Protein 3BHG (pdb70)

Structure (mmCIF, N/CA/C/O backbone):
data_3BHG
#
_entry.id   3BHG
#
_cell.length_a   109.216
_cell.length_b   109.216
_cell.length_c   157.099
_cell.angle_alpha   90.00
_cell.angle_beta   90.00
_cell.angle_gamma   90.00
#
_symmetry.space_group_name_H-M   'I 41 2 2'
#
loop_
_entity.id
_entity.type
_entity.pdbx_description
1 polymer 'Adenylosuccinate lyase'
2 non-polymer 'SULFATE ION'
3 non-polymer GLYCEROL
4 water water
#
loop_
_atom_site.group_PDB
_atom_site.id
_atom_site.type_symbol
_atom_site.label_atom_id
_atom_site.label_alt_id
_atom_site.label_comp_id
_atom_site.label_asym_id
_atom_site.label_entity_id
_atom_site.label_seq_id
_atom_site.pdbx_PDB_ins_code
_atom_site.Cartn_x
_atom_site.Cartn_y
_atom_site.Cartn_z
_atom_site.occupancy
_atom_site.B_iso_or_equiv
_atom_site.auth_seq_id
_atom_site.auth_comp_id
_atom_site.auth_asym_id
_atom_site.auth_atom_id
_atom_site.pdbx_PDB_model_num
ATOM 1 N N . LEU A 1 6 ? -26.163 20.949 -2.055 1.00 43.12 3 LEU A N 1
ATOM 2 C CA . LEU A 1 6 ? -25.149 20.406 -1.091 1.00 42.91 3 LEU A CA 1
ATOM 3 C C . LEU A 1 6 ? -25.090 21.228 0.198 1.00 42.49 3 LEU A C 1
ATOM 4 O O . LEU A 1 6 ? -24.918 22.451 0.165 1.00 42.76 3 LEU A O 1
ATOM 6 N N . THR A 1 7 ? -25.258 20.540 1.325 1.00 41.52 4 THR A N 1
ATOM 7 C CA . THR A 1 7 ? -24.983 21.097 2.637 1.00 40.08 4 THR A CA 1
ATOM 8 C C . THR A 1 7 ? -23.945 20.188 3.273 1.00 38.62 4 THR A C 1
ATOM 9 O O . THR A 1 7 ? -23.677 19.083 2.780 1.00 37.83 4 THR A O 1
ATOM 13 N N . ALA A 1 8 ? -23.350 20.650 4.364 1.00 37.11 5 ALA A N 1
ATOM 14 C CA . ALA A 1 8 ? -22.354 19.850 5.048 1.00 36.06 5 ALA A CA 1
ATOM 15 C C . ALA A 1 8 ? -23.019 18.576 5.595 1.00 34.99 5 ALA A C 1
ATOM 16 O O . ALA A 1 8 ? -22.383 17.530 5.651 1.00 34.22 5 ALA A O 1
ATOM 18 N N . LEU A 1 9 ? -24.305 18.655 5.942 1.00 33.31 6 LEU A N 1
ATOM 19 C CA . LEU A 1 9 ? -25.054 17.476 6.425 1.00 33.02 6 LEU A CA 1
ATOM 20 C C . LEU A 1 9 ? -25.143 16.318 5.419 1.00 32.36 6 LEU A C 1
ATOM 21 O O . LEU A 1 9 ? -25.095 15.149 5.813 1.00 32.37 6 LEU A O 1
ATOM 26 N N . ASN A 1 10 ? -25.317 16.670 4.141 1.00 31.58 7 ASN A N 1
ATOM 27 C CA . ASN A 1 10 ? -25.488 15.720 3.042 1.00 31.21 7 ASN A CA 1
ATOM 28 C C . ASN A 1 10 ? -24.213 15.389 2.262 1.00 30.73 7 ASN A C 1
ATOM 29 O O . ASN A 1 10 ? -24.249 14.559 1.343 1.00 30.55 7 ASN A O 1
ATOM 34 N N . ALA A 1 11 ? -23.092 16.023 2.619 1.00 29.85 8 ALA A N 1
ATOM 35 C CA . ALA A 1 11 ? -21.813 15.709 1.968 1.00 29.62 8 ALA A CA 1
ATOM 36 C C . ALA A 1 11 ? -21.407 14.269 2.247 1.00 29.58 8 ALA A C 1
ATOM 37 O O . ALA A 1 11 ? -21.556 13.760 3.370 1.00 29.07 8 ALA A O 1
ATOM 39 N N . ILE A 1 12 ? -20.863 13.621 1.226 1.00 29.64 9 ILE A N 1
ATOM 40 C CA . ILE A 1 12 ? -20.340 12.257 1.419 1.00 29.58 9 ILE A CA 1
ATOM 41 C C . ILE A 1 12 ? -18.979 12.241 2.132 1.00 30.16 9 ILE A C 1
ATOM 42 O O . ILE A 1 12 ? -18.753 11.408 3.004 1.00 30.99 9 ILE A O 1
ATOM 47 N N . SER A 1 13 ? -18.080 13.142 1.742 1.00 30.47 10 SER A N 1
ATOM 48 C CA . SER A 1 13 ? -16.750 13.213 2.344 1.00 30.47 10 SER A CA 1
ATOM 49 C C . SER A 1 13 ? -16.815 14.032 3.627 1.00 31.25 10 SER A C 1
ATOM 50 O O . SER A 1 13 ? -17.397 15.129 3.625 1.00 31.48 10 SER A O 1
ATOM 53 N N . PRO A 1 14 ? -16.221 13.511 4.723 1.00 31.34 11 PRO A N 1
ATOM 54 C CA . PRO A 1 14 ? -16.167 14.291 5.960 1.00 31.12 11 PRO A CA 1
ATOM 55 C C . PRO A 1 14 ? -15.300 15.560 5.850 1.00 30.96 11 PRO A C 1
ATOM 56 O O . PRO A 1 14 ? -15.408 16.440 6.701 1.00 31.06 11 PRO A O 1
ATOM 60 N N . ILE A 1 15 ? -14.463 15.654 4.813 1.00 31.10 12 ILE A N 1
ATOM 61 C CA A ILE A 1 15 ? -13.654 16.853 4.552 0.50 31.16 12 ILE A CA 1
ATOM 62 C CA B ILE A 1 15 ? -13.656 16.859 4.608 0.50 31.12 12 ILE A CA 1
ATOM 63 C C . ILE A 1 15 ? -14.566 18.068 4.340 1.00 31.40 12 ILE A C 1
ATOM 64 O O . ILE A 1 15 ? -14.333 19.148 4.861 1.00 31.22 12 ILE A O 1
ATOM 73 N N . ASP A 1 16 ? -15.611 17.868 3.548 1.00 31.60 13 ASP A N 1
ATOM 74 C CA . ASP A 1 16 ? -16.583 18.935 3.284 1.00 32.08 13 ASP A CA 1
ATOM 75 C C . ASP A 1 16 ? -17.871 18.777 4.103 1.00 32.37 13 ASP A C 1
ATOM 76 O O . ASP A 1 16 ? -18.840 19.496 3.887 1.00 32.45 13 ASP A O 1
ATOM 81 N N . GLY A 1 17 ? -17.861 17.843 5.052 1.00 32.59 14 GLY A N 1
ATOM 82 C CA . GLY A 1 17 ? -19.022 17.546 5.863 1.00 31.64 14 GLY A CA 1
ATOM 83 C C . GLY A 1 17 ? -18.769 17.780 7.333 1.00 32.05 14 GLY A C 1
ATOM 84 O O . GLY A 1 17 ? -18.709 18.922 7.794 1.00 31.66 14 GLY A O 1
ATOM 85 N N . ARG A 1 18 ? -18.574 16.686 8.064 1.00 31.61 15 ARG A N 1
ATOM 86 C CA . ARG A 1 18 ? -18.353 16.762 9.515 1.00 30.82 15 ARG A CA 1
ATOM 87 C C . ARG A 1 18 ? -17.230 17.747 9.853 1.00 30.28 15 ARG A C 1
ATOM 88 O O . ARG A 1 18 ? -17.316 18.503 10.832 1.00 29.29 15 ARG A O 1
ATOM 96 N N . TYR A 1 19 ? -16.181 17.761 9.025 1.00 29.87 16 TYR A N 1
ATOM 97 C CA . TYR A 1 19 ? -14.981 18.524 9.351 1.00 30.19 16 TYR A CA 1
ATOM 98 C C . TYR A 1 19 ? -14.843 19.757 8.488 1.00 31.30 16 TYR A C 1
ATOM 99 O O . TYR A 1 19 ? -13.731 20.277 8.325 1.00 31.10 16 TYR A O 1
ATOM 108 N N . VAL A 1 20 ? -15.966 20.210 7.922 1.00 32.45 17 VAL A N 1
ATOM 109 C CA . VAL A 1 20 ? -15.967 21.337 6.990 1.00 34.22 17 VAL A CA 1
ATOM 110 C C . VAL A 1 20 ? -15.256 22.580 7.560 1.00 34.92 17 VAL A C 1
ATOM 111 O O . VAL A 1 20 ? -14.458 23.211 6.864 1.00 35.33 17 VAL A O 1
ATOM 115 N N . ASN A 1 21 ? -15.495 22.881 8.833 1.00 35.97 18 ASN A N 1
ATOM 116 C CA . ASN A 1 21 ? -14.859 24.034 9.490 1.00 37.08 18 ASN A CA 1
ATOM 117 C C . ASN A 1 21 ? -13.349 23.856 9.732 1.00 37.13 18 ASN A C 1
ATOM 118 O O . ASN A 1 21 ? -12.600 24.830 9.847 1.00 37.46 18 ASN A O 1
ATOM 123 N N . LYS A 1 22 ? -12.897 22.611 9.781 1.00 36.59 19 LYS A N 1
ATOM 124 C CA . LYS A 1 22 ? -11.500 22.324 10.043 1.00 36.20 19 LYS A CA 1
ATOM 125 C C . LYS A 1 22 ? -10.637 22.415 8.768 1.00 35.57 19 LYS A C 1
ATOM 126 O O . LYS A 1 22 ? -9.397 22.455 8.853 1.00 36.33 19 LYS A O 1
ATOM 132 N N . THR A 1 23 ? -11.280 22.452 7.602 1.00 33.65 20 THR A N 1
ATOM 133 C CA . THR A 1 23 ? -10.580 22.250 6.344 1.00 33.08 20 THR A CA 1
ATOM 134 C C . THR A 1 23 ? -10.711 23.433 5.385 1.00 32.57 20 THR A C 1
ATOM 135 O O . THR A 1 23 ? -10.085 23.430 4.305 1.00 32.06 20 THR A O 1
ATOM 139 N N . ARG A 1 24 ? -11.496 24.435 5.781 1.00 32.13 21 ARG A N 1
ATOM 140 C CA . ARG A 1 24 ? -11.770 25.595 4.929 1.00 32.12 21 ARG A CA 1
ATOM 141 C C . ARG A 1 24 ? -10.517 26.322 4.463 1.00 31.23 21 ARG A C 1
ATOM 142 O O . ARG A 1 24 ? -10.509 26.870 3.359 1.00 31.32 21 ARG A O 1
ATOM 150 N N . ALA A 1 25 ? -9.477 26.352 5.297 1.00 29.78 22 ALA A N 1
ATOM 151 C CA . ALA A 1 25 ? -8.225 27.021 4.930 1.00 29.16 22 ALA A CA 1
ATOM 152 C C . ALA A 1 25 ? -7.657 26.491 3.597 1.00 28.59 22 ALA A C 1
ATOM 153 O O . ALA A 1 25 ? -6.935 27.192 2.892 1.00 27.73 22 ALA A O 1
ATOM 155 N N . LEU A 1 26 ? -7.993 25.253 3.255 1.00 28.48 23 LEU A N 1
ATOM 156 C CA . LEU A 1 26 ? -7.477 24.648 2.029 1.00 28.60 23 LEU A CA 1
ATOM 157 C C . LEU A 1 26 ? -8.320 24.923 0.783 1.00 29.30 23 LEU A C 1
ATOM 158 O O . LEU A 1 26 ? -7.838 24.807 -0.342 1.00 30.45 23 LEU A O 1
ATOM 163 N N . SER A 1 27 ? -9.577 25.305 0.982 1.00 30.47 24 SER A N 1
ATOM 164 C CA . SER A 1 27 ? -10.481 25.599 -0.134 1.00 31.45 24 SER A CA 1
ATOM 165 C C . SER A 1 27 ? -9.951 26.603 -1.189 1.00 31.90 24 SER A C 1
ATOM 166 O O . SER A 1 27 ? -10.180 26.410 -2.387 1.00 31.40 24 SER A O 1
ATOM 169 N N . PRO A 1 28 ? -9.287 27.699 -0.761 1.00 31.79 25 PRO A N 1
ATOM 170 C CA . PRO A 1 28 ? -8.691 28.644 -1.744 1.00 31.99 25 PRO A CA 1
ATOM 171 C C . PRO A 1 28 ? -7.545 28.060 -2.589 1.00 31.73 25 PRO A C 1
ATOM 172 O O . PRO A 1 28 ? -7.127 28.676 -3.593 1.00 32.18 25 PRO A O 1
ATOM 176 N N . TYR A 1 29 ? -7.054 26.882 -2.203 1.00 31.27 26 TYR A N 1
ATOM 177 C CA . TYR A 1 29 ? -5.949 26.231 -2.930 1.00 31.73 26 TYR A CA 1
ATOM 178 C C . TYR A 1 29 ? -6.363 24.981 -3.718 1.00 32.31 26 TYR A C 1
ATOM 179 O O . TYR A 1 29 ? -5.800 24.684 -4.783 1.00 32.34 26 TYR A O 1
ATOM 188 N N . PHE A 1 30 ? -7.337 24.258 -3.183 1.00 32.36 27 PHE A N 1
ATOM 189 C CA . PHE A 1 30 ? -7.772 22.994 -3.770 1.00 33.35 27 PHE A CA 1
ATOM 190 C C . PHE A 1 30 ? -9.294 22.983 -3.768 1.00 35.22 27 PHE A C 1
ATOM 191 O O . PHE A 1 30 ? -9.917 22.832 -2.704 1.00 37.49 27 PHE A O 1
ATOM 199 N N . SER A 1 31 ? -9.892 23.192 -4.929 1.00 35.07 28 SER A N 1
ATOM 200 C CA . SER A 1 31 ? -11.356 23.254 -5.081 1.00 34.16 28 SER A CA 1
ATOM 201 C C . SER A 1 31 ? -11.517 23.585 -6.542 1.00 33.88 28 SER A C 1
ATOM 202 O O . SER A 1 31 ? -10.558 24.022 -7.182 1.00 34.20 28 SER A O 1
ATOM 205 N N . GLU A 1 32 ? -12.688 23.347 -7.107 1.00 33.56 29 GLU A N 1
ATOM 206 C CA . GLU A 1 32 ? -12.888 23.708 -8.506 1.00 34.45 29 GLU A CA 1
ATOM 207 C C . GLU A 1 32 ? -12.714 25.241 -8.705 1.00 33.76 29 GLU A C 1
ATOM 208 O O . GLU A 1 32 ? -12.187 25.708 -9.741 1.00 33.58 29 GLU A O 1
ATOM 214 N N . PHE A 1 33 ? -13.158 26.009 -7.706 1.00 33.46 30 PHE A N 1
ATOM 215 C CA . PHE A 1 33 ? -12.960 27.463 -7.703 1.00 34.29 30 PHE A CA 1
ATOM 216 C C . PHE A 1 33 ? -11.461 27.834 -7.726 1.00 34.29 30 PHE A C 1
ATOM 217 O O . PHE A 1 33 ? -11.036 28.650 -8.542 1.00 34.19 30 PHE A O 1
ATOM 225 N N . ALA A 1 34 ? -10.665 27.227 -6.841 1.00 33.79 31 ALA A N 1
ATOM 226 C CA . ALA A 1 34 ? -9.224 27.486 -6.833 1.00 34.19 31 ALA A CA 1
ATOM 227 C C . ALA A 1 34 ? -8.549 27.154 -8.168 1.00 34.08 31 ALA A C 1
ATOM 228 O O . ALA A 1 34 ? -7.719 27.921 -8.668 1.00 34.47 31 ALA A O 1
ATOM 230 N N . LEU A 1 35 ? -8.872 25.985 -8.720 1.00 34.02 32 LEU A N 1
ATOM 231 C CA . LEU A 1 35 ? -8.313 25.554 -9.982 1.00 33.92 32 LEU A CA 1
ATOM 232 C C . LEU A 1 35 ? -8.634 26.574 -11.095 1.00 34.44 32 LEU A C 1
ATOM 233 O O . LEU A 1 35 ? -7.765 26.903 -11.917 1.00 35.08 32 LEU A O 1
ATOM 238 N N . THR A 1 36 ? -9.876 27.056 -11.127 1.00 33.97 33 THR A N 1
ATOM 239 C CA . THR A 1 36 ? -10.264 28.101 -12.071 1.00 34.37 33 THR A CA 1
ATOM 240 C C . THR A 1 36 ? -9.459 29.385 -11.832 1.00 34.63 33 THR A C 1
ATOM 241 O O . THR A 1 36 ? -8.982 30.004 -12.781 1.00 35.50 33 THR A O 1
ATOM 245 N N . TYR A 1 37 ? -9.326 29.793 -10.574 1.00 34.77 34 TYR A N 1
ATOM 246 C CA . TYR A 1 37 ? -8.576 31.007 -10.236 1.00 35.28 34 TYR A CA 1
ATOM 247 C C . TYR A 1 37 ? -7.132 30.912 -10.717 1.00 35.37 34 TYR A C 1
ATOM 248 O O . TYR A 1 37 ? -6.612 31.862 -11.319 1.00 36.07 34 TYR A O 1
ATOM 257 N N . TYR A 1 38 ? -6.494 29.762 -10.464 1.00 34.69 35 TYR A N 1
ATOM 258 C CA . TYR A 1 38 ? -5.088 29.591 -10.831 1.00 34.59 35 TYR A CA 1
ATOM 259 C C . TYR A 1 38 ? -4.879 29.460 -12.337 1.00 34.83 35 TYR A C 1
ATOM 260 O O . TYR A 1 38 ? -3.893 30.001 -12.852 1.00 35.51 35 TYR A O 1
ATOM 269 N N . ARG A 1 39 ? -5.800 28.790 -13.041 1.00 34.68 36 ARG A N 1
ATOM 270 C CA . ARG A 1 39 ? -5.739 28.741 -14.511 1.00 35.10 36 ARG A CA 1
ATOM 271 C C . ARG A 1 39 ? -5.839 30.146 -15.113 1.00 35.66 36 ARG A C 1
ATOM 272 O O . ARG A 1 39 ? -5.112 30.490 -16.053 1.00 35.99 36 ARG A O 1
ATOM 280 N N . LEU A 1 40 ? -6.774 30.942 -14.592 1.00 35.92 37 LEU A N 1
ATOM 281 C CA . LEU A 1 40 ? -6.945 32.323 -15.018 1.00 35.80 37 LEU A CA 1
ATOM 282 C C . LEU A 1 40 ? -5.667 33.114 -14.768 1.00 36.91 37 LEU A C 1
ATOM 283 O O . LEU A 1 40 ? -5.193 33.822 -15.655 1.00 36.65 37 LEU A O 1
ATOM 296 N N . VAL A 1 42 ? -2.639 32.023 -14.508 1.00 36.72 39 VAL A N 1
ATOM 297 C CA . VAL A 1 42 ? -1.573 31.508 -15.351 1.00 36.09 39 VAL A CA 1
ATOM 298 C C . VAL A 1 42 ? -1.723 32.050 -16.773 1.00 36.40 39 VAL A C 1
ATOM 299 O O . VAL A 1 42 ? -0.747 32.524 -17.371 1.00 36.59 39 VAL A O 1
ATOM 303 N N . GLU A 1 43 ? -2.943 32.013 -17.299 1.00 36.74 40 GLU A N 1
ATOM 304 C CA . GLU A 1 43 ? -3.200 32.510 -18.658 1.00 37.12 40 GLU A CA 1
ATOM 305 C C . GLU A 1 43 ? -2.841 33.997 -18.783 1.00 37.12 40 GLU A C 1
ATOM 306 O O . GLU A 1 43 ? -2.275 34.437 -19.790 1.00 37.89 40 GLU A O 1
ATOM 312 N N . ILE A 1 44 ? -3.179 34.776 -17.764 1.00 36.57 41 ILE A N 1
ATOM 313 C CA . ILE A 1 44 ? -2.924 36.210 -17.800 1.00 36.65 41 ILE A CA 1
ATOM 314 C C . ILE A 1 44 ? -1.421 36.488 -17.705 1.00 36.97 41 ILE A C 1
ATOM 315 O O . ILE A 1 44 ? -0.882 37.303 -18.463 1.00 36.41 41 ILE A O 1
ATOM 320 N N . LYS A 1 45 ? -0.748 35.783 -16.797 1.00 36.86 42 LYS A N 1
ATOM 321 C CA . LYS A 1 45 ? 0.687 35.956 -16.604 1.00 37.03 42 LYS A CA 1
ATOM 322 C C . LYS A 1 45 ? 1.482 35.511 -17.827 1.00 36.82 42 LYS A C 1
ATOM 323 O O . LYS A 1 45 ? 2.533 36.084 -18.113 1.00 36.54 42 LYS A O 1
ATOM 329 N N . TRP A 1 46 ? 0.976 34.507 -18.555 1.00 36.10 43 TRP A N 1
ATOM 330 C CA . TRP A 1 46 ? 1.593 34.085 -19.828 1.00 36.12 43 TRP A CA 1
ATOM 331 C C . TRP A 1 46 ? 1.497 35.196 -20.872 1.00 36.20 43 TRP A C 1
ATOM 332 O O . TRP A 1 46 ? 2.492 35.577 -21.489 1.00 35.85 43 TRP A O 1
ATOM 343 N N . PHE A 1 47 ? 0.283 35.693 -21.064 1.00 36.44 44 PHE A N 1
ATOM 344 C CA . PHE A 1 47 ? 0.042 36.789 -21.964 1.00 37.02 44 PHE A CA 1
ATOM 345 C C . PHE A 1 47 ? 0.940 37.982 -21.643 1.00 37.29 44 PHE A C 1
ATOM 346 O O . PHE A 1 47 ? 1.502 38.601 -22.555 1.00 37.31 44 PHE A O 1
ATOM 354 N N . GLU A 1 48 ? 1.080 38.294 -20.356 1.00 37.56 45 GLU A N 1
ATOM 355 C CA . GLU A 1 48 ? 1.945 39.390 -19.915 1.00 37.85 45 GLU A CA 1
ATOM 356 C C . GLU A 1 48 ? 3.413 39.134 -20.268 1.00 37.57 45 GLU A C 1
ATOM 357 O O . GLU A 1 48 ? 4.125 40.063 -20.642 1.00 37.17 45 GLU A O 1
ATOM 363 N N . SER A 1 49 ? 3.854 37.872 -20.161 1.00 36.97 46 SER A N 1
ATOM 364 C CA . SER A 1 49 ? 5.238 37.505 -20.494 1.00 36.14 46 SER A CA 1
ATOM 365 C C . SER A 1 49 ? 5.554 37.753 -21.964 1.00 36.06 46 SER A C 1
ATOM 366 O O . SER A 1 49 ? 6.692 38.104 -22.289 1.00 35.05 46 SER A O 1
ATOM 369 N N . LEU A 1 50 ? 4.559 37.554 -22.836 1.00 36.10 47 LEU A N 1
ATOM 370 C CA . LEU A 1 50 ? 4.700 37.817 -24.281 1.00 36.67 47 LEU A CA 1
ATOM 371 C C . LEU A 1 50 ? 4.772 39.319 -24.572 1.00 36.49 47 LEU A C 1
ATOM 372 O O . LEU A 1 50 ? 5.584 39.770 -25.391 1.00 36.09 47 LEU A O 1
ATOM 377 N N . ALA A 1 51 ? 3.934 40.093 -23.881 1.00 36.18 48 ALA A N 1
ATOM 378 C CA . ALA A 1 51 ? 3.983 41.548 -23.991 1.00 35.96 48 ALA A CA 1
ATOM 379 C C . ALA A 1 51 ? 5.350 42.073 -23.537 1.00 35.95 48 ALA A C 1
ATOM 380 O O . ALA A 1 51 ? 5.907 42.979 -24.156 1.00 36.31 48 ALA A O 1
ATOM 382 N N . ALA A 1 52 ? 5.894 41.479 -22.483 1.00 35.85 49 ALA A N 1
ATOM 383 C CA . ALA A 1 52 ? 7.192 41.867 -21.927 1.00 36.22 49 ALA A CA 1
ATOM 384 C C . ALA A 1 52 ? 8.418 41.472 -22.762 1.00 36.38 49 ALA A C 1
ATOM 385 O O . ALA A 1 52 ? 9.526 41.919 -22.469 1.00 35.85 49 ALA A O 1
ATOM 387 N N . ASN A 1 53 ? 8.225 40.626 -23.773 1.00 36.99 50 ASN A N 1
ATOM 388 C CA . ASN A 1 53 ? 9.323 40.139 -24.618 1.00 37.34 50 ASN A CA 1
ATOM 389 C C . ASN A 1 53 ? 9.514 40.990 -25.886 1.00 38.10 50 ASN A C 1
ATOM 390 O O . ASN A 1 53 ? 8.603 41.094 -26.712 1.00 38.21 50 ASN A O 1
ATOM 395 N N . ASP A 1 54 ? 10.708 41.581 -26.020 1.00 38.47 51 ASP A N 1
ATOM 396 C CA . ASP A 1 54 ? 11.109 42.429 -27.157 1.00 39.53 51 ASP A CA 1
ATOM 397 C C . ASP A 1 54 ? 11.082 41.757 -28.521 1.00 39.50 51 ASP A C 1
ATOM 398 O O . ASP A 1 54 ? 10.884 42.425 -29.539 1.00 39.28 51 ASP A O 1
ATOM 403 N N . THR A 1 55 ? 11.330 40.449 -28.544 1.00 39.56 52 THR A N 1
ATOM 404 C CA . THR A 1 55 ? 11.415 39.707 -29.802 1.00 40.11 52 THR A CA 1
ATOM 405 C C . THR A 1 55 ? 10.035 39.270 -30.274 1.00 40.25 52 THR A C 1
ATOM 406 O O . THR A 1 55 ? 9.908 38.579 -31.291 1.00 40.73 52 THR A O 1
ATOM 410 N N . ILE A 1 56 ? 9.010 39.667 -29.520 1.00 40.12 53 ILE A N 1
ATOM 411 C CA . ILE A 1 56 ? 7.621 39.389 -29.873 1.00 39.94 53 ILE A CA 1
ATOM 412 C C . ILE A 1 56 ? 6.909 40.737 -29.983 1.00 40.32 53 ILE A C 1
ATOM 413 O O . ILE A 1 56 ? 6.065 41.072 -29.141 1.00 39.80 53 ILE A O 1
ATOM 418 N N . PRO A 1 57 ? 7.252 41.519 -31.031 1.00 40.58 54 PRO A N 1
ATOM 419 C CA . PRO A 1 57 ? 6.725 42.888 -31.145 1.00 40.96 54 PRO A CA 1
ATOM 420 C C . PRO A 1 57 ? 5.229 42.930 -31.492 1.00 41.16 54 PRO A C 1
ATOM 421 O O . PRO A 1 57 ? 4.591 43.965 -31.304 1.00 41.57 54 PRO A O 1
ATOM 425 N N . GLU A 1 58 ? 4.686 41.802 -31.962 1.00 41.28 55 GLU A N 1
ATOM 426 C CA . GLU A 1 58 ? 3.265 41.669 -32.319 1.00 41.37 55 GLU A CA 1
ATOM 427 C C . GLU A 1 58 ? 2.310 41.774 -31.115 1.00 41.57 55 GLU A C 1
ATOM 428 O O . GLU A 1 58 ? 1.099 41.981 -31.286 1.00 41.50 55 GLU A O 1
ATOM 434 N N . VAL A 1 59 ? 2.860 41.610 -29.912 1.00 41.37 56 VAL A N 1
ATOM 435 C CA . VAL A 1 59 ? 2.164 41.965 -28.679 1.00 41.90 56 VAL A CA 1
ATOM 436 C C . VAL A 1 59 ? 2.853 43.203 -28.079 1.00 42.37 56 VAL A C 1
ATOM 437 O O . VAL A 1 59 ? 3.954 43.097 -27.541 1.00 43.06 56 VAL A O 1
ATOM 441 N N . PRO A 1 60 ? 2.215 44.384 -28.169 1.00 42.86 57 PRO A N 1
ATOM 442 C CA . PRO A 1 60 ? 2.897 45.584 -27.668 1.00 42.81 57 PRO A CA 1
ATOM 443 C C . PRO A 1 60 ? 3.027 45.597 -26.147 1.00 42.51 57 PRO A C 1
ATOM 444 O O . PRO A 1 60 ? 2.219 44.976 -25.456 1.00 42.66 57 PRO A O 1
ATOM 448 N N . ALA A 1 61 ? 4.043 46.298 -25.643 1.00 42.35 58 ALA A N 1
ATOM 449 C CA . ALA A 1 61 ? 4.224 46.495 -24.206 1.00 42.14 58 ALA A CA 1
ATOM 450 C C . ALA A 1 61 ? 2.944 47.059 -23.592 1.00 41.98 58 ALA A C 1
ATOM 451 O O . ALA A 1 61 ? 2.311 47.943 -24.162 1.00 41.44 58 ALA A O 1
ATOM 453 N N . LEU A 1 62 ? 2.560 46.531 -22.435 1.00 41.89 59 LEU A N 1
ATOM 454 C CA . LEU A 1 62 ? 1.306 46.908 -21.798 1.00 41.89 59 LEU A CA 1
ATOM 455 C C . LEU A 1 62 ? 1.417 48.234 -21.062 1.00 42.20 59 LEU A C 1
ATOM 456 O O . LEU A 1 62 ? 2.383 48.473 -20.326 1.00 42.29 59 LEU A O 1
ATOM 461 N N . ASP A 1 63 ? 0.433 49.104 -21.273 1.00 42.31 60 ASP A N 1
ATOM 462 C CA . ASP A 1 63 ? 0.430 50.390 -20.590 1.00 42.42 60 ASP A CA 1
ATOM 463 C C . ASP A 1 63 ? -0.272 50.312 -19.237 1.00 42.18 60 ASP A C 1
ATOM 464 O O . ASP A 1 63 ? -1.014 49.360 -18.961 1.00 42.41 60 ASP A O 1
ATOM 469 N N . ASN A 1 64 ? 0.014 51.291 -18.388 1.00 41.60 61 ASN A N 1
ATOM 470 C CA . ASN A 1 64 ? -0.566 51.410 -17.053 1.00 41.24 61 ASN A CA 1
ATOM 471 C C . ASN A 1 64 ? -1.968 50.805 -16.946 1.00 40.72 61 ASN A C 1
ATOM 472 O O . ASN A 1 64 ? -2.201 49.884 -16.151 1.00 40.29 61 ASN A O 1
ATOM 477 N N . LYS A 1 65 ? -2.878 51.316 -17.777 1.00 40.19 62 LYS A N 1
ATOM 478 C CA . LYS A 1 65 ? -4.296 50.944 -17.756 1.00 40.14 62 LYS A CA 1
ATOM 479 C C . LYS A 1 65 ? -4.532 49.459 -18.067 1.00 39.62 62 LYS A C 1
ATOM 480 O O . LYS A 1 65 ? -5.398 48.828 -17.463 1.00 39.22 62 LYS A O 1
ATOM 486 N N . ALA A 1 66 ? -3.779 48.923 -19.023 1.00 39.32 63 ALA A N 1
ATOM 487 C CA . ALA A 1 66 ? -3.871 47.506 -19.384 1.00 39.39 63 ALA A CA 1
ATOM 488 C C . ALA A 1 66 ? -3.356 46.595 -18.264 1.00 39.37 63 ALA A C 1
ATOM 489 O O . ALA A 1 66 ? -4.016 45.609 -17.922 1.00 39.33 63 ALA A O 1
ATOM 491 N N . ARG A 1 67 ? -2.199 46.928 -17.687 1.00 39.35 64 ARG A N 1
ATOM 492 C CA . ARG A 1 67 ? -1.668 46.172 -16.550 1.00 39.82 64 ARG A CA 1
ATOM 493 C C . ARG A 1 67 ? -2.704 46.096 -15.424 1.00 39.59 64 ARG A C 1
ATOM 494 O O . ARG A 1 67 ? -3.004 45.005 -14.937 1.00 39.60 64 ARG A O 1
ATOM 502 N N . LYS A 1 68 ? -3.263 47.249 -15.041 1.00 39.28 65 LYS A N 1
ATOM 503 C CA . LYS A 1 68 ? -4.286 47.323 -13.985 1.00 39.01 65 LYS A CA 1
ATOM 504 C C . LYS A 1 68 ? -5.551 46.510 -14.301 1.00 38.97 65 LYS A C 1
ATOM 505 O O . LYS A 1 68 ? -6.079 45.834 -13.421 1.00 38.53 65 LYS A O 1
ATOM 507 N N . PHE A 1 69 ? -6.019 46.566 -15.551 1.00 38.59 66 PHE A N 1
ATOM 508 C CA . PHE A 1 69 ? -7.168 45.769 -15.988 1.00 38.66 66 PHE A CA 1
ATOM 509 C C . PHE A 1 69 ? -6.939 44.264 -15.749 1.00 38.86 66 PHE A C 1
ATOM 510 O O . PHE A 1 69 ? -7.788 43.591 -15.155 1.00 38.92 66 PHE A O 1
ATOM 518 N N . LEU A 1 70 ? -5.787 43.760 -16.206 1.00 38.62 67 LEU A N 1
ATOM 519 C CA . LEU A 1 70 ? -5.394 42.363 -16.015 1.00 39.04 67 LEU A CA 1
ATOM 520 C C . LEU A 1 70 ? -5.236 42.057 -14.529 1.00 39.41 67 LEU A C 1
ATOM 521 O O . LEU A 1 70 ? -5.736 41.043 -14.036 1.00 39.68 67 LEU A O 1
ATOM 526 N N . SER A 1 71 ? -4.567 42.961 -13.815 1.00 39.90 68 SER A N 1
ATOM 527 C CA . SER A 1 71 ? -4.349 42.822 -12.386 1.00 40.30 68 SER A CA 1
ATOM 528 C C . SER A 1 71 ? -5.701 42.665 -11.689 1.00 40.16 68 SER A C 1
ATOM 529 O O . SER A 1 71 ? -5.895 41.734 -10.895 1.00 39.67 68 SER A O 1
ATOM 532 N N . ASP A 1 72 ? -6.635 43.562 -12.020 1.00 39.43 69 ASP A N 1
ATOM 533 C CA . ASP A 1 72 ? -7.989 43.530 -11.469 1.00 39.26 69 ASP A CA 1
ATOM 534 C C . ASP A 1 72 ? -8.782 42.247 -11.766 1.00 38.61 69 ASP A C 1
ATOM 535 O O . ASP A 1 72 ? -9.581 41.822 -10.935 1.00 38.67 69 ASP A O 1
ATOM 540 N N . LEU A 1 73 ? -8.585 41.638 -12.932 1.00 37.98 70 LEU A N 1
ATOM 541 C CA . LEU A 1 73 ? -9.236 40.345 -13.212 1.00 37.99 70 LEU A CA 1
ATOM 542 C C . LEU A 1 73 ? -8.915 39.284 -12.152 1.00 37.98 70 LEU A C 1
ATOM 543 O O . LEU A 1 73 ? -9.752 38.447 -11.825 1.00 38.40 70 LEU A O 1
ATOM 548 N N . ILE A 1 74 ? -7.698 39.332 -11.621 1.00 38.11 71 ILE A N 1
ATOM 549 C CA . ILE A 1 74 ? -7.233 38.351 -10.651 1.00 38.01 71 ILE A CA 1
ATOM 550 C C . ILE A 1 74 ? -7.732 38.702 -9.245 1.00 38.23 71 ILE A C 1
ATOM 551 O O . ILE A 1 74 ? -8.292 37.852 -8.529 1.00 38.27 71 ILE A O 1
ATOM 556 N N . SER A 1 75 ? -7.535 39.953 -8.837 1.00 38.37 72 SER A N 1
ATOM 557 C CA . SER A 1 75 ? -7.943 40.354 -7.496 1.00 37.93 72 SER A CA 1
ATOM 558 C C . SER A 1 75 ? -9.468 40.436 -7.331 1.00 38.02 72 SER A C 1
ATOM 559 O O . SER A 1 75 ? -9.983 40.256 -6.220 1.00 38.33 72 SER A O 1
ATOM 562 N N . ASN A 1 76 ? -10.189 40.693 -8.423 1.00 37.57 73 ASN A N 1
ATOM 563 C CA . ASN A 1 76 ? -11.654 40.755 -8.359 1.00 37.67 73 ASN A CA 1
ATOM 564 C C . ASN A 1 76 ? -12.355 39.426 -8.669 1.00 37.77 73 ASN A C 1
ATOM 565 O O . ASN A 1 76 ? -13.586 39.351 -8.613 1.00 37.48 73 ASN A O 1
ATOM 570 N N . PHE A 1 77 ? -11.581 38.375 -8.979 1.00 38.13 74 PHE A N 1
ATOM 571 C CA . PHE A 1 77 ? -12.161 37.051 -9.259 1.00 38.18 74 PHE A CA 1
ATOM 572 C C . PHE A 1 77 ? -13.030 36.533 -8.112 1.00 38.40 74 PHE A C 1
ATOM 573 O O . PHE A 1 77 ? -12.627 36.575 -6.946 1.00 38.81 74 PHE A O 1
ATOM 581 N N . ASN A 1 78 ? -14.221 36.055 -8.453 1.00 38.29 75 ASN A N 1
ATOM 582 C CA . ASN A 1 78 ? -15.197 35.601 -7.458 1.00 38.60 75 ASN A CA 1
ATOM 583 C C . ASN A 1 78 ? -16.106 34.486 -8.010 1.00 38.65 75 ASN A C 1
ATOM 584 O O . ASN A 1 78 ? -15.919 34.051 -9.143 1.00 38.34 75 ASN A O 1
ATOM 589 N N . GLU A 1 79 ? -17.082 34.040 -7.213 1.00 39.00 76 GLU A N 1
ATOM 590 C CA . GLU A 1 79 ? -18.020 32.979 -7.605 1.00 39.25 76 GLU A CA 1
ATOM 591 C C . GLU A 1 79 ? -18.743 33.314 -8.904 1.00 39.72 76 GLU A C 1
ATOM 592 O O . GLU A 1 79 ? -18.786 32.491 -9.825 1.00 39.96 76 GLU A O 1
ATOM 594 N N . SER A 1 80 ? -19.302 34.520 -8.963 1.00 39.64 77 SER A N 1
ATOM 595 C CA . SER A 1 80 ? -19.895 35.081 -10.172 1.00 39.94 77 SER A CA 1
ATOM 596 C C . SER A 1 80 ? -19.014 34.872 -11.425 1.00 39.55 77 SER A C 1
ATOM 597 O O . SER A 1 80 ? -19.490 34.344 -12.447 1.00 39.36 77 SER A O 1
ATOM 600 N N . GLU A 1 81 ? -17.744 35.277 -11.349 1.00 38.88 78 GLU A N 1
ATOM 601 C CA . GLU A 1 81 ? -16.832 35.131 -12.488 1.00 38.80 78 GLU A CA 1
ATOM 602 C C . GLU A 1 81 ? -16.509 33.662 -12.793 1.00 39.33 78 GLU A C 1
ATOM 603 O O . GLU A 1 81 ? -16.451 33.273 -13.961 1.00 38.73 78 GLU A O 1
ATOM 609 N N . ALA A 1 82 ? -16.315 32.854 -11.742 1.00 39.54 79 ALA A N 1
ATOM 610 C CA . ALA A 1 82 ? -16.080 31.416 -11.890 1.00 39.83 79 ALA A CA 1
ATOM 611 C C . ALA A 1 82 ? -17.239 30.753 -12.630 1.00 40.63 79 ALA A C 1
ATOM 612 O O . ALA A 1 82 ? -17.014 29.888 -13.490 1.00 40.16 79 ALA A O 1
ATOM 614 N N . GLU A 1 83 ? -18.467 31.165 -12.286 1.00 40.95 80 GLU A N 1
ATOM 615 C CA . GLU A 1 83 ? -19.687 30.675 -12.929 1.00 42.63 80 GLU A CA 1
ATOM 616 C C . GLU A 1 83 ? -19.705 31.048 -14.411 1.00 41.84 80 GLU A C 1
ATOM 617 O O . GLU A 1 83 ? -20.090 30.241 -15.248 1.00 42.25 80 GLU A O 1
ATOM 623 N N . LYS A 1 84 ? -19.292 32.276 -14.722 1.00 41.80 81 LYS A N 1
ATOM 624 C CA . LYS A 1 84 ? -19.143 32.724 -16.111 1.00 41.59 81 LYS A CA 1
ATOM 625 C C . LYS A 1 84 ? -18.186 31.840 -16.927 1.00 41.71 81 LYS A C 1
ATOM 626 O O . LYS A 1 84 ? -18.447 31.557 -18.102 1.00 40.71 81 LYS A O 1
ATOM 632 N N . ILE A 1 85 ? -17.067 31.436 -16.320 1.00 41.65 82 ILE A N 1
ATOM 633 C CA . ILE A 1 85 ? -16.117 30.532 -17.004 1.00 41.82 82 ILE A CA 1
ATOM 634 C C . ILE A 1 85 ? -16.764 29.154 -17.193 1.00 42.50 82 ILE A C 1
ATOM 635 O O . ILE A 1 85 ? -16.705 28.574 -18.281 1.00 42.38 82 ILE A O 1
ATOM 640 N N . LYS A 1 86 ? -17.415 28.660 -16.140 1.00 43.15 83 LYS A N 1
ATOM 641 C CA . LYS A 1 86 ? -18.244 27.461 -16.226 1.00 44.27 83 LYS A CA 1
ATOM 642 C C . LYS A 1 86 ? -19.251 27.527 -17.381 1.00 45.06 83 LYS A C 1
ATOM 643 O O . LYS A 1 86 ? -19.483 26.524 -18.045 1.00 45.01 83 LYS A O 1
ATOM 649 N N . GLU A 1 87 ? -19.834 28.705 -17.617 1.00 46.07 84 GLU A N 1
ATOM 650 C CA . GLU A 1 87 ? -20.744 28.910 -18.756 1.00 47.60 84 GLU A CA 1
ATOM 651 C C . GLU A 1 87 ? -20.070 28.504 -20.069 1.00 47.54 84 GLU A C 1
ATOM 652 O O . GLU A 1 87 ? -20.663 27.783 -20.863 1.00 47.83 84 GLU A O 1
ATOM 658 N N . PHE A 1 88 ? -18.830 28.948 -20.280 1.00 47.79 85 PHE A N 1
ATOM 659 C CA . PHE A 1 88 ? -18.082 28.638 -21.510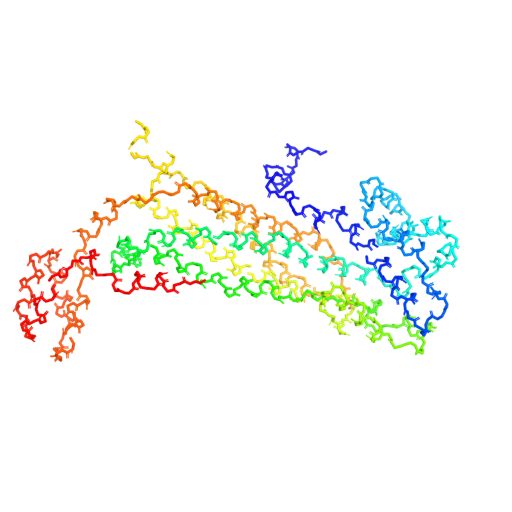 1.00 48.13 85 PHE A CA 1
ATOM 660 C C . PHE A 1 88 ? -17.694 27.167 -21.654 1.00 48.68 85 PHE A C 1
ATOM 661 O O . PHE A 1 88 ? -17.445 26.704 -22.761 1.00 48.76 85 PHE A O 1
ATOM 669 N N . GLU A 1 89 ? -17.658 26.423 -20.553 1.00 49.61 86 GLU A N 1
ATOM 670 C CA . GLU A 1 89 ? -17.340 24.996 -20.639 1.00 50.39 86 GLU A CA 1
ATOM 671 C C . GLU A 1 89 ? -18.373 24.233 -21.470 1.00 51.43 86 GLU A C 1
ATOM 672 O O . GLU A 1 89 ? -18.097 23.131 -21.953 1.00 51.54 86 GLU A O 1
ATOM 678 N N . LYS A 1 90 ? -19.556 24.832 -21.631 1.00 52.47 87 LYS A N 1
ATOM 679 C CA . LYS A 1 90 ? -20.621 24.292 -22.483 1.00 53.49 87 LYS A CA 1
ATOM 680 C C . LYS A 1 90 ? -20.169 24.066 -23.930 1.00 53.85 87 LYS A C 1
ATOM 681 O O . LYS A 1 90 ? -20.691 23.181 -24.613 1.00 54.19 87 LYS A O 1
ATOM 687 N N . GLN A 1 91 ? -19.211 24.872 -24.390 1.00 54.13 88 GLN A N 1
ATOM 688 C CA . GLN A 1 91 ? -18.801 24.898 -25.798 1.00 54.57 88 GLN A CA 1
ATOM 689 C C . GLN A 1 91 ? -17.573 24.026 -26.116 1.00 54.09 88 GLN A C 1
ATOM 690 O O . GLN A 1 91 ? -17.353 23.644 -27.274 1.00 54.32 88 GLN A O 1
ATOM 696 N N . THR A 1 92 ? -16.801 23.688 -25.088 1.00 53.61 89 THR A N 1
ATOM 697 C CA . THR A 1 92 ? -15.421 23.228 -25.271 1.00 53.24 89 THR A CA 1
ATOM 698 C C . THR A 1 92 ? -15.174 21.762 -24.936 1.00 52.87 89 THR A C 1
ATOM 699 O O . THR A 1 92 ? -15.834 21.200 -24.063 1.00 52.71 89 THR A O 1
ATOM 703 N N . ASN A 1 93 ? -14.193 21.163 -25.616 1.00 52.44 90 ASN A N 1
ATOM 704 C CA . ASN A 1 93 ? -13.617 19.882 -25.178 1.00 51.82 90 ASN A CA 1
ATOM 705 C C . ASN A 1 93 ? -12.778 20.065 -23.889 1.00 50.98 90 ASN A C 1
ATOM 706 O O . ASN A 1 93 ? -12.863 19.257 -22.965 1.00 51.00 90 ASN A O 1
ATOM 708 N N . HIS A 1 94 ? -12.006 21.149 -23.827 1.00 49.64 91 HIS A N 1
ATOM 709 C CA . HIS A 1 94 ? -11.088 21.402 -22.728 1.00 48.41 91 HIS A CA 1
ATOM 710 C C . HIS A 1 94 ? -11.598 22.493 -21.790 1.00 47.42 91 HIS A C 1
ATOM 711 O O . HIS A 1 94 ? -11.962 23.582 -22.249 1.00 47.39 91 HIS A O 1
ATOM 718 N N . ASP A 1 95 ? -11.617 22.202 -20.484 1.00 45.65 92 ASP A N 1
ATOM 719 C CA . ASP A 1 95 ? -11.970 23.179 -19.458 1.00 45.15 92 ASP A CA 1
ATOM 720 C C . ASP A 1 95 ? -11.120 24.429 -19.552 1.00 44.27 92 ASP A C 1
ATOM 721 O O . ASP A 1 95 ? -11.620 25.535 -19.363 1.00 43.98 92 ASP A O 1
ATOM 726 N N . VAL A 1 96 ? -9.826 24.248 -19.806 1.00 43.46 93 VAL A N 1
ATOM 727 C CA . VAL A 1 96 ? -8.894 25.378 -19.907 1.00 43.00 93 VAL A CA 1
ATOM 728 C C . VAL A 1 96 ? -9.296 26.342 -21.025 1.00 42.37 93 VAL A C 1
ATOM 729 O O . VAL A 1 96 ? -9.106 27.556 -20.912 1.00 42.31 93 VAL A O 1
ATOM 733 N N . LYS A 1 97 ? -9.844 25.795 -22.105 1.00 41.32 94 LYS A N 1
ATOM 734 C CA . LYS A 1 97 ? -10.336 26.600 -23.227 1.00 40.81 94 LYS A CA 1
ATOM 735 C C . LYS A 1 97 ? -11.417 27.600 -22.782 1.00 39.77 94 LYS A C 1
ATOM 736 O O . LYS A 1 97 ? -11.490 28.704 -23.303 1.00 39.40 94 LYS A O 1
ATOM 742 N N . ALA A 1 98 ? -12.236 27.205 -21.811 1.00 39.09 95 ALA A N 1
ATOM 743 C CA . ALA A 1 98 ? -13.283 28.078 -21.278 1.00 38.83 95 ALA A CA 1
ATOM 744 C C . ALA A 1 98 ? -12.685 29.344 -20.668 1.00 38.81 95 ALA A C 1
ATOM 745 O O . ALA A 1 98 ? -13.281 30.416 -20.772 1.00 38.50 95 ALA A O 1
ATOM 747 N N . VAL A 1 99 ? -11.498 29.225 -20.066 1.00 38.14 96 VAL A N 1
ATOM 748 C CA . VAL A 1 99 ? -10.762 30.381 -19.536 1.00 38.41 96 VAL A CA 1
ATOM 749 C C . VAL A 1 99 ? -10.293 31.315 -20.665 1.00 38.99 96 VAL A C 1
ATOM 750 O O . VAL A 1 99 ? -10.417 32.550 -20.559 1.00 39.08 96 VAL A O 1
ATOM 754 N N . GLU A 1 100 ? -9.772 30.744 -21.751 1.00 38.83 97 GLU A N 1
ATOM 755 C CA . GLU A 1 100 ? -9.413 31.556 -22.908 1.00 38.98 97 GLU A CA 1
ATOM 756 C C . GLU A 1 100 ? -10.627 32.353 -23.423 1.00 39.16 97 GLU A C 1
ATOM 757 O O . GLU A 1 100 ? -10.531 33.574 -23.634 1.00 39.11 97 GLU A O 1
ATOM 763 N N . TYR A 1 101 ? -11.769 31.676 -23.589 1.00 38.88 98 TYR A N 1
ATOM 764 C CA . TYR A 1 101 ? -13.027 32.339 -24.001 1.00 39.03 98 TYR A CA 1
ATOM 765 C C . TYR A 1 101 ? -13.464 33.485 -23.094 1.00 38.33 98 TYR A C 1
ATOM 766 O O . TYR A 1 101 ? -13.911 34.540 -23.564 1.00 37.70 98 TYR A O 1
ATOM 775 N N . TYR A 1 102 ? -13.359 33.259 -21.791 1.00 36.96 99 TYR A N 1
ATOM 776 C CA . TYR A 1 102 ? -13.646 34.282 -20.799 1.00 37.37 99 TYR A CA 1
ATOM 777 C C . TYR A 1 102 ? -12.756 35.503 -21.028 1.00 37.58 99 TYR A C 1
ATOM 778 O O . TYR A 1 102 ? -13.243 36.640 -21.071 1.00 37.91 99 TYR A O 1
ATOM 787 N N . LEU A 1 103 ? -11.455 35.257 -21.202 1.00 37.91 100 LEU A N 1
ATOM 788 C CA . LEU A 1 103 ? -10.460 36.313 -21.414 1.00 38.36 100 LEU A CA 1
ATOM 789 C C . LEU A 1 103 ? -10.649 37.071 -22.720 1.00 38.92 100 LEU A C 1
ATOM 790 O O . LEU A 1 103 ? -10.503 38.303 -22.754 1.00 38.24 100 LEU A O 1
ATOM 795 N N . GLN A 1 104 ? -10.965 36.339 -23.788 1.00 39.41 101 GLN A N 1
ATOM 796 C CA . GLN A 1 104 ? -11.336 36.957 -25.058 1.00 40.02 101 GLN A CA 1
ATOM 797 C C . GLN A 1 104 ? -12.436 37.989 -24.842 1.00 41.04 101 GLN A C 1
ATOM 798 O O . GLN A 1 104 ? -12.398 39.088 -25.410 1.00 40.80 101 GLN A O 1
ATOM 804 N N . ASP A 1 105 ? -13.415 37.605 -24.022 1.00 41.79 102 ASP A N 1
ATOM 805 C CA . ASP A 1 105 ? -14.566 38.427 -23.663 1.00 42.75 102 ASP A CA 1
ATOM 806 C C . ASP A 1 105 ? -14.146 39.690 -22.907 1.00 42.66 102 ASP A C 1
ATOM 807 O O . ASP A 1 105 ? -14.589 40.797 -23.220 1.00 43.00 102 ASP A O 1
ATOM 812 N N . LYS A 1 106 ? -13.294 39.506 -21.906 1.00 42.77 103 LYS A N 1
ATOM 813 C CA . LYS A 1 106 ? -12.810 40.590 -21.062 1.00 42.81 103 LYS A CA 1
ATOM 814 C C . LYS A 1 106 ? -11.918 41.572 -21.826 1.00 42.94 103 LYS A C 1
ATOM 815 O O . LYS A 1 106 ? -11.972 42.779 -21.589 1.00 42.96 103 LYS A O 1
ATOM 821 N N . PHE A 1 107 ? -11.116 41.050 -22.752 1.00 43.07 104 PHE A N 1
ATOM 822 C CA . PHE A 1 107 ? -10.175 41.874 -23.509 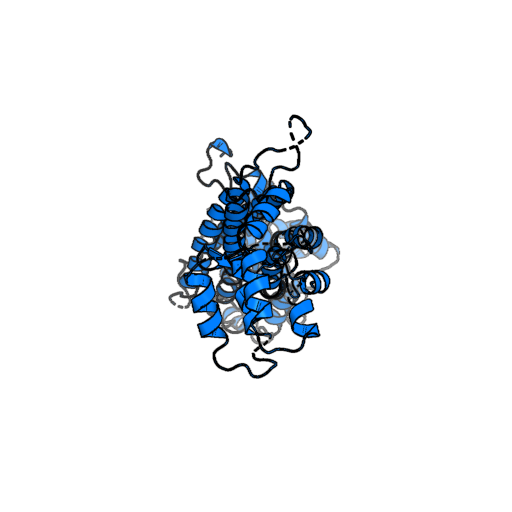1.00 43.31 104 PHE A CA 1
ATOM 823 C C . PHE A 1 107 ? -10.893 42.946 -24.339 1.00 43.20 104 PHE A C 1
ATOM 824 O O . PHE A 1 107 ? -10.321 43.996 -24.626 1.00 43.12 104 PHE A O 1
ATOM 832 N N . GLN A 1 108 ? -12.152 42.682 -24.689 1.00 43.35 105 GLN A N 1
ATOM 833 C CA . GLN A 1 108 ? -13.010 43.658 -25.393 1.00 43.64 105 GLN A CA 1
ATOM 834 C C . GLN A 1 108 ? -13.214 44.946 -24.610 1.00 43.86 105 GLN A C 1
ATOM 835 O O . GLN A 1 108 ? -13.474 45.995 -25.202 1.00 43.72 105 GLN A O 1
ATOM 841 N N . GLU A 1 109 ? -13.108 44.865 -23.285 1.00 44.13 106 GLU A N 1
ATOM 842 C CA . GLU A 1 109 ? -13.366 46.012 -22.409 1.00 44.70 106 GLU A CA 1
ATOM 843 C C . GLU A 1 109 ? -12.185 46.979 -22.279 1.00 43.95 106 GLU A C 1
ATOM 844 O O . GLU A 1 109 ? -12.293 47.991 -21.579 1.00 43.90 106 GLU A O 1
ATOM 850 N N . ASN A 1 110 ? -11.069 46.657 -22.933 1.00 43.34 107 ASN A N 1
ATOM 851 C CA . ASN A 1 110 ? -9.860 47.486 -22.926 1.00 43.19 107 ASN A CA 1
ATOM 852 C C . ASN A 1 110 ? -9.366 47.761 -24.355 1.00 43.10 107 ASN A C 1
ATOM 853 O O . ASN A 1 110 ? -9.073 46.827 -25.098 1.00 42.67 107 ASN A O 1
ATOM 858 N N . GLU A 1 111 ? -9.275 49.043 -24.723 1.00 43.63 108 GLU A N 1
ATOM 859 C CA . GLU A 1 111 ? -8.873 49.478 -26.081 1.00 43.91 108 GLU A CA 1
ATOM 860 C C . GLU A 1 111 ? -7.643 48.733 -26.630 1.00 44.26 108 GLU A C 1
ATOM 861 O O . GLU A 1 111 ? -7.654 48.242 -27.769 1.00 45.07 108 GLU A O 1
ATOM 863 N N . GLN A 1 112 ? -6.606 48.625 -25.796 1.00 44.05 109 GLN A N 1
ATOM 864 C CA . GLN A 1 112 ? -5.344 47.975 -26.153 1.00 43.59 109 GLN A CA 1
ATOM 865 C C . GLN A 1 112 ? -5.474 46.447 -26.198 1.00 43.14 109 GLN A C 1
ATOM 866 O O . GLN A 1 112 ? -5.019 45.806 -27.152 1.00 42.81 109 GLN A O 1
ATOM 872 N N . LEU A 1 113 ? -6.096 45.872 -25.172 1.00 42.32 110 LEU A N 1
ATOM 873 C CA . LEU A 1 113 ? -6.287 44.421 -25.103 1.00 42.08 110 LEU A CA 1
ATOM 874 C C . LEU A 1 113 ? -7.258 43.897 -26.164 1.00 42.12 110 LEU A C 1
ATOM 875 O O . LEU A 1 113 ? -7.051 42.808 -26.683 1.00 42.02 110 LEU A O 1
ATOM 880 N N . LYS A 1 114 ? -8.288 44.680 -26.501 1.00 42.24 111 LYS A N 1
ATOM 881 C CA . LYS A 1 114 ? -9.245 44.320 -27.564 1.00 42.41 111 LYS A CA 1
ATOM 882 C C . LYS A 1 114 ? -8.540 43.731 -28.781 1.00 42.52 111 LYS A C 1
ATOM 883 O O . LYS A 1 114 ? -9.047 42.803 -29.419 1.00 42.28 111 LYS A O 1
ATOM 885 N N . SER A 1 115 ? -7.349 44.260 -29.056 1.00 42.65 112 SER A N 1
ATOM 886 C CA . SER A 1 115 ? -6.610 43.984 -30.278 1.00 43.25 112 SER A CA 1
ATOM 887 C C . SER A 1 115 ? -5.752 42.730 -30.222 1.00 43.28 112 SER A C 1
ATOM 888 O O . SER A 1 115 ? -5.310 42.236 -31.256 1.00 43.25 112 SER A O 1
ATOM 891 N N . CYS A 1 116 ? -5.525 42.219 -29.013 1.00 42.96 113 CYS A N 1
ATOM 892 C CA . CYS A 1 116 ? -4.506 41.210 -28.769 1.00 43.01 113 CYS A CA 1
ATOM 893 C C . CYS A 1 116 ? -5.061 39.823 -28.449 1.00 42.56 113 CYS A C 1
ATOM 894 O O . CYS A 1 116 ? -4.316 38.946 -27.990 1.00 42.02 113 CYS A O 1
ATOM 897 N N . VAL A 1 117 ? -6.356 39.630 -28.696 1.00 41.84 114 VAL A N 1
ATOM 898 C CA . VAL A 1 117 ? -7.043 38.391 -28.323 1.00 41.56 114 VAL A CA 1
ATOM 899 C C . VAL A 1 117 ? -6.413 37.109 -28.901 1.00 40.87 114 VAL A C 1
ATOM 900 O O . VAL A 1 117 ? -6.419 36.081 -28.227 1.00 40.65 114 VAL A O 1
ATOM 904 N N . ALA A 1 118 ? -5.865 37.185 -30.123 1.00 40.03 115 ALA A N 1
ATOM 905 C CA . ALA A 1 118 ? -5.205 36.038 -30.775 1.00 39.25 115 ALA A CA 1
ATOM 906 C C . ALA A 1 118 ? -3.980 35.539 -30.014 1.00 38.65 115 ALA A C 1
ATOM 907 O O . ALA A 1 118 ? -3.517 34.415 -30.248 1.00 39.33 115 ALA A O 1
ATOM 909 N N . PHE A 1 119 ? -3.453 36.366 -29.116 1.00 37.77 116 PHE A N 1
ATOM 910 C CA . PHE A 1 119 ? -2.297 35.975 -28.325 1.00 37.50 116 PHE A CA 1
ATOM 911 C C . PHE A 1 119 ? -2.616 35.370 -26.943 1.00 37.31 116 PHE A C 1
ATOM 912 O O . PHE A 1 119 ? -1.706 34.914 -26.256 1.00 36.92 116 PHE A O 1
ATOM 920 N N . ILE A 1 120 ? -3.892 35.343 -26.554 1.00 37.05 117 ILE A N 1
ATOM 921 C CA . ILE A 1 120 ? -4.301 34.602 -25.346 1.00 36.78 117 ILE A CA 1
ATOM 922 C C . ILE A 1 120 ? -4.080 33.106 -25.607 1.00 37.22 117 ILE A C 1
ATOM 923 O O . ILE A 1 120 ? -4.528 32.598 -26.644 1.00 37.87 117 ILE A O 1
ATOM 928 N N . HIS A 1 121 ? -3.376 32.422 -24.699 1.00 36.66 118 HIS A N 1
ATOM 929 C CA . HIS A 1 121 ? -3.105 30.968 -24.797 1.00 36.71 118 HIS A CA 1
ATOM 930 C C . HIS A 1 121 ? -2.205 30.685 -26.014 1.00 36.75 118 HIS A C 1
ATOM 931 O O . HIS A 1 121 ? -2.227 29.579 -26.575 1.00 36.87 118 HIS A O 1
ATOM 938 N N . PHE A 1 122 ? -1.397 31.678 -26.409 1.00 36.26 119 PHE A N 1
ATOM 939 C CA . PHE A 1 122 ? -0.541 31.540 -27.598 1.00 35.81 119 PHE A CA 1
ATOM 940 C C . PHE A 1 122 ? 0.446 30.380 -27.498 1.00 35.86 119 PHE A C 1
ATOM 941 O O . PHE A 1 122 ? 1.269 30.345 -26.576 1.00 35.82 119 PHE A O 1
ATOM 949 N N . ALA A 1 123 ? 0.363 29.462 -28.471 1.00 35.09 120 ALA A N 1
ATOM 950 C CA . ALA A 1 123 ? 1.202 28.246 -28.576 1.00 35.35 120 ALA A CA 1
ATOM 951 C C . ALA A 1 123 ? 1.096 27.273 -27.386 1.00 35.21 120 ALA A C 1
ATOM 952 O O . ALA A 1 123 ? 1.827 26.301 -27.324 1.00 35.70 120 ALA A O 1
ATOM 954 N N . CYS A 1 124 ? 0.160 27.512 -26.475 1.00 35.66 121 CYS A N 1
ATOM 955 C CA . CYS A 1 124 ? 0.024 26.670 -25.282 1.00 35.71 121 CYS A CA 1
ATOM 956 C C . CYS A 1 124 ? -0.782 25.441 -25.576 1.00 35.04 121 CYS A C 1
ATOM 957 O O . CYS A 1 124 ? -1.612 25.434 -26.501 1.00 35.63 121 CYS A O 1
ATOM 960 N N . THR A 1 125 ? -0.518 24.406 -24.785 1.00 32.27 122 THR A N 1
ATOM 961 C CA . THR A 1 125 ? -1.399 23.272 -24.666 1.00 30.14 122 THR A CA 1
ATOM 962 C C . THR A 1 125 ? -2.112 23.386 -23.308 1.00 29.28 122 THR A C 1
ATOM 963 O O . THR A 1 125 ? -1.647 24.087 -22.401 1.00 28.34 122 THR A O 1
ATOM 967 N N . SER A 1 126 ? -3.249 22.714 -23.175 1.00 28.14 123 SER A N 1
ATOM 968 C CA . SER A 1 126 ? -4.011 22.751 -21.925 1.00 27.77 123 SER A CA 1
ATOM 969 C C . SER A 1 126 ? -3.149 22.400 -20.723 1.00 27.54 123 SER A C 1
ATOM 970 O O . SER A 1 126 ? -3.250 23.045 -19.671 1.00 26.79 123 SER A O 1
ATOM 973 N N . GLU A 1 127 ? -2.304 21.379 -20.884 1.00 26.10 124 GLU A N 1
ATOM 974 C CA . GLU A 1 127 ? -1.477 20.903 -19.791 1.00 25.83 124 GLU A CA 1
ATOM 975 C C . GLU A 1 127 ? -0.384 21.904 -19.356 1.00 24.84 124 GLU A C 1
ATOM 976 O O . GLU A 1 127 ? 0.020 21.883 -18.202 1.00 25.33 124 GLU A O 1
ATOM 982 N N . ASP A 1 128 ? 0.040 22.803 -20.250 1.00 24.46 125 ASP A N 1
ATOM 983 C CA . ASP A 1 128 ? 0.937 23.912 -19.906 1.00 23.99 125 ASP A CA 1
ATOM 984 C C . ASP A 1 128 ? 0.278 24.738 -18.797 1.00 24.53 125 ASP A C 1
ATOM 985 O O . ASP A 1 128 ? 0.905 25.044 -17.778 1.00 24.84 125 ASP A O 1
ATOM 990 N N . ILE A 1 129 ? -1.002 25.049 -18.984 1.00 23.92 126 ILE A N 1
ATOM 991 C CA . ILE A 1 129 ? -1.753 25.831 -18.025 1.00 24.09 126 ILE A CA 1
ATOM 992 C C . ILE A 1 129 ? -2.051 25.026 -16.757 1.00 24.10 126 ILE A C 1
ATOM 993 O O . ILE A 1 129 ? -1.853 25.527 -15.627 1.00 24.21 126 ILE A O 1
ATOM 998 N N . ASN A 1 130 ? -2.540 23.800 -16.930 1.00 23.98 127 ASN A N 1
ATOM 999 C CA . ASN A 1 130 ? -2.921 22.965 -15.769 1.00 24.94 127 ASN A CA 1
ATOM 1000 C C . ASN A 1 130 ? -1.755 22.664 -14.838 1.00 24.76 127 ASN A C 1
ATOM 1001 O O . ASN A 1 130 ? -1.896 22.768 -13.603 1.00 24.98 127 ASN A O 1
ATOM 1006 N N . ASN A 1 131 ? -0.605 22.290 -15.406 1.00 23.92 128 ASN A N 1
ATOM 1007 C CA . ASN A 1 131 ? 0.508 21.882 -14.527 1.00 24.35 128 ASN A CA 1
ATOM 1008 C C . ASN A 1 131 ? 1.026 23.058 -13.688 1.00 24.28 128 ASN A C 1
ATOM 1009 O O . ASN A 1 131 ? 1.328 22.896 -12.500 1.00 24.52 128 ASN A O 1
ATOM 1014 N N . LEU A 1 132 ? 1.070 24.244 -14.298 1.00 24.49 129 LEU A N 1
ATOM 1015 C CA . LEU A 1 132 ? 1.439 25.471 -13.597 1.00 24.50 129 LEU A CA 1
ATOM 1016 C C . LEU A 1 132 ? 0.432 25.814 -12.523 1.00 24.43 129 LEU A C 1
ATOM 1017 O O . LEU A 1 132 ? 0.824 26.153 -11.399 1.00 24.63 129 LEU A O 1
ATOM 1022 N N . ALA A 1 133 ? -0.856 25.713 -12.859 1.00 24.12 130 ALA A N 1
ATOM 1023 C CA . ALA A 1 133 ? -1.935 25.972 -11.898 1.00 24.21 130 ALA A CA 1
ATOM 1024 C C . ALA A 1 133 ? -1.802 25.056 -10.694 1.00 24.32 130 ALA A C 1
ATOM 1025 O O . ALA A 1 133 ? -1.811 25.522 -9.556 1.00 25.04 130 ALA A O 1
ATOM 1027 N N . TYR A 1 134 ? -1.642 23.760 -10.931 1.00 24.13 131 TYR A N 1
ATOM 1028 C CA . TYR A 1 134 ? -1.449 22.822 -9.830 1.00 24.69 131 TYR A CA 1
ATOM 1029 C C . TYR A 1 134 ? -0.155 23.051 -9.074 1.00 25.22 131 TYR A C 1
ATOM 1030 O O . TYR A 1 134 ? -0.151 22.933 -7.852 1.00 25.03 131 TYR A O 1
ATOM 1039 N N . ALA A 1 135 ? 0.942 23.354 -9.788 1.00 25.52 132 ALA A N 1
ATOM 1040 C CA . ALA A 1 135 ? 2.203 23.680 -9.119 1.00 25.87 132 ALA A CA 1
ATOM 1041 C C . ALA A 1 135 ? 2.024 24.846 -8.129 1.00 26.30 132 ALA A C 1
ATOM 1042 O O . ALA A 1 135 ? 2.456 24.761 -6.978 1.00 25.77 132 ALA A O 1
ATOM 1044 N N . LEU A 1 136 ? 1.388 25.933 -8.579 1.00 26.19 133 LEU A N 1
ATOM 1045 C CA . LEU A 1 136 ? 1.083 27.062 -7.699 1.00 26.43 133 LEU A CA 1
ATOM 1046 C C . LEU A 1 136 ? 0.151 26.724 -6.532 1.00 26.87 133 LEU A C 1
ATOM 1047 O O . LEU A 1 136 ? 0.389 27.170 -5.414 1.00 26.59 133 LEU A O 1
ATOM 1060 N N . ILE A 1 138 ? -0.161 23.780 -5.045 1.00 26.88 135 ILE A N 1
ATOM 1061 C CA . ILE A 1 138 ? 0.661 23.016 -4.104 1.00 26.39 135 ILE A CA 1
ATOM 1062 C C . ILE A 1 138 ? 1.616 23.942 -3.343 1.00 25.85 135 ILE A C 1
ATOM 1063 O O . ILE A 1 138 ? 1.662 23.919 -2.112 1.00 25.44 135 ILE A O 1
ATOM 1068 N N . LYS A 1 139 ? 2.376 24.733 -4.091 1.00 25.40 136 LYS A N 1
ATOM 1069 C CA . LYS A 1 139 ? 3.348 25.671 -3.521 1.00 25.39 136 LYS A CA 1
ATOM 1070 C C . LYS A 1 139 ? 2.714 26.535 -2.436 1.00 25.01 136 LYS A C 1
ATOM 1071 O O . LYS A 1 139 ? 3.265 26.664 -1.329 1.00 25.31 136 LYS A O 1
ATOM 1077 N N . GLN A 1 140 ? 1.563 27.115 -2.753 1.00 25.16 137 GLN A N 1
ATOM 1078 C CA . GLN A 1 140 ? 0.930 28.063 -1.841 1.00 26.29 137 GLN A CA 1
ATOM 1079 C C . GLN A 1 140 ? 0.207 27.406 -0.691 1.00 26.22 137 GLN A C 1
ATOM 1080 O O . GLN A 1 140 ? 0.217 27.940 0.423 1.00 25.01 137 GLN A O 1
ATOM 1086 N N . ALA A 1 141 ? -0.408 26.246 -0.936 1.00 26.19 138 ALA A N 1
ATOM 1087 C CA . ALA A 1 141 ? -1.055 25.522 0.167 1.00 26.10 138 ALA A CA 1
ATOM 1088 C C . ALA A 1 141 ? 0.009 25.146 1.211 1.00 25.68 138 ALA A C 1
ATOM 1089 O O . ALA A 1 141 ? -0.208 25.285 2.417 1.00 26.32 138 ALA A O 1
ATOM 1091 N N . ILE A 1 142 ? 1.164 24.699 0.745 1.00 25.38 139 ILE A N 1
ATOM 1092 C CA . ILE A 1 142 ? 2.255 24.352 1.649 1.00 24.86 139 ILE A CA 1
ATOM 1093 C C . ILE A 1 142 ? 2.808 25.590 2.373 1.00 25.29 139 ILE A C 1
ATOM 1094 O O . ILE A 1 142 ? 2.941 25.569 3.605 1.00 24.18 139 ILE A O 1
ATOM 1099 N N . ALA A 1 143 ? 3.115 26.647 1.618 1.00 25.13 140 ALA A N 1
ATOM 1100 C CA . ALA A 1 143 ? 3.677 27.891 2.188 1.00 25.53 140 ALA A CA 1
ATOM 1101 C C . ALA A 1 143 ? 2.718 28.585 3.145 1.00 25.68 140 ALA A C 1
ATOM 1102 O O . ALA A 1 143 ? 3.139 29.020 4.197 1.00 25.26 140 ALA A O 1
ATOM 1104 N N . GLN A 1 144 ? 1.425 28.644 2.821 1.00 25.99 141 GLN A N 1
ATOM 1105 C CA . GLN A 1 144 ? 0.483 29.413 3.664 1.00 26.81 141 GLN A CA 1
ATOM 1106 C C . GLN A 1 144 ? -0.224 28.607 4.758 1.00 26.36 141 GLN A C 1
ATOM 1107 O O . GLN A 1 144 ? -0.592 29.179 5.779 1.00 25.54 141 GLN A O 1
ATOM 1113 N N . VAL A 1 145 ? -0.470 27.313 4.522 1.00 25.88 142 VAL A N 1
ATOM 1114 C CA . VAL A 1 145 ? -1.295 26.501 5.436 1.00 26.12 142 VAL A CA 1
ATOM 1115 C C . VAL A 1 145 ? -0.505 25.333 6.059 1.00 25.94 142 VAL A C 1
ATOM 1116 O O . VAL A 1 145 ? -0.427 25.208 7.302 1.00 25.58 142 VAL A O 1
ATOM 1120 N N . ILE A 1 146 ? 0.065 24.466 5.215 1.00 25.37 143 ILE A N 1
ATOM 1121 C CA . ILE A 1 146 ? 0.587 23.171 5.712 1.00 25.09 143 ILE A CA 1
ATOM 1122 C C . ILE A 1 146 ? 1.875 23.339 6.523 1.00 24.81 143 ILE A C 1
ATOM 1123 O O . ILE A 1 146 ? 1.942 22.939 7.682 1.00 23.66 143 ILE A O 1
ATOM 1128 N N . GLN A 1 147 ? 2.880 23.959 5.924 1.00 24.56 144 GLN A N 1
ATOM 1129 C CA . GLN A 1 147 ? 4.139 24.158 6.639 1.00 25.43 144 GLN A CA 1
ATOM 1130 C C . GLN A 1 147 ? 3.953 24.969 7.956 1.00 24.86 144 GLN A C 1
ATOM 1131 O O . GLN A 1 147 ? 4.505 24.580 9.003 1.00 24.51 144 GLN A O 1
ATOM 1137 N N . PRO A 1 148 ? 3.210 26.101 7.919 1.00 25.10 145 PRO A N 1
ATOM 1138 C CA . PRO A 1 148 ? 2.950 26.767 9.212 1.00 25.15 145 PRO A CA 1
ATOM 1139 C C . PRO A 1 148 ? 2.202 25.951 10.245 1.00 25.62 145 PRO A C 1
ATOM 1140 O O . PRO A 1 148 ? 2.490 26.104 11.441 1.00 25.47 145 PRO A O 1
ATOM 1144 N N . THR A 1 149 ? 1.262 25.090 9.828 1.00 24.41 146 THR A N 1
ATOM 1145 C CA . THR A 1 149 ? 0.539 24.259 10.816 1.00 24.42 146 THR A CA 1
ATOM 1146 C C . THR A 1 149 ? 1.455 23.211 11.482 1.00 24.22 146 THR A C 1
ATOM 1147 O O . THR A 1 149 ? 1.412 23.015 12.715 1.00 24.48 146 THR A O 1
ATOM 1151 N N . ILE A 1 150 ? 2.274 22.553 10.673 1.00 23.56 147 ILE A N 1
ATOM 1152 C CA . ILE A 1 150 ? 3.279 21.625 11.165 1.00 23.85 147 ILE A CA 1
ATOM 1153 C C . ILE A 1 150 ? 4.241 22.359 12.107 1.00 24.26 147 ILE A C 1
ATOM 1154 O O . ILE A 1 150 ? 4.617 21.820 13.150 1.00 24.39 147 ILE A O 1
ATOM 1159 N N . ALA A 1 151 ? 4.628 23.587 11.743 1.00 24.09 148 ALA A N 1
ATOM 1160 C CA . ALA A 1 151 ? 5.475 24.403 12.636 1.00 24.23 148 ALA A CA 1
ATOM 1161 C C . ALA A 1 151 ? 4.804 24.597 14.000 1.00 23.92 148 ALA A C 1
ATOM 1162 O O . ALA A 1 151 ? 5.457 24.521 15.039 1.00 24.52 148 ALA A O 1
ATOM 1164 N N . GLU A 1 152 ? 3.496 24.832 13.995 1.00 24.09 149 GLU A N 1
ATOM 1165 C CA . GLU A 1 152 ? 2.733 24.998 15.225 1.00 25.17 149 GLU A CA 1
ATOM 1166 C C . GLU A 1 152 ? 2.704 23.729 16.080 1.00 24.92 149 GLU A C 1
ATOM 1167 O O . GLU A 1 152 ? 2.823 23.804 17.289 1.00 24.38 149 GLU A O 1
ATOM 1173 N N . ILE A 1 153 ? 2.527 22.578 15.440 1.00 24.87 150 ILE A N 1
ATOM 1174 C CA . ILE A 1 153 ? 2.506 21.288 16.149 1.00 25.82 150 ILE A CA 1
ATOM 1175 C C . ILE A 1 153 ? 3.860 21.034 16.797 1.00 25.94 150 ILE A C 1
ATOM 1176 O O . ILE A 1 153 ? 3.936 20.624 17.957 1.00 26.05 150 ILE A O 1
ATOM 1189 N N . GLY A 1 155 ? 6.076 23.331 17.724 1.00 25.28 152 GLY A N 1
ATOM 1190 C CA . GLY A 1 155 ? 6.146 24.238 18.875 1.00 24.52 152 GLY A CA 1
ATOM 1191 C C . GLY A 1 155 ? 5.373 23.746 20.101 1.00 23.90 152 GLY A C 1
ATOM 1192 O O . GLY A 1 155 ? 5.856 23.848 21.220 1.00 23.67 152 GLY A O 1
ATOM 1193 N N . SER A 1 156 ? 4.175 23.220 19.868 1.00 24.01 153 SER A N 1
ATOM 1194 C CA . SER A 1 156 ? 3.305 22.650 20.902 1.00 24.57 153 SER A CA 1
ATOM 1195 C C . SER A 1 156 ? 3.985 21.495 21.639 1.00 24.46 153 SER A C 1
ATOM 1196 O O . SER A 1 156 ? 4.048 21.484 22.875 1.00 23.86 153 SER A O 1
ATOM 1199 N N . ILE A 1 157 ? 4.535 20.554 20.885 1.00 23.72 154 ILE A N 1
ATOM 1200 C CA . ILE A 1 157 ? 5.232 19.412 21.501 1.00 24.38 154 ILE A CA 1
ATOM 1201 C C . ILE A 1 157 ? 6.499 19.913 22.189 1.00 24.07 154 ILE A C 1
ATOM 1202 O O . ILE A 1 157 ? 6.814 19.474 23.312 1.00 24.15 154 ILE A O 1
ATOM 1207 N N . THR A 1 158 ? 7.214 20.840 21.532 1.00 23.55 155 THR A N 1
ATOM 1208 C CA . THR A 1 158 ? 8.436 21.430 22.171 1.00 24.60 155 THR A CA 1
ATOM 1209 C C . THR A 1 158 ? 8.128 22.070 23.532 1.00 24.30 155 THR A C 1
ATOM 1210 O O . THR A 1 158 ? 8.858 21.860 24.524 1.00 23.12 155 THR A O 1
ATOM 1214 N N . LEU A 1 159 ? 7.034 22.830 23.590 1.00 24.25 156 LEU A N 1
ATOM 1215 C CA . LEU A 1 159 ? 6.649 23.495 24.853 1.00 25.04 156 LEU A CA 1
ATOM 1216 C C . LEU A 1 159 ? 6.392 22.477 25.959 1.00 23.98 156 LEU A C 1
ATOM 1217 O O . LEU A 1 159 ? 6.892 22.634 27.070 1.00 23.28 156 LEU A O 1
ATOM 1222 N N . LEU A 1 160 ? 5.652 21.426 25.625 1.00 23.54 157 LEU A N 1
ATOM 1223 C CA . LEU A 1 160 ? 5.435 20.307 26.554 1.00 24.41 157 LEU A CA 1
ATOM 1224 C C . LEU A 1 160 ? 6.750 19.661 26.977 1.00 24.36 157 LEU A C 1
ATOM 1225 O O . LEU A 1 160 ? 6.962 19.429 28.167 1.00 24.58 157 LEU A O 1
ATOM 1230 N N . GLY A 1 161 ? 7.636 19.400 26.009 1.00 24.10 158 GLY A N 1
ATOM 1231 C CA . GLY A 1 161 ? 8.972 18.887 26.321 1.00 23.95 158 GLY A CA 1
ATOM 1232 C C . GLY A 1 161 ? 9.768 19.765 27.279 1.00 24.02 158 GLY A C 1
ATOM 1233 O O . GLY A 1 161 ? 10.332 19.277 28.270 1.00 23.92 158 GLY A O 1
ATOM 1234 N N . LYS A 1 162 ? 9.801 21.069 27.008 1.00 23.02 159 LYS A N 1
ATOM 1235 C CA . LYS A 1 162 ? 10.510 22.004 27.877 1.00 24.26 159 LYS A CA 1
ATOM 1236 C C . LYS A 1 162 ? 9.912 22.019 29.283 1.00 24.40 159 LYS A C 1
ATOM 1237 O O . LYS A 1 162 ? 10.649 22.013 30.280 1.00 24.30 159 LYS A O 1
ATOM 1243 N N . GLN A 1 163 ? 8.585 22.000 29.367 1.00 24.71 160 GLN A N 1
ATOM 1244 C CA . GLN A 1 163 ? 7.939 22.101 30.666 1.00 26.40 160 GLN A CA 1
ATOM 1245 C C . GLN A 1 163 ? 8.241 20.887 31.556 1.00 25.84 160 GLN A C 1
ATOM 1246 O O . GLN A 1 163 ? 8.412 21.030 32.775 1.00 25.62 160 GLN A O 1
ATOM 1252 N N . HIS A 1 164 ? 8.338 19.711 30.936 1.00 25.19 161 HIS A N 1
ATOM 1253 C CA . HIS A 1 164 ? 8.548 18.474 31.666 1.00 25.22 161 HIS A CA 1
ATOM 1254 C C . HIS A 1 164 ? 9.975 17.939 31.524 1.00 25.14 161 HIS A C 1
ATOM 1255 O O . HIS A 1 164 ? 10.209 16.749 31.685 1.00 24.40 161 HIS A O 1
ATOM 1262 N N . ALA A 1 165 ? 10.925 18.848 31.259 1.00 25.13 162 ALA A N 1
ATOM 1263 C CA . ALA A 1 165 ? 12.338 18.517 31.028 1.00 25.16 162 ALA A CA 1
ATOM 1264 C C . ALA A 1 165 ? 12.970 17.680 32.141 1.00 25.58 162 ALA A C 1
ATOM 1265 O O . ALA A 1 165 ? 13.794 16.798 31.882 1.00 24.77 162 ALA A O 1
ATOM 1267 N N . ASP A 1 166 ? 12.583 17.973 33.376 1.00 25.60 163 ASP A N 1
ATOM 1268 C CA . ASP A 1 166 ? 13.207 17.366 34.546 1.00 26.69 163 ASP A CA 1
ATOM 1269 C C . ASP A 1 166 ? 12.323 16.331 35.264 1.00 25.94 163 ASP A C 1
ATOM 1270 O O . ASP A 1 166 ? 12.667 15.882 36.374 1.00 24.99 163 ASP A O 1
ATOM 1275 N N . VAL A 1 167 ? 11.194 15.971 34.641 1.00 24.87 164 VAL A N 1
ATOM 1276 C CA . VAL A 1 167 ? 10.238 15.044 35.257 1.00 24.53 164 VAL A CA 1
ATOM 1277 C C . VAL A 1 167 ? 10.673 13.610 34.984 1.00 24.00 164 VAL A C 1
ATOM 1278 O O . VAL A 1 167 ? 10.418 13.069 33.902 1.00 24.46 164 VAL A O 1
ATOM 1282 N N . ALA A 1 168 ? 11.311 12.989 35.973 1.00 23.99 165 ALA A N 1
ATOM 1283 C CA . ALA A 1 168 ? 11.804 11.608 35.829 1.00 24.04 165 ALA A CA 1
ATOM 1284 C C . ALA A 1 168 ? 10.702 10.620 35.463 1.00 24.00 165 ALA A C 1
ATOM 1285 O O . ALA A 1 168 ? 9.568 10.740 35.902 1.00 22.34 165 ALA A O 1
ATOM 1295 N N . LEU A 1 170 ? 10.031 6.277 34.274 1.00 23.60 167 LEU A N 1
ATOM 1296 C CA . LEU A 1 170 ? 10.452 4.918 33.936 1.00 23.61 167 LEU A CA 1
ATOM 1297 C C . LEU A 1 170 ? 10.322 4.710 32.410 1.00 23.72 167 LEU A C 1
ATOM 1298 O O . LEU A 1 170 ? 9.264 5.000 31.832 1.00 23.67 167 LEU A O 1
ATOM 1303 N N . SER A 1 171 ? 11.384 4.232 31.755 1.00 23.37 168 SER A N 1
ATOM 1304 C CA . SER A 1 171 ? 11.270 3.834 30.358 1.00 23.61 168 SER A CA 1
ATOM 1305 C C . SER A 1 171 ? 10.584 2.485 30.243 1.00 23.42 168 SER A C 1
ATOM 1306 O O . SER A 1 171 ? 10.556 1.707 31.194 1.00 23.58 168 SER A O 1
ATOM 1309 N N . ARG A 1 172 ? 10.047 2.212 29.063 1.00 22.81 169 ARG A N 1
ATOM 1310 C CA . ARG A 1 172 ? 9.559 0.889 28.741 1.00 23.50 169 ARG A CA 1
ATOM 1311 C C . ARG A 1 172 ? 10.115 0.476 27.399 1.00 23.08 169 ARG A C 1
ATOM 1312 O O . ARG A 1 172 ? 9.877 1.141 26.383 1.00 22.67 169 ARG A O 1
ATOM 1320 N N . THR A 1 173 ? 10.885 -0.605 27.416 1.00 22.44 170 THR A N 1
ATOM 1321 C CA . THR A 1 173 ? 11.398 -1.220 26.192 1.00 23.15 170 THR A CA 1
ATOM 1322 C C . THR A 1 173 ? 10.748 -2.597 26.174 1.00 23.43 170 THR A C 1
ATOM 1323 O O . THR A 1 173 ? 10.648 -3.257 27.221 1.00 22.69 170 THR A O 1
ATOM 1327 N N . HIS A 1 174 ? 10.282 -3.001 24.992 1.00 23.46 171 HIS A N 1
ATOM 1328 C CA . HIS A 1 174 ? 9.402 -4.167 24.845 1.00 23.34 171 HIS A CA 1
ATOM 1329 C C . HIS A 1 174 ? 8.319 -4.181 25.931 1.00 22.96 171 HIS A C 1
ATOM 1330 O O . HIS A 1 174 ? 7.956 -5.235 26.445 1.00 23.27 171 HIS A O 1
ATOM 1337 N N . GLY A 1 175 ? 7.825 -2.984 26.276 1.00 22.13 172 GLY A N 1
ATOM 1338 C CA . GLY A 1 175 ? 6.681 -2.827 27.174 1.00 22.23 172 GLY A CA 1
ATOM 1339 C C . GLY A 1 175 ? 7.045 -2.894 28.628 1.00 22.09 172 GLY A C 1
ATOM 1340 O O . GLY A 1 175 ? 6.179 -2.752 29.490 1.00 21.35 172 GLY A O 1
ATOM 1341 N N . GLN A 1 176 ? 8.332 -3.087 28.908 1.00 22.26 173 GLN A N 1
ATOM 1342 C CA . GLN A 1 176 ? 8.747 -3.480 30.264 1.00 22.17 173 GLN A CA 1
ATOM 1343 C C . GLN A 1 176 ? 9.747 -2.506 30.877 1.00 22.75 173 GLN A C 1
ATOM 1344 O O . GLN A 1 176 ? 10.517 -1.859 30.139 1.00 22.40 173 GLN A O 1
ATOM 1350 N N . PRO A 1 177 ? 9.734 -2.378 32.231 1.00 23.31 174 PRO A N 1
ATOM 1351 C CA . PRO A 1 177 ? 10.569 -1.401 32.925 1.00 23.24 174 PRO A CA 1
ATOM 1352 C C . PRO A 1 177 ? 12.001 -1.367 32.388 1.00 22.83 174 PRO A C 1
ATOM 1353 O O . PRO A 1 177 ? 12.634 -2.406 32.220 1.00 23.02 174 PRO A O 1
ATOM 1357 N N . ALA A 1 178 ? 12.485 -0.162 32.118 1.00 23.55 175 ALA A N 1
ATOM 1358 C CA . ALA A 1 178 ? 13.828 0.050 31.584 1.00 23.64 175 ALA A CA 1
ATOM 1359 C C . ALA A 1 178 ? 14.437 1.329 32.183 1.00 23.42 175 ALA A C 1
ATOM 1360 O O . ALA A 1 178 ? 13.751 2.127 32.843 1.00 23.03 175 ALA A O 1
ATOM 1362 N N . THR A 1 179 ? 15.740 1.478 31.959 1.00 23.33 176 THR A N 1
ATOM 1363 C CA . THR A 1 179 ? 16.522 2.655 32.313 1.00 23.58 176 THR A CA 1
ATOM 1364 C C . THR A 1 179 ? 15.717 3.938 32.174 1.00 24.09 176 THR A C 1
ATOM 1365 O O . THR A 1 179 ? 15.160 4.206 31.120 1.00 24.10 176 THR A O 1
ATOM 1369 N N . PRO A 1 180 ? 15.676 4.745 33.236 1.00 24.01 177 PRO A N 1
ATOM 1370 C CA . PRO A 1 180 ? 14.854 5.964 33.201 1.00 23.52 177 PRO A CA 1
ATOM 1371 C C . PRO A 1 180 ? 15.266 7.067 32.234 1.00 22.63 177 PRO A C 1
ATOM 1372 O O . PRO A 1 180 ? 16.419 7.144 31.778 1.00 22.28 177 PRO A O 1
ATOM 1376 N N . THR A 1 181 ? 14.301 7.938 31.986 1.00 22.28 178 THR A N 1
ATOM 1377 C CA . THR A 1 181 ? 14.427 9.061 31.082 1.00 22.18 178 THR A CA 1
ATOM 1378 C C . THR A 1 181 ? 13.674 10.210 31.760 1.00 22.91 178 THR A C 1
ATOM 1379 O O . THR A 1 181 ? 13.452 10.167 32.981 1.00 22.35 178 THR A O 1
ATOM 1383 N N . THR A 1 182 ? 13.312 11.256 31.017 1.00 22.38 179 THR A N 1
ATOM 1384 C CA . THR A 1 182 ? 12.348 12.232 31.560 1.00 22.69 179 THR A CA 1
ATOM 1385 C C . THR A 1 182 ? 11.199 12.357 30.573 1.00 22.97 179 THR A C 1
ATOM 1386 O O . THR A 1 182 ? 11.393 12.134 29.381 1.00 23.39 179 THR A O 1
ATOM 1398 N N . GLY A 1 184 ? 9.931 15.035 29.389 1.00 22.85 181 GLY A N 1
ATOM 1399 C CA . GLY A 1 184 ? 10.258 16.072 28.396 1.00 22.56 181 GLY A CA 1
ATOM 1400 C C . GLY A 1 184 ? 11.210 15.578 27.325 1.00 21.92 181 GLY A C 1
ATOM 1401 O O . GLY A 1 184 ? 11.090 15.954 26.151 1.00 23.03 181 GLY A O 1
ATOM 1402 N N . LYS A 1 185 ? 12.151 14.724 27.710 1.00 20.96 182 LYS A N 1
ATOM 1403 C CA . LYS A 1 185 ? 13.081 14.125 26.750 1.00 21.69 182 LYS A CA 1
ATOM 1404 C C . LYS A 1 185 ? 12.333 13.264 25.743 1.00 21.98 182 LYS A C 1
ATOM 1405 O O . LYS A 1 185 ? 12.578 13.349 24.536 1.00 22.42 182 LYS A O 1
ATOM 1411 N N . GLU A 1 186 ? 11.386 12.467 26.228 1.00 22.41 183 GLU A N 1
ATOM 1412 C CA . GLU A 1 186 ? 10.615 11.600 25.340 1.00 22.32 183 GLU A CA 1
ATOM 1413 C C . GLU A 1 186 ? 9.799 12.396 24.327 1.00 22.79 183 GLU A C 1
ATOM 1414 O O . GLU A 1 186 ? 9.649 11.976 23.174 1.00 22.41 183 GLU A O 1
ATOM 1420 N N . LEU A 1 187 ? 9.317 13.559 24.751 1.00 22.94 184 LEU A N 1
ATOM 1421 C CA . LEU A 1 187 ? 8.532 14.465 23.886 1.00 23.86 184 LEU A CA 1
ATOM 1422 C C . LEU A 1 187 ? 9.430 15.172 22.870 1.00 24.49 184 LEU A C 1
ATOM 1423 O O . LEU A 1 187 ? 9.146 15.178 21.671 1.00 24.57 184 LEU A O 1
ATOM 1428 N N . VAL A 1 188 ? 10.549 15.703 23.348 1.00 24.28 185 VAL A N 1
ATOM 1429 C CA . VAL A 1 188 ? 11.517 16.335 22.457 1.00 25.31 185 VAL A CA 1
ATOM 1430 C C . VAL A 1 188 ? 12.029 15.409 21.344 1.00 24.84 185 VAL A C 1
ATOM 1431 O O . VAL A 1 188 ? 12.224 15.863 20.194 1.00 24.89 185 VAL A O 1
ATOM 1435 N N . ASN A 1 189 ? 12.183 14.108 21.646 1.00 24.58 186 ASN A N 1
ATOM 1436 C CA . ASN A 1 189 ? 12.573 13.144 20.607 1.00 24.07 186 ASN A CA 1
ATOM 1437 C C . ASN A 1 189 ? 11.710 13.256 19.349 1.00 24.04 186 ASN A C 1
ATOM 1438 O O . ASN A 1 189 ? 12.234 13.149 18.233 1.00 24.41 186 ASN A O 1
ATOM 1443 N N . PHE A 1 190 ? 10.389 13.429 19.498 1.00 23.42 187 PHE A N 1
ATOM 1444 C CA . PHE A 1 190 ? 9.511 13.558 18.315 1.00 23.92 187 PHE A CA 1
ATOM 1445 C C . PHE A 1 190 ? 9.775 14.837 17.499 1.00 24.38 187 PHE A C 1
ATOM 1446 O O . PHE A 1 190 ? 9.783 14.797 16.270 1.00 24.57 187 PHE A O 1
ATOM 1454 N N . VAL A 1 191 ? 10.011 15.952 18.189 1.00 24.54 188 VAL A N 1
ATOM 1455 C CA . VAL A 1 191 ? 10.290 17.218 17.511 1.00 24.82 188 VAL A CA 1
ATOM 1456 C C . VAL A 1 191 ? 11.616 17.093 16.756 1.00 25.03 188 VAL A C 1
ATOM 1457 O O . VAL A 1 191 ? 11.727 17.548 15.610 1.00 24.22 188 VAL A O 1
ATOM 1461 N N . ALA A 1 192 ? 12.606 16.449 17.380 1.00 24.88 189 ALA A N 1
ATOM 1462 C CA . ALA A 1 192 ? 13.887 16.220 16.697 1.00 24.34 189 ALA A CA 1
ATOM 1463 C C . ALA A 1 192 ? 13.701 15.481 15.364 1.00 24.19 189 ALA A C 1
ATOM 1464 O O . ALA A 1 192 ? 14.364 15.796 14.336 1.00 24.29 189 ALA A O 1
ATOM 1466 N N . ARG A 1 193 ? 12.801 14.496 15.350 1.00 24.35 190 ARG A N 1
ATOM 1467 C CA . ARG A 1 193 ? 12.504 13.749 14.114 1.00 23.86 190 ARG A CA 1
ATOM 1468 C C . ARG A 1 193 ? 11.809 14.620 13.068 1.00 24.34 190 ARG A C 1
ATOM 1469 O O . ARG A 1 193 ? 12.004 14.449 11.853 1.00 24.11 190 ARG A O 1
ATOM 1477 N N . LEU A 1 194 ? 10.951 15.516 13.533 1.00 24.39 191 LEU A N 1
ATOM 1478 C CA . LEU A 1 194 ? 10.191 16.378 12.620 1.00 24.67 191 LEU A CA 1
ATOM 1479 C C . LEU A 1 194 ? 11.056 17.431 11.927 1.00 24.36 191 LEU A C 1
ATOM 1480 O O . LEU A 1 194 ? 10.693 17.879 10.850 1.00 23.93 191 LEU A O 1
ATOM 1485 N N . LYS A 1 195 ? 12.167 17.842 12.551 1.00 24.21 192 LYS A N 1
ATOM 1486 C CA . LYS A 1 195 ? 12.961 18.952 11.985 1.00 25.11 192 LYS A CA 1
ATOM 1487 C C . LYS A 1 195 ? 13.363 18.792 10.510 1.00 25.17 192 LYS A C 1
ATOM 1488 O O . LYS A 1 195 ? 13.156 19.713 9.695 1.00 24.66 192 LYS A O 1
ATOM 1494 N N . ARG A 1 196 ? 13.976 17.646 10.187 1.00 25.15 193 ARG A N 1
ATOM 1495 C CA . ARG A 1 196 ? 14.491 17.401 8.835 1.00 24.99 193 ARG A CA 1
ATOM 1496 C C . ARG A 1 196 ? 13.384 17.416 7.742 1.00 24.64 193 ARG A C 1
ATOM 1497 O O . ARG A 1 196 ? 13.509 18.173 6.763 1.00 24.35 193 ARG A O 1
ATOM 1505 N N . PRO A 1 197 ? 12.331 16.574 7.870 1.00 24.82 194 PRO A N 1
ATOM 1506 C CA . PRO A 1 197 ? 11.305 16.636 6.806 1.00 24.69 194 PRO A CA 1
ATOM 1507 C C . PRO A 1 197 ? 10.512 17.958 6.735 1.00 24.57 194 PRO A C 1
ATOM 1508 O O . PRO A 1 197 ? 10.098 18.376 5.641 1.00 23.69 194 PRO A O 1
ATOM 1512 N N . GLN A 1 198 ? 10.319 18.615 7.878 1.00 24.39 195 GLN A N 1
ATOM 1513 C CA . GLN A 1 198 ? 9.738 19.960 7.893 1.00 25.01 195 GLN A CA 1
ATOM 1514 C C . GLN A 1 198 ? 10.589 20.960 7.092 1.00 25.25 195 GLN A C 1
ATOM 1515 O O . GLN A 1 198 ? 10.068 21.751 6.316 1.00 25.11 195 GLN A O 1
ATOM 1521 N N . GLN A 1 199 ? 11.902 20.944 7.288 1.00 25.91 196 GLN A N 1
ATOM 1522 C CA . GLN A 1 199 ? 12.771 21.810 6.486 1.00 26.67 196 GLN A CA 1
ATOM 1523 C C . GLN A 1 199 ? 12.724 21.415 4.998 1.00 26.22 196 GLN A C 1
ATOM 1524 O O . GLN A 1 199 ? 12.655 22.283 4.101 1.00 24.52 196 GLN A O 1
ATOM 1530 N N . GLN A 1 200 ? 12.753 20.109 4.729 1.00 24.73 197 GLN A N 1
ATOM 1531 C CA . GLN A 1 200 ? 12.606 19.629 3.360 1.00 25.59 197 GLN A CA 1
ATOM 1532 C C . GLN A 1 200 ? 11.289 20.085 2.684 1.00 25.40 197 GLN A C 1
ATOM 1533 O O . GLN A 1 200 ? 11.293 20.466 1.500 1.00 24.71 197 GLN A O 1
ATOM 1539 N N . LEU A 1 201 ? 10.185 20.045 3.438 1.00 25.12 198 LEU A N 1
ATOM 1540 C CA . LEU A 1 201 ? 8.871 20.512 2.962 1.00 25.77 198 LEU A CA 1
ATOM 1541 C C . LEU A 1 201 ? 8.894 22.002 2.559 1.00 26.70 198 LEU A C 1
ATOM 1542 O O . LEU A 1 201 ? 8.398 22.377 1.475 1.00 26.13 198 LEU A O 1
ATOM 1547 N N . ALA A 1 202 ? 9.488 22.831 3.419 1.00 27.47 199 ALA A N 1
ATOM 1548 C CA . ALA A 1 202 ? 9.652 24.265 3.132 1.00 28.38 199 ALA A CA 1
ATOM 1549 C C . ALA A 1 202 ? 10.505 24.515 1.879 1.00 29.09 199 ALA A C 1
ATOM 1550 O O . ALA A 1 202 ? 10.181 25.380 1.057 1.00 28.75 199 ALA A O 1
ATOM 1552 N N . GLU A 1 203 ? 11.580 23.750 1.733 1.00 29.00 200 GLU A N 1
ATOM 1553 C CA . GLU A 1 203 ? 12.565 23.982 0.669 1.00 30.25 200 GLU A CA 1
ATOM 1554 C C . GLU A 1 203 ? 12.248 23.453 -0.709 1.00 30.01 200 GLU A C 1
ATOM 1555 O O . GLU A 1 203 ? 12.840 23.943 -1.675 1.00 29.61 200 GLU A O 1
ATOM 1561 N N . VAL A 1 204 ? 11.347 22.474 -0.833 1.00 29.39 201 VAL A N 1
ATOM 1562 C CA . VAL A 1 204 ? 11.051 21.913 -2.163 1.00 30.41 201 VAL A CA 1
ATOM 1563 C C . VAL A 1 204 ? 10.464 22.977 -3.071 1.00 29.89 201 VAL A C 1
ATOM 1564 O O . VAL A 1 204 ? 9.421 23.562 -2.763 1.00 30.04 201 VAL A O 1
ATOM 1568 N N . LEU A 1 205 ? 11.129 23.213 -4.193 1.00 29.05 202 LEU A N 1
ATOM 1569 C CA . LEU A 1 205 ? 10.579 24.070 -5.242 1.00 28.79 202 LEU A CA 1
ATOM 1570 C C . LEU A 1 205 ? 9.705 23.201 -6.113 1.00 28.00 202 LEU A C 1
ATOM 1571 O O . LEU A 1 205 ? 10.153 22.171 -6.607 1.00 28.75 202 LEU A O 1
ATOM 1576 N N . ILE A 1 206 ? 8.446 23.584 -6.275 1.00 27.26 203 ILE A N 1
ATOM 1577 C CA . ILE A 1 206 ? 7.486 22.699 -6.944 1.00 26.26 203 ILE A CA 1
ATOM 1578 C C . ILE A 1 206 ? 7.768 22.738 -8.450 1.00 25.86 203 ILE A C 1
ATOM 1579 O O . ILE A 1 206 ? 7.791 23.821 -9.035 1.00 26.43 203 ILE A O 1
ATOM 1584 N N . PRO A 1 207 ? 8.029 21.568 -9.059 1.00 25.36 204 PRO A N 1
ATOM 1585 C CA . PRO A 1 207 ? 8.314 21.490 -10.503 1.00 25.26 204 PRO A CA 1
ATOM 1586 C C . PRO A 1 207 ? 7.157 21.942 -11.390 1.00 25.50 204 PRO A C 1
ATOM 1587 O O . PRO A 1 207 ? 5.991 21.682 -11.060 1.00 24.89 204 PRO A O 1
ATOM 1591 N N . ALA A 1 208 ? 7.479 22.630 -12.492 1.00 24.43 205 ALA A N 1
ATOM 1592 C CA . ALA A 1 208 ? 6.469 23.014 -13.462 1.00 24.90 205 ALA A CA 1
ATOM 1593 C C . ALA A 1 208 ? 7.109 23.148 -14.856 1.00 24.84 205 ALA A C 1
ATOM 1594 O O . ALA A 1 208 ? 8.293 23.453 -14.960 1.00 25.40 205 ALA A O 1
ATOM 1596 N N . LYS A 1 209 ? 6.341 22.913 -15.913 1.00 24.42 206 LYS A N 1
ATOM 1597 C CA . LYS A 1 209 ? 6.862 22.997 -17.264 1.00 24.51 206 LYS A CA 1
ATOM 1598 C C . LYS A 1 209 ? 6.010 23.899 -18.137 1.00 24.83 206 LYS A C 1
ATOM 1599 O O . LYS A 1 209 ? 4.866 24.188 -17.825 1.00 25.41 206 LYS A O 1
ATOM 1605 N N . PHE A 1 210 ? 6.553 24.342 -19.258 1.00 24.98 207 PHE A N 1
ATOM 1606 C CA . PHE A 1 210 ? 5.765 25.214 -20.116 1.00 25.99 207 PHE A CA 1
ATOM 1607 C C . PHE A 1 210 ? 6.404 25.166 -21.499 1.00 26.82 207 PHE A C 1
ATOM 1608 O O . PHE A 1 210 ? 7.407 25.846 -21.766 1.00 27.25 207 PHE A O 1
ATOM 1616 N N . ASN A 1 211 ? 5.873 24.283 -22.352 1.00 26.65 208 ASN A N 1
ATOM 1617 C CA . ASN A 1 211 ? 6.600 23.908 -23.567 1.00 26.45 208 ASN A CA 1
ATOM 1618 C C . ASN A 1 211 ? 5.764 23.327 -24.687 1.00 26.67 208 ASN A C 1
ATOM 1619 O O . ASN A 1 211 ? 6.304 22.718 -25.610 1.00 26.68 208 ASN A O 1
ATOM 1624 N N . GLY A 1 212 ? 4.449 23.513 -24.626 1.00 26.78 209 GLY A N 1
ATOM 1625 C CA . GLY A 1 212 ? 3.581 23.053 -25.716 1.00 25.83 209 GLY A CA 1
ATOM 1626 C C . GLY A 1 212 ? 3.147 21.603 -25.604 1.00 26.25 209 GLY A C 1
ATOM 1627 O O . GLY A 1 212 ? 3.379 20.942 -24.568 1.00 26.38 209 GLY A O 1
ATOM 1628 N N . ALA A 1 213 ? 2.535 21.121 -26.685 1.00 26.15 210 ALA A N 1
ATOM 1629 C CA . ALA A 1 213 ? 1.786 19.852 -26.729 1.00 26.16 210 ALA A CA 1
ATOM 1630 C C . ALA A 1 213 ? 2.498 18.611 -26.220 1.00 25.31 210 ALA A C 1
ATOM 1631 O O . ALA A 1 213 ? 1.870 17.782 -25.585 1.00 24.85 210 ALA A O 1
ATOM 1633 N N . VAL A 1 214 ? 3.791 18.466 -26.548 1.00 25.33 211 VAL A N 1
ATOM 1634 C CA . VAL A 1 214 ? 4.536 17.242 -26.225 1.00 24.89 211 VAL A CA 1
ATOM 1635 C C . VAL A 1 214 ? 5.938 17.521 -25.637 1.00 25.52 211 VAL A C 1
ATOM 1636 O O . VAL A 1 214 ? 6.739 16.589 -25.485 1.00 24.52 211 VAL A O 1
ATOM 1640 N N . GLY A 1 215 ? 6.204 18.786 -25.284 1.00 24.93 212 GLY A N 1
ATOM 1641 C CA . GLY A 1 215 ? 7.415 19.162 -24.552 1.00 24.94 212 GLY A CA 1
ATOM 1642 C C . GLY A 1 215 ? 8.520 19.808 -25.381 1.00 25.03 212 GLY A C 1
ATOM 1643 O O . GLY A 1 215 ? 9.582 20.156 -24.834 1.00 25.58 212 GLY A O 1
ATOM 1644 N N . ASN A 1 216 ? 8.283 19.961 -26.691 1.00 24.53 213 ASN A N 1
ATOM 1645 C CA . ASN A 1 216 ? 9.316 20.406 -27.644 1.00 24.19 213 ASN A CA 1
ATOM 1646 C C . ASN A 1 216 ? 9.165 21.796 -28.274 1.00 24.08 213 ASN A C 1
ATOM 1647 O O . ASN A 1 216 ? 9.853 22.110 -29.264 1.00 24.64 213 ASN A O 1
ATOM 1652 N N . TYR A 1 217 ? 8.256 22.614 -27.740 1.00 23.83 214 TYR A N 1
ATOM 1653 C CA . TYR A 1 217 ? 7.999 23.970 -28.269 1.00 23.80 214 TYR A CA 1
ATOM 1654 C C . TYR A 1 217 ? 7.669 24.006 -29.768 1.00 24.16 214 TYR A C 1
ATOM 1655 O O . TYR A 1 217 ? 7.968 24.975 -30.438 1.00 24.47 214 TYR A O 1
ATOM 1664 N N . ASN A 1 218 ? 7.042 22.963 -30.283 1.00 24.41 215 ASN A N 1
ATOM 1665 C CA . ASN A 1 218 ? 6.853 22.831 -31.721 1.00 24.51 215 ASN A CA 1
ATOM 1666 C C . ASN A 1 218 ? 6.090 24.000 -32.344 1.00 25.24 215 ASN A C 1
ATOM 1667 O O . ASN A 1 218 ? 6.504 24.537 -33.388 1.00 25.80 215 ASN A O 1
ATOM 1672 N N . ALA A 1 219 ? 4.942 24.334 -31.749 1.00 25.66 216 ALA A N 1
ATOM 1673 C CA . ALA A 1 219 ? 4.053 25.385 -32.256 1.00 25.69 216 ALA A CA 1
ATOM 1674 C C . ALA A 1 219 ? 4.703 26.756 -32.080 1.00 26.14 216 ALA A C 1
ATOM 1675 O O . ALA A 1 219 ? 4.605 27.602 -32.970 1.00 25.38 216 ALA A O 1
ATOM 1677 N N . HIS A 1 220 ? 5.383 26.957 -30.941 1.00 25.86 217 HIS A N 1
ATOM 1678 C CA . HIS A 1 220 ? 6.169 28.177 -30.689 1.00 26.50 217 HIS A CA 1
ATOM 1679 C C . HIS A 1 220 ? 7.172 28.442 -31.815 1.00 26.96 217 HIS A C 1
ATOM 1680 O O . HIS A 1 220 ? 7.235 29.557 -32.376 1.00 26.76 217 HIS A O 1
ATOM 1687 N N . VAL A 1 221 ? 7.961 27.412 -32.121 1.00 27.46 218 VAL A N 1
ATOM 1688 C CA . VAL A 1 221 ? 8.997 27.474 -33.159 1.00 28.01 218 VAL A CA 1
ATOM 1689 C C . VAL A 1 221 ? 8.406 27.617 -34.561 1.00 28.34 218 VAL A C 1
ATOM 1690 O O . VAL A 1 221 ? 9.021 28.265 -35.414 1.00 28.49 218 VAL A O 1
ATOM 1694 N N . ALA A 1 222 ? 7.229 27.031 -34.803 1.00 28.30 219 ALA A N 1
ATOM 1695 C CA . ALA A 1 222 ? 6.569 27.177 -36.110 1.00 28.54 219 ALA A CA 1
ATOM 1696 C C . ALA A 1 222 ? 6.262 28.647 -36.390 1.00 28.95 219 ALA A C 1
ATOM 1697 O O . ALA A 1 222 ? 6.538 29.130 -37.480 1.00 29.23 219 ALA A O 1
ATOM 1699 N N . ALA A 1 223 ? 5.735 29.358 -35.387 1.00 29.44 220 ALA A N 1
ATOM 1700 C CA . ALA A 1 223 ? 5.352 30.767 -35.553 1.00 29.19 220 ALA A CA 1
ATOM 1701 C C . ALA A 1 223 ? 6.497 31.758 -35.340 1.00 29.05 220 ALA A C 1
ATOM 1702 O O . ALA A 1 223 ? 6.561 32.778 -36.023 1.00 28.46 220 ALA A O 1
ATOM 1704 N N . TYR A 1 224 ? 7.372 31.461 -34.381 1.00 29.34 221 TYR A N 1
ATOM 1705 C CA . TYR A 1 224 ? 8.482 32.335 -34.011 1.00 30.24 221 TYR A CA 1
ATOM 1706 C C . TYR A 1 224 ? 9.793 31.561 -33.891 1.00 30.60 221 TYR A C 1
ATOM 1707 O O . TYR A 1 224 ? 10.281 31.348 -32.771 1.00 30.92 221 TYR A O 1
ATOM 1716 N N . PRO A 1 225 ? 10.372 31.140 -35.038 1.00 31.11 222 PRO A N 1
ATOM 1717 C CA . PRO A 1 225 ? 11.651 30.424 -35.032 1.00 31.53 222 PRO A CA 1
ATOM 1718 C C . PRO A 1 225 ? 12.746 31.254 -34.370 1.00 32.16 222 PRO A C 1
ATOM 1719 O O . PRO A 1 225 ? 13.727 30.704 -33.877 1.00 32.50 222 PRO A O 1
ATOM 1723 N N . GLU A 1 226 ? 12.567 32.570 -34.359 1.00 32.29 223 GLU A N 1
ATOM 1724 C CA . GLU A 1 226 ? 13.619 33.488 -33.944 1.00 32.70 223 GLU A CA 1
ATOM 1725 C C . GLU A 1 226 ? 13.625 33.803 -32.441 1.00 32.18 223 GLU A C 1
ATOM 1726 O O . GLU A 1 226 ? 14.594 34.386 -31.940 1.00 32.65 223 GLU A O 1
ATOM 1732 N N . VAL A 1 227 ? 12.553 33.447 -31.733 1.00 30.58 224 VAL A N 1
ATOM 1733 C CA . VAL A 1 227 ? 12.457 33.708 -30.296 1.00 29.74 224 VAL A CA 1
ATOM 1734 C C . VAL A 1 227 ? 13.103 32.568 -29.517 1.00 29.39 224 VAL A C 1
ATOM 1735 O O . VAL A 1 227 ? 12.895 31.389 -29.839 1.00 28.95 224 VAL A O 1
ATOM 1739 N N . ASP A 1 228 ? 13.891 32.918 -28.503 1.00 28.45 225 ASP A N 1
ATOM 1740 C CA . ASP A 1 228 ? 14.494 31.913 -27.649 1.00 28.18 225 ASP A CA 1
ATOM 1741 C C . ASP A 1 228 ? 13.431 31.411 -26.673 1.00 27.33 225 ASP A C 1
ATOM 1742 O O . ASP A 1 228 ? 13.310 31.923 -25.560 1.00 27.73 225 ASP A O 1
ATOM 1747 N N . TRP A 1 229 ? 12.660 30.418 -27.104 1.00 26.80 226 TRP A N 1
ATOM 1748 C CA . TRP A 1 229 ? 11.543 29.911 -26.305 1.00 26.28 226 TRP A CA 1
ATOM 1749 C C . TRP A 1 229 ? 11.934 29.229 -25.012 1.00 26.27 226 TRP A C 1
ATOM 1750 O O . TRP A 1 229 ? 11.244 29.385 -24.008 1.00 26.31 226 TRP A O 1
ATOM 1761 N N . ARG A 1 230 ? 13.034 28.481 -25.026 1.00 26.11 227 ARG A N 1
ATOM 1762 C CA A ARG A 1 230 ? 13.516 27.822 -23.816 0.50 26.31 227 ARG A CA 1
ATOM 1763 C CA B ARG A 1 230 ? 13.512 27.821 -23.817 0.50 26.04 227 ARG A CA 1
ATOM 1764 C C . ARG A 1 230 ? 13.851 28.856 -22.742 1.00 26.46 227 ARG A C 1
ATOM 1765 O O . ARG A 1 230 ? 13.546 28.663 -21.554 1.00 27.27 227 ARG A O 1
ATOM 1780 N N . LYS A 1 231 ? 14.472 29.965 -23.156 1.00 26.42 228 LYS A N 1
ATOM 1781 C CA . LYS A 1 231 ? 14.841 31.023 -22.232 1.00 26.82 228 LYS A CA 1
ATOM 1782 C C . LYS A 1 231 ? 13.586 31.717 -21.735 1.00 26.61 228 LYS A C 1
ATOM 1783 O O . LYS A 1 231 ? 13.437 31.944 -20.526 1.00 26.88 228 LYS A O 1
ATOM 1789 N N . HIS A 1 232 ? 12.683 32.026 -22.665 1.00 26.38 229 HIS A N 1
ATOM 1790 C CA . HIS A 1 232 ? 11.423 32.690 -22.343 1.00 26.69 229 HIS A CA 1
ATOM 1791 C C . HIS A 1 232 ? 10.606 31.890 -21.317 1.00 26.22 229 HIS A C 1
ATOM 1792 O O . HIS A 1 232 ? 10.124 32.433 -20.314 1.00 26.00 229 HIS A O 1
ATOM 1799 N N . CYS A 1 233 ? 10.454 30.601 -21.572 1.00 26.07 230 CYS A N 1
ATOM 1800 C CA . CYS A 1 233 ? 9.607 29.777 -20.728 1.00 26.17 230 CYS A CA 1
ATOM 1801 C C . CYS A 1 233 ? 10.247 29.499 -19.372 1.00 25.96 230 CYS A C 1
ATOM 1802 O O . CYS A 1 233 ? 9.548 29.531 -18.364 1.00 26.44 230 CYS A O 1
ATOM 1805 N N . ALA A 1 234 ? 11.557 29.259 -19.349 1.00 25.79 231 ALA A N 1
ATOM 1806 C CA . ALA A 1 234 ? 12.295 29.135 -18.086 1.00 27.00 231 ALA A CA 1
ATOM 1807 C C . ALA A 1 234 ? 12.091 30.355 -17.181 1.00 27.08 231 ALA A C 1
ATOM 1808 O O . ALA A 1 234 ? 11.761 30.211 -15.995 1.00 27.32 231 ALA A O 1
ATOM 1810 N N . ASN A 1 235 ? 12.298 31.547 -17.746 1.00 28.24 232 ASN A N 1
ATOM 1811 C CA . ASN A 1 235 ? 12.138 32.792 -17.011 1.00 29.26 232 ASN A CA 1
ATOM 1812 C C . ASN A 1 235 ? 10.700 32.993 -16.537 1.00 29.24 232 ASN A C 1
ATOM 1813 O O . ASN A 1 235 ? 10.484 33.426 -15.405 1.00 29.10 232 ASN A O 1
ATOM 1818 N N . PHE A 1 236 ? 9.735 32.617 -17.377 1.00 28.63 233 PHE A N 1
ATOM 1819 C CA . PHE A 1 236 ? 8.321 32.669 -17.010 1.00 28.38 233 PHE A CA 1
ATOM 1820 C C . PHE A 1 236 ? 8.032 31.819 -15.766 1.00 27.86 233 PHE A C 1
ATOM 1821 O O . PHE A 1 236 ? 7.489 32.304 -14.775 1.00 26.56 233 PHE A O 1
ATOM 1829 N N . VAL A 1 237 ? 8.438 30.555 -15.814 1.00 27.50 234 VAL A N 1
ATOM 1830 C CA . VAL A 1 237 ? 8.139 29.626 -14.748 1.00 27.70 234 VAL A CA 1
ATOM 1831 C C . VAL A 1 237 ? 8.915 30.000 -13.485 1.00 28.02 234 VAL A C 1
ATOM 1832 O O . VAL A 1 237 ? 8.352 30.004 -12.408 1.00 27.49 234 VAL A O 1
ATOM 1836 N N . THR A 1 238 ? 10.190 30.354 -13.627 1.00 28.55 235 THR A N 1
ATOM 1837 C CA . THR A 1 238 ? 10.997 30.672 -12.452 1.00 30.57 235 THR A CA 1
ATOM 1838 C C . THR A 1 238 ? 10.529 31.979 -11.772 1.00 30.56 235 THR A C 1
ATOM 1839 O O . THR A 1 238 ? 10.606 32.088 -10.554 1.00 31.68 235 THR A O 1
ATOM 1843 N N . SER A 1 239 ? 10.021 32.931 -12.558 1.00 30.91 236 SER A N 1
ATOM 1844 C CA . SER A 1 239 ? 9.364 34.163 -12.041 1.00 30.95 236 SER A CA 1
ATOM 1845 C C . SER A 1 239 ? 8.189 33.887 -11.089 1.00 30.85 236 SER A C 1
ATOM 1846 O O . SER A 1 239 ? 7.850 34.716 -10.235 1.00 30.18 236 SER A O 1
ATOM 1849 N N . LEU A 1 240 ? 7.573 32.718 -11.227 1.00 30.71 237 LEU A N 1
ATOM 1850 C CA . LEU A 1 240 ? 6.460 32.351 -10.360 1.00 30.67 237 LEU A CA 1
ATOM 1851 C C . LEU A 1 240 ? 6.903 31.640 -9.060 1.00 30.29 237 LEU A C 1
ATOM 1852 O O . LEU A 1 240 ? 6.076 31.300 -8.223 1.00 30.70 237 LEU A O 1
ATOM 1857 N N . GLY A 1 241 ? 8.206 31.432 -8.886 1.00 29.78 238 GLY A N 1
ATOM 1858 C CA . GLY A 1 241 ? 8.717 30.788 -7.678 1.00 28.93 238 GLY A CA 1
ATOM 1859 C C . GLY A 1 241 ? 8.666 29.277 -7.749 1.00 28.82 238 GLY A C 1
ATOM 1860 O O . GLY A 1 241 ? 8.632 28.604 -6.718 1.00 28.98 238 GLY A O 1
ATOM 1861 N N . LEU A 1 242 ? 8.668 28.753 -8.970 1.00 28.07 239 LEU A N 1
ATOM 1862 C CA . LEU A 1 242 ? 8.587 27.316 -9.218 1.00 28.55 239 LEU A CA 1
ATOM 1863 C C . LEU A 1 242 ? 9.902 26.792 -9.793 1.00 28.83 239 LEU A C 1
ATOM 1864 O O . LEU A 1 242 ? 10.794 27.583 -10.141 1.00 29.60 239 LEU A O 1
ATOM 1869 N N . SER A 1 243 ? 10.015 25.463 -9.894 1.00 28.16 240 SER A N 1
ATOM 1870 C CA . SER A 1 243 ? 11.194 24.814 -10.455 1.00 28.07 240 SER A CA 1
ATOM 1871 C C . SER A 1 243 ? 10.952 24.439 -11.915 1.00 27.58 240 SER A C 1
ATOM 1872 O O . SER A 1 243 ? 10.209 23.514 -12.213 1.00 27.39 240 SER A O 1
ATOM 1875 N N . PHE A 1 244 ? 11.613 25.138 -12.821 1.00 27.37 241 PHE A N 1
ATOM 1876 C CA . PHE A 1 244 ? 11.405 24.888 -14.252 1.00 26.68 241 PHE A CA 1
ATOM 1877 C C . PHE A 1 244 ? 11.927 23.519 -14.641 1.00 27.01 241 PHE A C 1
ATOM 1878 O O . PHE A 1 244 ? 13.089 23.185 -14.374 1.00 26.98 241 PHE A O 1
ATOM 1886 N N . ASN A 1 245 ? 11.050 22.719 -15.235 1.00 26.64 242 ASN A N 1
ATOM 1887 C CA . ASN A 1 245 ? 11.426 21.437 -15.826 1.00 26.42 242 ASN A CA 1
ATOM 1888 C C . ASN A 1 245 ? 11.586 21.582 -17.344 1.00 25.99 242 ASN A C 1
ATOM 1889 O O . ASN A 1 245 ? 10.596 21.805 -18.058 1.00 25.59 242 ASN A O 1
ATOM 1894 N N . ALA A 1 246 ? 12.827 21.451 -17.821 1.00 25.34 243 ALA A N 1
ATOM 1895 C CA . ALA A 1 246 ? 13.171 21.603 -19.244 1.00 25.78 243 ALA A CA 1
ATOM 1896 C C . ALA A 1 246 ? 12.813 20.392 -20.109 1.00 25.58 243 ALA A C 1
ATOM 1897 O O . ALA A 1 246 ? 12.718 20.511 -21.357 1.00 25.91 243 ALA A O 1
ATOM 1899 N N . TYR A 1 247 ? 12.621 19.242 -19.447 1.00 24.97 244 TYR A N 1
ATOM 1900 C CA . TYR A 1 247 ? 12.531 17.944 -20.108 1.00 25.00 244 TYR A CA 1
ATOM 1901 C C . TYR A 1 247 ? 11.240 17.232 -19.742 1.00 24.99 244 TYR A C 1
ATOM 1902 O O . TYR A 1 247 ? 11.174 16.593 -18.693 1.00 24.95 244 TYR A O 1
ATOM 1911 N N . THR A 1 248 ? 10.212 17.365 -20.586 1.00 24.84 245 THR A N 1
ATOM 1912 C CA . THR A 1 248 ? 8.913 16.710 -20.302 1.00 25.59 245 THR A CA 1
ATOM 1913 C C . THR A 1 248 ? 8.247 16.253 -21.576 1.00 25.96 245 THR A C 1
ATOM 1914 O O . THR A 1 248 ? 8.692 16.621 -22.686 1.00 25.09 245 THR A O 1
ATOM 1918 N N . THR A 1 249 ? 7.179 15.460 -21.418 1.00 25.24 246 THR A N 1
ATOM 1919 C CA . THR A 1 249 ? 6.268 15.159 -22.537 1.00 24.66 246 THR A CA 1
ATOM 1920 C C . THR A 1 249 ? 5.137 16.217 -22.493 1.00 24.69 246 THR A C 1
ATOM 1921 O O . THR A 1 249 ? 5.373 17.360 -22.120 1.00 24.66 246 THR A O 1
ATOM 1925 N N . GLN A 1 250 ? 3.916 15.854 -22.870 1.00 24.51 247 GLN A N 1
ATOM 1926 C CA . GLN A 1 250 ? 2.751 16.722 -22.573 1.00 25.09 247 GLN A CA 1
ATOM 1927 C C . GLN A 1 250 ? 2.587 17.092 -21.075 1.00 24.62 247 GLN A C 1
ATOM 1928 O O . GLN A 1 250 ? 2.181 18.213 -20.732 1.00 24.70 247 GLN A O 1
ATOM 1934 N N . ILE A 1 251 ? 2.875 16.161 -20.189 1.00 24.01 248 ILE A N 1
ATOM 1935 C CA . ILE A 1 251 ? 2.735 16.449 -18.757 1.00 24.10 248 ILE A CA 1
ATOM 1936 C C . ILE A 1 251 ? 4.085 16.739 -18.131 1.00 25.06 248 ILE A C 1
ATOM 1937 O O . ILE A 1 251 ? 5.112 16.294 -18.647 1.00 24.24 248 ILE A O 1
ATOM 1942 N N . GLU A 1 252 ? 4.066 17.477 -17.013 1.00 25.16 249 GLU A N 1
ATOM 1943 C CA . GLU A 1 252 ? 5.162 17.436 -16.060 1.00 25.39 249 GLU A CA 1
ATOM 1944 C C . GLU A 1 252 ? 5.065 16.027 -15.409 1.00 25.22 249 GLU A C 1
ATOM 1945 O O . GLU A 1 252 ? 3.965 15.602 -15.014 1.00 25.19 249 GLU A O 1
ATOM 1951 N N . PRO A 1 253 ? 6.198 15.282 -15.310 1.00 24.98 250 PRO A N 1
ATOM 1952 C CA . PRO A 1 253 ? 6.089 13.841 -14.945 1.00 24.76 250 PRO A CA 1
ATOM 1953 C C . PRO A 1 253 ? 5.670 13.519 -13.500 1.00 24.99 250 PRO A C 1
ATOM 1954 O O . PRO A 1 253 ? 5.536 12.344 -13.150 1.00 25.67 250 PRO A O 1
ATOM 1958 N N . HIS A 1 254 ? 5.468 14.549 -12.689 1.00 25.51 251 HIS A N 1
ATOM 1959 C CA . HIS A 1 254 ? 4.900 14.416 -11.327 1.00 25.74 251 HIS A CA 1
ATOM 1960 C C . HIS A 1 254 ? 5.815 13.791 -10.270 1.00 25.58 251 HIS A C 1
ATOM 1961 O O . HIS A 1 254 ? 5.337 13.404 -9.192 1.00 25.36 251 HIS A O 1
ATOM 1968 N N . ASP A 1 255 ? 7.115 13.703 -10.534 1.00 25.42 252 ASP A N 1
ATOM 1969 C CA . ASP A 1 255 ? 8.042 13.135 -9.529 1.00 25.80 252 ASP A CA 1
ATOM 1970 C C . ASP A 1 255 ? 8.196 14.071 -8.331 1.00 25.72 252 ASP A C 1
ATOM 1971 O O . ASP A 1 255 ? 8.457 13.616 -7.191 1.00 25.52 252 ASP A O 1
ATOM 1976 N N . GLY A 1 256 ? 8.035 15.379 -8.586 1.00 26.00 253 GLY A N 1
ATOM 1977 C CA . GLY A 1 256 ? 7.982 16.404 -7.504 1.00 25.12 253 GLY A CA 1
ATOM 1978 C C . GLY A 1 256 ? 6.765 16.240 -6.604 1.00 25.30 253 GLY A C 1
ATOM 1979 O O . GLY A 1 256 ? 6.854 16.396 -5.360 1.00 24.79 253 GLY A O 1
ATOM 1980 N N . ILE A 1 257 ? 5.617 15.931 -7.209 1.00 24.14 254 ILE A N 1
ATOM 1981 C CA . ILE A 1 257 ? 4.434 15.589 -6.410 1.00 25.26 254 ILE A CA 1
ATOM 1982 C C . ILE A 1 257 ? 4.725 14.351 -5.553 1.00 24.30 254 ILE A C 1
ATOM 1983 O O . ILE A 1 257 ? 4.384 14.313 -4.366 1.00 25.11 254 ILE A O 1
ATOM 1988 N N . ALA A 1 258 ? 5.397 13.364 -6.140 1.00 24.54 255 ALA A N 1
ATOM 1989 C CA . ALA A 1 258 ? 5.785 12.151 -5.388 1.00 24.19 255 ALA A CA 1
ATOM 1990 C C . ALA A 1 258 ? 6.716 12.509 -4.229 1.00 24.78 255 ALA A C 1
ATOM 1991 O O . ALA A 1 258 ? 6.532 12.047 -3.107 1.00 23.97 255 ALA A O 1
ATOM 1993 N N . GLU A 1 259 ? 7.716 13.347 -4.498 1.00 24.58 256 GLU A N 1
ATOM 1994 C CA . GLU A 1 259 ? 8.634 13.796 -3.433 1.00 24.89 256 GLU A CA 1
ATOM 1995 C C . GLU A 1 259 ? 7.911 14.519 -2.285 1.00 24.45 256 GLU A C 1
ATOM 1996 O O . GLU A 1 259 ? 8.127 14.202 -1.107 1.00 24.06 256 GLU A O 1
ATOM 2002 N N . VAL A 1 260 ? 7.066 15.491 -2.624 1.00 24.88 257 VAL A N 1
ATOM 2003 C CA . VAL A 1 260 ? 6.241 16.183 -1.614 1.00 24.42 257 VAL A CA 1
ATOM 2004 C C . VAL A 1 260 ? 5.324 15.208 -0.837 1.00 23.92 257 VAL A C 1
ATOM 2005 O O . VAL A 1 260 ? 5.227 15.284 0.411 1.00 23.91 257 VAL A O 1
ATOM 2009 N N . SER A 1 261 ? 4.685 14.280 -1.549 1.00 23.94 258 SER A N 1
ATOM 2010 C CA . SER A 1 261 ? 3.808 13.255 -0.938 1.00 24.03 258 SER A CA 1
ATOM 2011 C C . SER A 1 261 ? 4.580 12.414 0.079 1.00 24.38 258 SER A C 1
ATOM 2012 O O . SER A 1 261 ? 4.089 12.128 1.167 1.00 23.99 258 SER A O 1
ATOM 2015 N N . GLN A 1 262 ? 5.810 12.062 -0.272 1.00 23.83 259 GLN A N 1
ATOM 2016 C CA . GLN A 1 262 ? 6.650 11.252 0.602 1.00 24.69 259 GLN A CA 1
ATOM 2017 C C . GLN A 1 262 ? 7.160 12.030 1.814 1.00 24.21 259 GLN A C 1
ATOM 2018 O O . GLN A 1 262 ? 7.219 11.469 2.923 1.00 23.86 259 GLN A O 1
ATOM 2024 N N . ILE A 1 263 ? 7.485 13.315 1.625 1.00 23.84 260 ILE A N 1
ATOM 2025 C CA . ILE A 1 263 ? 7.791 14.179 2.783 1.00 23.88 260 ILE A CA 1
ATOM 2026 C C . ILE A 1 263 ? 6.576 14.207 3.728 1.00 23.64 260 ILE A C 1
ATOM 2027 O O . ILE A 1 263 ? 6.720 14.083 4.947 1.00 22.73 260 ILE A O 1
ATOM 2040 N N . VAL A 1 265 ? 4.233 11.977 4.030 1.00 23.46 262 VAL A N 1
ATOM 2041 C CA . VAL A 1 265 ? 4.169 10.640 4.649 1.00 23.80 262 VAL A CA 1
ATOM 2042 C C . VAL A 1 265 ? 5.126 10.528 5.847 1.00 23.69 262 VAL A C 1
ATOM 2043 O O . VAL A 1 265 ? 4.723 10.030 6.918 1.00 22.55 262 VAL A O 1
ATOM 2047 N N . ARG A 1 266 ? 6.375 10.983 5.665 1.00 23.82 263 ARG A N 1
ATOM 2048 C CA A ARG A 1 266 ? 7.389 10.949 6.731 0.50 24.47 263 ARG A CA 1
ATOM 2049 C CA B ARG A 1 266 ? 7.364 10.932 6.753 0.50 24.21 263 ARG A CA 1
ATOM 2050 C C . ARG A 1 266 ? 6.907 11.747 7.962 1.00 23.81 263 ARG A C 1
ATOM 2051 O O . ARG A 1 266 ? 6.971 11.275 9.092 1.00 22.82 263 ARG A O 1
ATOM 2066 N N . ILE A 1 267 ? 6.425 12.968 7.728 1.00 23.48 264 ILE A N 1
ATOM 2067 C CA . ILE A 1 267 ? 5.875 13.785 8.810 1.00 23.62 264 ILE A CA 1
ATOM 2068 C C . ILE A 1 267 ? 4.704 13.081 9.510 1.00 24.00 264 ILE A C 1
ATOM 2069 O O . ILE A 1 267 ? 4.662 12.992 10.764 1.00 23.41 264 ILE A O 1
ATOM 2074 N N . ASN A 1 268 ? 3.753 12.593 8.709 1.00 23.66 265 ASN A N 1
ATOM 2075 C CA . ASN A 1 268 ? 2.564 11.950 9.254 1.00 24.53 265 ASN A CA 1
ATOM 2076 C C . ASN A 1 268 ? 2.914 10.715 10.089 1.00 24.39 265 ASN A C 1
ATOM 2077 O O . ASN A 1 268 ? 2.289 10.472 11.125 1.00 23.31 265 ASN A O 1
ATOM 2082 N N . ASN A 1 269 ? 3.912 9.954 9.651 1.00 23.74 266 ASN A N 1
ATOM 2083 C CA . ASN A 1 269 ? 4.320 8.754 10.405 1.00 23.55 266 ASN A CA 1
ATOM 2084 C C . ASN A 1 269 ? 4.959 9.064 11.764 1.00 24.11 266 ASN A C 1
ATOM 2085 O O . ASN A 1 269 ? 4.724 8.347 12.742 1.00 23.96 266 ASN A O 1
ATOM 2090 N N . ILE A 1 270 ? 5.741 10.145 11.832 1.00 23.35 267 ILE A N 1
ATOM 2091 C CA . ILE A 1 270 ? 6.276 10.585 13.118 1.00 24.33 267 ILE A CA 1
ATOM 2092 C C . ILE A 1 270 ? 5.110 10.978 14.036 1.00 24.12 267 ILE A C 1
ATOM 2093 O O . ILE A 1 270 ? 5.062 10.605 15.225 1.00 23.70 267 ILE A O 1
ATOM 2098 N N . LEU A 1 271 ? 4.177 11.744 13.477 1.00 23.96 268 LEU A N 1
ATOM 2099 C CA . LEU A 1 271 ? 3.013 12.145 14.257 1.00 24.24 268 LEU A CA 1
ATOM 2100 C C . LEU A 1 271 ? 2.114 10.968 14.598 1.00 24.25 268 LEU A C 1
ATOM 2101 O O . LEU A 1 271 ? 1.482 10.979 15.648 1.00 24.09 268 LEU A O 1
ATOM 2106 N N . LEU A 1 272 ? 2.047 9.962 13.721 1.00 23.36 269 LEU A N 1
ATOM 2107 C CA . LEU A 1 272 ? 1.314 8.739 14.069 1.00 24.34 269 LEU A CA 1
ATOM 2108 C C . LEU A 1 272 ? 1.910 8.060 15.314 1.00 23.70 269 LEU A C 1
ATOM 2109 O O . LEU A 1 272 ? 1.183 7.716 16.294 1.00 23.94 269 LEU A O 1
ATOM 2114 N N . ASP A 1 273 ? 3.237 7.927 15.304 1.00 23.24 270 ASP A N 1
ATOM 2115 C CA . ASP A 1 273 ? 4.005 7.389 16.435 1.00 23.07 270 ASP A CA 1
ATOM 2116 C C . ASP A 1 273 ? 3.714 8.218 17.702 1.00 23.00 270 ASP A C 1
ATOM 2117 O O . ASP A 1 273 ? 3.463 7.646 18.782 1.00 22.86 270 ASP A O 1
ATOM 2122 N N . TYR A 1 274 ? 3.732 9.550 17.573 1.00 22.62 271 TYR A N 1
ATOM 2123 C CA . TYR A 1 274 ? 3.436 10.429 18.705 1.00 22.26 271 TYR A CA 1
ATOM 2124 C C . TYR A 1 274 ? 2.036 10.158 19.294 1.00 22.86 271 TYR A C 1
ATOM 2125 O O . TYR A 1 274 ? 1.895 10.006 20.517 1.00 22.93 271 TYR A O 1
ATOM 2134 N N . THR A 1 275 ? 1.007 10.083 18.442 1.00 23.10 272 THR A N 1
ATOM 2135 C CA . THR A 1 275 ? -0.377 9.930 18.947 1.00 23.99 272 THR A CA 1
ATOM 2136 C C . THR A 1 275 ? -0.518 8.609 19.697 1.00 24.38 272 THR A C 1
ATOM 2137 O O . THR A 1 275 ? -1.209 8.526 20.717 1.00 23.83 272 THR A O 1
ATOM 2141 N N . GLN A 1 276 ? 0.155 7.577 19.191 1.00 24.36 273 GLN A N 1
ATOM 2142 C CA . GLN A 1 276 ? 0.140 6.281 19.849 1.00 25.39 273 GLN A CA 1
ATOM 2143 C C . GLN A 1 276 ? 0.878 6.248 21.200 1.00 24.90 273 GLN A C 1
ATOM 2144 O O . GLN A 1 276 ? 0.436 5.587 22.162 1.00 25.44 273 GLN A O 1
ATOM 2150 N N . ASP A 1 277 ? 2.003 6.946 21.290 1.00 25.00 274 ASP A N 1
ATOM 2151 C CA . ASP A 1 277 ? 2.711 7.052 22.587 1.00 24.35 274 ASP A CA 1
ATOM 2152 C C . ASP A 1 277 ? 1.937 7.894 23.591 1.00 24.07 274 ASP A C 1
ATOM 2153 O O . ASP A 1 277 ? 1.856 7.542 24.754 1.00 23.36 274 ASP A O 1
ATOM 2158 N N . ILE A 1 278 ? 1.390 9.030 23.157 1.00 24.02 275 ILE A N 1
ATOM 2159 C CA . ILE A 1 278 ? 0.603 9.854 24.103 1.00 23.79 275 ILE A CA 1
ATOM 2160 C C . ILE A 1 278 ? -0.565 9.044 24.680 1.00 23.55 275 ILE A C 1
ATOM 2161 O O . ILE A 1 278 ? -0.801 9.081 25.886 1.00 23.89 275 ILE A O 1
ATOM 2166 N N . TRP A 1 279 ? -1.284 8.343 23.803 1.00 23.05 276 TRP A N 1
ATOM 2167 C CA . TRP A 1 279 ? -2.347 7.412 24.200 1.00 23.47 276 TRP A CA 1
ATOM 2168 C C . TRP A 1 279 ? -1.842 6.429 25.267 1.00 23.27 276 TRP A C 1
ATOM 2169 O O . TRP A 1 279 ? -2.520 6.215 26.281 1.00 22.73 276 TRP A O 1
ATOM 2180 N N . SER A 1 280 ? -0.655 5.847 25.064 1.00 23.42 277 SER A N 1
ATOM 2181 C CA . SER A 1 280 ? -0.068 4.963 26.101 1.00 24.42 277 SER A CA 1
ATOM 2182 C C . SER A 1 280 ? 0.254 5.676 27.402 1.00 23.84 277 SER A C 1
ATOM 2183 O O . SER A 1 280 ? 0.015 5.124 28.494 1.00 24.14 277 SER A O 1
ATOM 2186 N N . TYR A 1 281 ? 0.807 6.891 27.316 1.00 23.40 278 TYR A N 1
ATOM 2187 C CA . TYR A 1 281 ? 1.095 7.658 28.547 1.00 22.80 278 TYR A CA 1
ATOM 2188 C C . TYR A 1 281 ? -0.166 8.036 29.293 1.00 23.17 278 TYR A C 1
ATOM 2189 O O . TYR A 1 281 ? -0.175 8.043 30.531 1.00 23.12 278 TYR A O 1
ATOM 2198 N N . ILE A 1 282 ? -1.220 8.375 28.550 1.00 22.98 279 ILE A N 1
ATOM 2199 C CA . ILE A 1 282 ? -2.518 8.575 29.179 1.00 23.01 279 ILE A CA 1
ATOM 2200 C C . ILE A 1 282 ? -3.001 7.274 29.861 1.00 23.64 279 ILE A C 1
ATOM 2201 O O . ILE A 1 282 ? -3.388 7.299 31.024 1.00 23.43 279 ILE A O 1
ATOM 2206 N N . SER A 1 283 ? -2.936 6.154 29.140 1.00 23.90 280 SER A N 1
ATOM 2207 C CA . SER A 1 283 ? -3.317 4.843 29.679 1.00 24.03 280 SER A CA 1
ATOM 2208 C C . SER A 1 283 ? -2.617 4.516 31.010 1.00 24.45 280 SER A C 1
ATOM 2209 O O . SER A 1 283 ? -3.248 3.989 31.936 1.00 24.29 280 SER A O 1
ATOM 2212 N N . LEU A 1 284 ? -1.330 4.863 31.107 1.00 23.68 281 LEU A N 1
ATOM 2213 C CA . LEU A 1 284 ? -0.525 4.691 32.330 1.00 23.61 281 LEU A CA 1
ATOM 2214 C C . LEU A 1 284 ? -0.808 5.705 33.431 1.00 24.35 281 LEU A C 1
ATOM 2215 O O . LEU A 1 284 ? -0.225 5.615 34.530 1.00 23.74 281 LEU A O 1
ATOM 2220 N N . GLY A 1 285 ? -1.650 6.694 33.120 1.00 24.17 282 GLY A N 1
ATOM 2221 C CA . GLY A 1 285 ? -1.972 7.758 34.056 1.00 24.32 282 GLY A CA 1
ATOM 2222 C C . GLY A 1 285 ? -0.873 8.803 34.222 1.00 24.44 282 GLY A C 1
ATOM 2223 O O . GLY A 1 285 ? -0.885 9.539 35.192 1.00 25.52 282 GLY A O 1
ATOM 2224 N N . TYR A 1 286 ? 0.058 8.877 33.268 1.00 24.76 283 TYR A N 1
ATOM 2225 C CA . TYR A 1 286 ? 1.161 9.833 33.314 1.00 24.72 283 TYR A CA 1
ATOM 2226 C C . TYR A 1 286 ? 0.675 11.251 33.036 1.00 24.92 283 TYR A C 1
ATOM 2227 O O . TYR A 1 286 ? 1.315 12.226 33.428 1.00 24.05 283 TYR A O 1
ATOM 2236 N N . PHE A 1 287 ? -0.466 11.341 32.359 1.00 25.99 284 PHE A N 1
ATOM 2237 C CA . PHE A 1 287 ? -1.142 12.608 32.111 1.00 26.30 284 PHE A CA 1
ATOM 2238 C C . PHE A 1 287 ? -2.562 12.493 32.634 1.00 26.95 284 PHE A C 1
ATOM 2239 O O . PHE A 1 287 ? -3.175 11.415 32.566 1.00 27.55 284 PHE A O 1
ATOM 2247 N N . LYS A 1 288 ? -3.079 13.607 33.131 1.00 26.72 285 LYS A N 1
ATOM 2248 C CA . LYS A 1 288 ? -4.462 13.747 33.575 1.00 28.52 285 LYS A CA 1
ATOM 2249 C C . LYS A 1 288 ? -5.007 15.044 32.934 1.00 29.79 285 LYS A C 1
ATOM 2250 O O . LYS A 1 288 ? -4.241 15.767 32.304 1.00 29.09 285 LYS A O 1
ATOM 2256 N N . GLN A 1 289 ? -6.296 15.345 33.093 1.00 31.39 286 GLN A N 1
ATOM 2257 C CA A GLN A 1 289 ? -6.836 16.514 32.405 0.50 32.97 286 GLN A CA 1
ATOM 2258 C CA B GLN A 1 289 ? -6.929 16.506 32.463 0.50 32.92 286 GLN A CA 1
ATOM 2259 C C . GLN A 1 289 ? -6.474 17.785 33.150 1.00 33.61 286 GLN A C 1
ATOM 2260 O O . GLN A 1 289 ? -6.467 17.844 34.373 1.00 32.77 286 GLN A O 1
ATOM 2271 N N . LYS A 1 290 ? -6.119 18.803 32.384 1.00 35.60 287 LYS A N 1
ATOM 2272 C CA . LYS A 1 290 ? -5.726 20.037 33.050 1.00 38.66 287 LYS A CA 1
ATOM 2273 C C . LYS A 1 290 ? -6.884 20.913 33.540 1.00 40.36 287 LYS A C 1
ATOM 2274 O O . LYS A 1 290 ? -6.924 21.230 34.725 1.00 41.50 287 LYS A O 1
ATOM 2280 N N . THR A 1 291 ? -7.843 21.251 32.686 1.00 42.66 288 THR A N 1
ATOM 2281 C CA . THR A 1 291 ? -8.969 22.180 33.071 1.00 44.80 288 THR A CA 1
ATOM 2282 C C . THR A 1 291 ? -8.667 23.213 34.201 1.00 45.34 288 THR A C 1
ATOM 2283 O O . THR A 1 291 ? -9.144 23.121 35.359 1.00 45.75 288 THR A O 1
ATOM 2287 N N . SER A 1 298 ? -14.060 19.186 43.107 1.00 55.22 295 SER A N 1
ATOM 2288 C CA . SER A 1 298 ? -14.118 18.752 41.716 1.00 55.46 295 SER A CA 1
ATOM 2289 C C . SER A 1 298 ? -13.145 19.536 40.824 1.00 55.22 295 SER A C 1
ATOM 2290 O O . SER A 1 298 ? -12.445 18.931 40.009 1.00 55.18 295 SER A O 1
ATOM 2292 N N . SER A 1 299 ? -13.101 20.864 40.989 1.00 54.82 296 SER A N 1
ATOM 2293 C CA . SER A 1 299 ? -12.103 21.721 40.316 1.00 54.42 296 SER A CA 1
ATOM 2294 C C . SER A 1 299 ? -10.652 21.305 40.617 1.00 54.15 296 SER A C 1
ATOM 2295 O O . SER A 1 299 ? -9.794 21.344 39.735 1.00 53.89 296 SER A O 1
ATOM 2297 N N . THR A 1 300 ? -10.409 20.896 41.863 1.00 53.89 297 THR A N 1
ATOM 2298 C CA . THR A 1 300 ? -9.072 20.574 42.385 1.00 53.86 297 THR A CA 1
ATOM 2299 C C . THR A 1 300 ? -8.735 19.068 42.343 1.00 54.57 297 THR A C 1
ATOM 2300 O O . THR A 1 300 ? -7.570 18.669 42.495 1.00 54.40 297 THR A O 1
ATOM 2312 N N . PRO A 1 302 ? -8.104 15.289 40.769 1.00 50.75 299 PRO A N 1
ATOM 2313 C CA . PRO A 1 302 ? -7.561 14.731 39.508 1.00 48.78 299 PRO A CA 1
ATOM 2314 C C . PRO A 1 302 ? -8.600 13.951 38.697 1.00 46.48 299 PRO A C 1
ATOM 2315 O O . PRO A 1 302 ? -9.351 13.149 39.265 1.00 46.59 299 PRO A O 1
ATOM 2319 N N . HIS A 1 303 ? -8.640 14.198 37.387 1.00 43.40 300 HIS A N 1
ATOM 2320 C CA . HIS A 1 303 ? -9.579 13.532 36.479 1.00 40.19 300 HIS A CA 1
ATOM 2321 C C . HIS A 1 303 ? -8.821 13.000 35.259 1.00 37.45 300 HIS A C 1
ATOM 2322 O O . HIS A 1 303 ? -7.830 13.580 34.837 1.00 35.72 300 HIS A O 1
ATOM 2329 N N . LYS A 1 304 ? -9.300 11.902 34.695 1.00 34.39 301 LYS A N 1
ATOM 2330 C CA . LYS A 1 304 ? -8.684 11.335 33.497 1.00 32.66 301 LYS A CA 1
ATOM 2331 C C . LYS A 1 304 ? -8.867 12.235 32.276 1.00 31.23 301 LYS A C 1
ATOM 2332 O O . LYS A 1 304 ? -9.905 12.881 32.130 1.00 30.85 301 LYS A O 1
ATOM 2338 N N . VAL A 1 305 ? -7.865 12.278 31.398 1.00 28.64 302 VAL A N 1
ATOM 2339 C CA . VAL A 1 305 ? -8.038 12.962 30.137 1.00 27.69 302 VAL A CA 1
ATOM 2340 C C . VAL A 1 305 ? -8.469 11.919 29.129 1.00 27.56 302 VAL A C 1
ATOM 2341 O O . VAL A 1 305 ? -7.892 10.834 29.070 1.00 27.52 302 VAL A O 1
ATOM 2345 N N . ASN A 1 306 ? -9.500 12.240 28.352 1.00 27.58 303 ASN A N 1
ATOM 2346 C CA . ASN A 1 306 ? -9.941 11.361 27.267 1.00 27.56 303 ASN A CA 1
ATOM 2347 C C . ASN A 1 306 ? -9.036 11.586 26.049 1.00 26.07 303 ASN A C 1
ATOM 2348 O O . ASN A 1 306 ? -8.885 12.722 25.594 1.00 25.15 303 ASN A O 1
ATOM 2353 N N . PRO A 1 307 ? -8.390 10.511 25.547 1.00 25.05 304 PRO A N 1
ATOM 2354 C CA . PRO A 1 307 ? -7.416 10.703 24.452 1.00 24.37 304 PRO A CA 1
ATOM 2355 C C . PRO A 1 307 ? -8.031 10.822 23.064 1.00 23.64 304 PRO A C 1
ATOM 2356 O O . PRO A 1 307 ? -7.330 10.636 22.066 1.00 22.51 304 PRO A O 1
ATOM 2360 N N . ILE A 1 308 ? -9.326 11.107 22.989 1.00 23.22 305 ILE A N 1
ATOM 2361 C CA . ILE A 1 308 ? -10.017 11.178 21.705 1.00 23.04 305 ILE A CA 1
ATOM 2362 C C . ILE A 1 308 ? -9.326 12.023 20.627 1.00 23.17 305 ILE A C 1
ATOM 2363 O O . ILE A 1 308 ? -9.371 11.669 19.446 1.00 22.34 305 ILE A O 1
ATOM 2368 N N . ASP A 1 309 ? -8.719 13.147 20.998 1.00 22.99 306 ASP A N 1
ATOM 2369 C CA . ASP A 1 309 ? -8.108 13.970 19.948 1.00 23.74 306 ASP A CA 1
ATOM 2370 C C . ASP A 1 309 ? -6.924 13.276 19.286 1.00 23.21 306 ASP A C 1
ATOM 2371 O O . ASP A 1 309 ? -6.680 13.426 18.084 1.00 23.51 306 ASP A O 1
ATOM 2376 N N . PHE A 1 310 ? -6.168 12.536 20.076 1.00 22.80 307 PHE A N 1
ATOM 2377 C CA . PHE A 1 310 ? -5.030 11.796 19.561 1.00 22.96 307 PHE A CA 1
ATOM 2378 C C . PHE A 1 310 ? -5.521 10.634 18.723 1.00 23.39 307 PHE A C 1
ATOM 2379 O O . PHE A 1 310 ? -4.900 10.317 17.698 1.00 23.16 307 PHE A O 1
ATOM 2387 N N . GLU A 1 311 ? -6.642 10.021 19.134 1.00 23.27 308 GLU A N 1
ATOM 2388 C CA . GLU A 1 311 ? -7.233 8.899 18.343 1.00 23.71 308 GLU A CA 1
ATOM 2389 C C . GLU A 1 311 ? -7.793 9.402 17.013 1.00 24.38 308 GLU A C 1
ATOM 2390 O O . GLU A 1 311 ? -7.621 8.739 15.994 1.00 23.82 308 GLU A O 1
ATOM 2396 N N . ASN A 1 312 ? -8.443 10.582 17.026 1.00 24.10 309 ASN A N 1
ATOM 2397 C CA . ASN A 1 312 ? -8.889 11.218 15.786 1.00 24.20 309 ASN A CA 1
ATOM 2398 C C . ASN A 1 312 ? -7.724 11.545 14.838 1.00 24.01 309 ASN A C 1
ATOM 2399 O O . ASN A 1 312 ? -7.822 11.309 13.637 1.00 23.73 309 ASN A O 1
ATOM 2404 N N . ALA A 1 313 ? -6.639 12.116 15.376 1.00 23.37 310 ALA A N 1
ATOM 2405 C CA . ALA A 1 313 ? -5.435 12.401 14.595 1.00 22.79 310 ALA A CA 1
ATOM 2406 C C . ALA A 1 313 ? -4.876 11.108 14.010 1.00 23.00 310 ALA A C 1
ATOM 2407 O O . ALA A 1 313 ? -4.538 11.048 12.843 1.00 22.98 310 ALA A O 1
ATOM 2409 N N . GLU A 1 314 ? -4.808 10.071 14.830 1.00 23.28 311 GLU A N 1
ATOM 2410 C CA . GLU A 1 314 ? -4.290 8.765 14.392 1.00 23.86 311 GLU A CA 1
ATOM 2411 C C . GLU A 1 314 ? -5.029 8.234 13.143 1.00 23.61 311 GLU A C 1
ATOM 2412 O O . GLU A 1 314 ? -4.404 7.791 12.1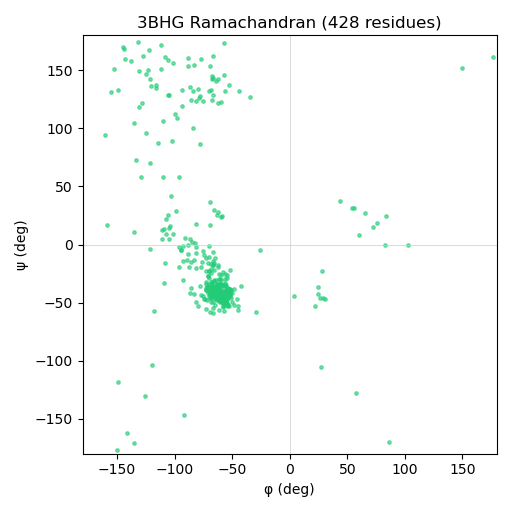69 1.00 23.12 311 GLU A O 1
ATOM 2418 N N . GLY A 1 315 ? -6.358 8.299 13.176 1.00 23.42 312 GLY A N 1
ATOM 2419 C CA . GLY A 1 315 ? -7.178 7.825 12.056 1.00 23.13 312 GLY A CA 1
ATOM 2420 C C . GLY A 1 315 ? -6.975 8.643 10.787 1.00 24.11 312 GLY A C 1
ATOM 2421 O O . GLY A 1 315 ? -6.861 8.087 9.692 1.00 23.17 312 GLY A O 1
ATOM 2422 N N . ASN A 1 316 ? -6.920 9.970 10.944 1.00 23.34 313 ASN A N 1
ATOM 2423 C CA . ASN A 1 316 ? -6.769 10.865 9.806 1.00 23.62 313 ASN A CA 1
ATOM 2424 C C . ASN A 1 316 ? -5.381 10.827 9.224 1.00 23.55 313 ASN A C 1
ATOM 2425 O O . ASN A 1 316 ? -5.238 10.957 8.032 1.00 23.31 313 ASN A O 1
ATOM 2430 N N . LEU A 1 317 ? -4.367 10.603 10.058 1.00 23.46 314 LEU A N 1
ATOM 2431 C CA . LEU A 1 317 ? -2.994 10.505 9.535 1.00 24.19 314 LEU A CA 1
ATOM 2432 C C . LEU A 1 317 ? -2.844 9.306 8.606 1.00 24.44 314 LEU A C 1
ATOM 2433 O O . LEU A 1 317 ? -2.158 9.404 7.557 1.00 25.08 314 LEU A O 1
ATOM 2438 N N . GLY A 1 318 ? -3.470 8.183 8.976 1.00 23.80 315 GLY A N 1
ATOM 2439 C CA . GLY A 1 318 ? -3.467 6.990 8.102 1.00 24.17 315 GLY A CA 1
ATOM 2440 C C . GLY A 1 318 ? -4.196 7.186 6.765 1.00 24.27 315 GLY A C 1
ATOM 2441 O O . GLY A 1 318 ? -3.750 6.731 5.729 1.00 24.91 315 GLY A O 1
ATOM 2442 N N . LEU A 1 319 ? -5.331 7.863 6.792 1.00 23.63 316 LEU A N 1
ATOM 2443 C CA . LEU A 1 319 ? -6.067 8.174 5.583 1.00 24.36 316 LEU A CA 1
ATOM 2444 C C . LEU A 1 319 ? -5.248 9.079 4.656 1.00 24.36 316 LEU A C 1
ATOM 2445 O O . LEU A 1 319 ? -5.220 8.885 3.427 1.00 24.29 316 LEU A O 1
ATOM 2450 N N . SER A 1 320 ? -4.627 10.106 5.241 1.00 24.17 317 SER A N 1
ATOM 2451 C CA . SER A 1 320 ? -3.792 10.997 4.462 1.00 24.85 317 SER A CA 1
ATOM 2452 C C . SER A 1 320 ? -2.653 10.208 3.776 1.00 24.58 317 SER A C 1
ATOM 2453 O O . SER A 1 320 ? -2.408 10.384 2.585 1.00 24.10 317 SER A O 1
ATOM 2456 N N . ASN A 1 321 ? -1.978 9.332 4.530 1.00 24.76 318 ASN A N 1
ATOM 2457 C CA . ASN A 1 321 ? -0.877 8.534 3.961 1.00 24.99 318 ASN A CA 1
ATOM 2458 C C . ASN A 1 321 ? -1.337 7.595 2.867 1.00 24.37 318 ASN A C 1
ATOM 2459 O O . ASN A 1 321 ? -0.617 7.403 1.880 1.00 23.56 318 ASN A O 1
ATOM 2464 N N . ALA A 1 322 ? -2.531 7.008 3.032 1.00 23.10 319 ALA A N 1
ATOM 2465 C CA . ALA A 1 322 ? -3.075 6.118 2.019 1.00 23.40 319 ALA A CA 1
ATOM 2466 C C . ALA A 1 322 ? -3.105 6.802 0.651 1.00 23.75 319 ALA A C 1
ATOM 2467 O O . ALA A 1 322 ? -2.638 6.226 -0.354 1.00 23.48 319 ALA A O 1
ATOM 2469 N N . LEU A 1 323 ? -3.567 8.052 0.635 1.00 24.01 320 LEU A N 1
ATOM 2470 C CA . LEU A 1 323 ? -3.686 8.826 -0.575 1.00 23.68 320 LEU A CA 1
ATOM 2471 C C . LEU A 1 323 ? -2.330 9.313 -1.053 1.00 23.54 320 LEU A C 1
ATOM 2472 O O . LEU A 1 323 ? -2.065 9.262 -2.240 1.00 22.42 320 LEU A O 1
ATOM 2477 N N . PHE A 1 324 ? -1.496 9.818 -0.142 1.00 22.75 321 PHE A N 1
ATOM 2478 C CA . PHE A 1 324 ? -0.165 10.320 -0.533 1.00 22.61 321 PHE A CA 1
ATOM 2479 C C . PHE A 1 324 ? 0.721 9.238 -1.129 1.00 23.00 321 PHE A C 1
ATOM 2480 O O . PHE A 1 324 ? 1.405 9.478 -2.148 1.00 24.07 321 PHE A O 1
ATOM 2488 N N . ILE A 1 325 ? 0.677 8.050 -0.540 1.00 23.23 322 ILE A N 1
ATOM 2489 C CA . ILE A 1 325 ? 1.388 6.881 -1.080 1.00 24.73 322 ILE A CA 1
ATOM 2490 C C . ILE A 1 325 ? 0.880 6.533 -2.474 1.00 24.89 322 ILE A C 1
ATOM 2491 O O . ILE A 1 325 ? 1.689 6.282 -3.402 1.00 24.34 322 ILE A O 1
ATOM 2496 N N . HIS A 1 326 ? -0.450 6.534 -2.633 1.00 24.40 323 HIS A N 1
ATOM 2497 C CA . HIS A 1 326 ? -1.023 6.280 -3.945 1.00 24.49 323 HIS A CA 1
ATOM 2498 C C . HIS A 1 326 ? -0.561 7.301 -4.981 1.00 24.66 323 HIS A C 1
ATOM 2499 O O . HIS A 1 326 ? -0.217 6.921 -6.143 1.00 22.64 323 HIS A O 1
ATOM 2506 N N . PHE A 1 327 ? -0.584 8.587 -4.606 1.00 23.76 324 PHE A N 1
ATOM 2507 C CA . PHE A 1 327 ? -0.149 9.613 -5.556 1.00 24.79 324 PHE A CA 1
ATOM 2508 C C . PHE A 1 327 ? 1.271 9.346 -6.055 1.00 24.49 324 PHE A C 1
ATOM 2509 O O . PHE A 1 327 ? 1.527 9.388 -7.255 1.00 24.33 324 PHE A O 1
ATOM 2517 N N . ALA A 1 328 ? 2.181 9.094 -5.118 1.00 24.42 325 ALA A N 1
ATOM 2518 C CA . ALA A 1 328 ? 3.598 8.915 -5.460 1.00 25.25 325 ALA A CA 1
ATOM 2519 C C . ALA A 1 328 ? 3.799 7.717 -6.430 1.00 25.98 325 ALA A C 1
ATOM 2520 O O . ALA A 1 328 ? 4.668 7.768 -7.315 1.00 26.53 325 ALA A O 1
ATOM 2522 N N . ASN A 1 329 ? 2.987 6.661 -6.278 1.00 25.22 326 ASN A N 1
ATOM 2523 C CA . ASN A 1 329 ? 3.120 5.491 -7.107 1.00 26.79 326 ASN A CA 1
ATOM 2524 C C . ASN A 1 329 ? 2.427 5.623 -8.446 1.00 27.46 326 ASN A C 1
ATOM 2525 O O . ASN A 1 329 ? 2.971 5.190 -9.458 1.00 30.28 326 ASN A O 1
ATOM 2530 N N . LYS A 1 330 ? 1.220 6.181 -8.453 1.00 26.50 327 LYS A N 1
ATOM 2531 C CA . LYS A 1 330 ? 0.389 6.148 -9.648 1.00 25.54 327 LYS A CA 1
ATOM 2532 C C . LYS A 1 330 ? 0.700 7.309 -10.579 1.00 25.16 327 LYS A C 1
ATOM 2533 O O . LYS A 1 330 ? 0.754 7.118 -11.806 1.00 25.29 327 LYS A O 1
ATOM 2539 N N . LEU A 1 331 ? 0.894 8.512 -10.035 1.00 24.69 328 LEU A N 1
ATOM 2540 C CA . LEU A 1 331 ? 1.074 9.684 -10.923 1.00 25.41 328 LEU A CA 1
ATOM 2541 C C . LEU A 1 331 ? 2.376 9.628 -11.746 1.00 25.75 328 LEU A C 1
ATOM 2542 O O . LEU A 1 331 ? 2.500 10.319 -12.756 1.00 25.74 328 LEU A O 1
ATOM 2547 N N . THR A 1 332 ? 3.309 8.786 -11.312 1.00 25.90 329 THR A N 1
ATOM 2548 C CA . THR A 1 332 ? 4.668 8.761 -11.903 1.00 25.25 329 THR A CA 1
ATOM 2549 C C . THR A 1 332 ? 4.803 7.772 -13.072 1.00 25.81 329 THR A C 1
ATOM 2550 O O . THR A 1 332 ? 5.899 7.573 -13.610 1.00 25.89 329 THR A O 1
ATOM 2554 N N . GLN A 1 333 ? 3.691 7.164 -13.475 1.00 25.73 330 GLN A N 1
ATOM 2555 C CA . GLN A 1 333 ? 3.644 6.529 -14.804 1.00 25.78 330 GLN A CA 1
ATOM 2556 C C . GLN A 1 333 ? 2.537 7.147 -15.613 1.00 26.50 330 GLN A C 1
ATOM 2557 O O . GLN A 1 333 ? 1.475 7.474 -15.074 1.00 26.91 330 GLN A O 1
ATOM 2563 N N . SER A 1 334 ? 2.790 7.311 -16.905 1.00 25.47 331 SER A N 1
ATOM 2564 C CA . SER A 1 334 ? 1.789 7.840 -17.826 1.00 25.99 331 SER A CA 1
ATOM 2565 C C . SER A 1 334 ? 2.195 7.308 -19.171 1.00 26.56 331 SER A C 1
ATOM 2566 O O . SER A 1 334 ? 3.375 7.395 -19.549 1.00 27.78 331 SER A O 1
ATOM 2569 N N . ARG A 1 335 ? 1.245 6.745 -19.900 1.00 25.35 332 ARG A N 1
ATOM 2570 C CA . ARG A 1 335 ? 1.604 6.018 -21.108 1.00 26.04 332 ARG A CA 1
ATOM 2571 C C . ARG A 1 335 ? 2.118 6.919 -22.233 1.00 26.00 332 ARG A C 1
ATOM 2572 O O . ARG A 1 335 ? 1.448 7.855 -22.636 1.00 25.36 332 ARG A O 1
ATOM 2588 N N . GLN A 1 337 ? 3.493 9.684 -24.467 1.00 24.03 334 GLN A N 1
ATOM 2589 C CA . GLN A 1 337 ? 3.562 11.138 -24.274 1.00 23.97 334 GLN A CA 1
ATOM 2590 C C . GLN A 1 337 ? 2.493 11.7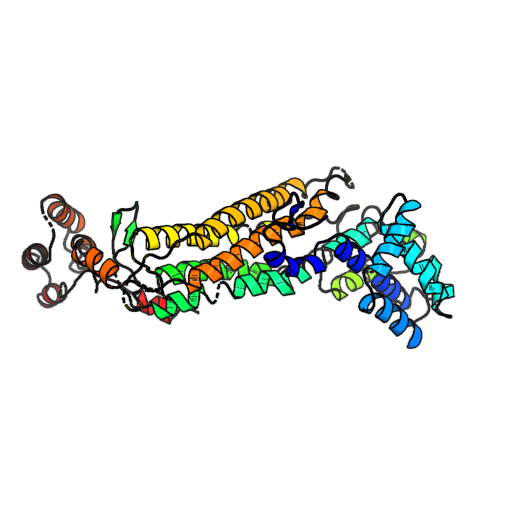10 -23.322 1.00 23.96 334 GLN A C 1
ATOM 2591 O O . GLN A 1 337 ? 2.497 12.925 -23.044 1.00 23.78 334 GLN A O 1
ATOM 2597 N N . ARG A 1 338 ? 1.593 10.820 -22.885 1.00 23.86 335 ARG A N 1
ATOM 2598 C CA . ARG A 1 338 ? 0.815 10.861 -21.599 1.00 23.59 335 ARG A CA 1
ATOM 2599 C C . ARG A 1 338 ? -0.529 10.176 -21.838 1.00 24.18 335 ARG A C 1
ATOM 2600 O O . ARG A 1 338 ? -1.027 10.167 -22.974 1.00 23.25 335 ARG A O 1
ATOM 2608 N N . ASP A 1 339 ? -1.088 9.596 -20.773 1.00 24.04 336 ASP A N 1
ATOM 2609 C CA . ASP A 1 339 ? -2.502 9.248 -20.738 1.00 24.49 336 ASP A CA 1
ATOM 2610 C C . ASP A 1 339 ? -3.197 10.213 -19.790 1.00 24.65 336 ASP A C 1
ATOM 2611 O O . ASP A 1 339 ? -2.547 10.846 -18.944 1.00 25.70 336 ASP A O 1
ATOM 2616 N N . LEU A 1 340 ? -4.519 10.333 -19.897 1.00 24.97 337 LEU A N 1
ATOM 2617 C CA . LEU A 1 340 ? -5.204 11.313 -19.070 1.00 24.63 337 LEU A CA 1
ATOM 2618 C C . LEU A 1 340 ? -5.636 10.877 -17.673 1.00 24.93 337 LEU A C 1
ATOM 2619 O O . LEU A 1 340 ? -6.293 11.655 -16.983 1.00 24.74 337 LEU A O 1
ATOM 2624 N N . SER A 1 341 ? -5.285 9.664 -17.255 1.00 24.01 338 SER A N 1
ATOM 2625 C CA . SER A 1 341 ? -5.779 9.153 -15.960 1.00 24.04 338 SER A CA 1
ATOM 2626 C C . SER A 1 341 ? -5.241 9.907 -14.727 1.00 24.80 338 SER A C 1
ATOM 2627 O O . SER A 1 341 ? -5.766 9.757 -13.600 1.00 24.48 338 SER A O 1
ATOM 2630 N N . ASP A 1 342 ? -4.199 10.717 -14.917 1.00 24.81 339 ASP A N 1
ATOM 2631 C CA . ASP A 1 342 ? -3.709 11.561 -13.814 1.00 25.96 339 ASP A CA 1
ATOM 2632 C C . ASP A 1 342 ? -4.607 12.766 -13.515 1.00 25.32 339 ASP A C 1
ATOM 2633 O O . ASP A 1 342 ? -4.584 13.268 -12.398 1.00 26.04 339 ASP A O 1
ATOM 2638 N N A SER A 1 343 ? -5.371 13.228 -14.506 0.50 26.20 340 SER A N 1
ATOM 2639 N N B SER A 1 343 ? -5.385 13.209 -14.500 0.50 25.80 340 SER A N 1
ATOM 2640 C CA A SER A 1 343 ? -6.163 14.450 -14.362 0.50 26.27 340 SER A CA 1
ATOM 2641 C CA B SER A 1 343 ? -6.146 14.447 -14.380 0.50 25.36 340 SER A CA 1
ATOM 2642 C C A SER A 1 343 ? -7.098 14.363 -13.163 0.50 25.94 340 SER A C 1
ATOM 2643 C C B SER A 1 343 ? -7.169 14.411 -13.236 0.50 25.52 340 SER A C 1
ATOM 2644 O O A SER A 1 343 ? -7.077 15.224 -12.285 0.50 25.75 340 SER A O 1
ATOM 2645 O O B SER A 1 343 ? -7.287 15.366 -12.473 0.50 25.34 340 SER A O 1
ATOM 2650 N N . THR A 1 344 ? -7.916 13.313 -13.141 1.00 25.56 341 THR A N 1
ATOM 2651 C CA . THR A 1 344 ? -8.931 13.157 -12.107 1.00 25.96 341 THR A CA 1
ATOM 2652 C C . THR A 1 344 ? -8.229 12.968 -10.754 1.00 25.13 341 THR A C 1
ATOM 2653 O O . THR A 1 344 ? -8.706 13.462 -9.709 1.00 25.34 341 THR A O 1
ATOM 2657 N N . VAL A 1 345 ? -7.067 12.298 -10.776 1.00 25.12 342 VAL A N 1
ATOM 2658 C CA . VAL A 1 345 ? -6.318 12.042 -9.541 1.00 24.86 342 VAL A CA 1
ATOM 2659 C C . VAL A 1 345 ? -5.793 13.339 -8.917 1.00 25.05 342 VAL A C 1
ATOM 2660 O O . VAL A 1 345 ? -5.897 13.537 -7.682 1.00 24.97 342 VAL A O 1
ATOM 2664 N N . LEU A 1 346 ? -5.257 14.232 -9.755 1.00 24.82 343 LEU A N 1
ATOM 2665 C CA . LEU A 1 346 ? -4.821 15.573 -9.279 1.00 25.49 343 LEU A CA 1
ATOM 2666 C C . LEU A 1 346 ? -5.882 16.407 -8.542 1.00 25.10 343 LEU A C 1
ATOM 2667 O O . LEU A 1 346 ? -5.541 17.221 -7.683 1.00 26.27 343 LEU A O 1
ATOM 2672 N N . ARG A 1 347 ? -7.156 16.202 -8.862 1.00 25.10 344 ARG A N 1
ATOM 2673 C CA . ARG A 1 347 ? -8.246 16.900 -8.193 1.00 25.29 344 ARG A CA 1
ATOM 2674 C C . ARG A 1 347 ? -8.355 16.475 -6.733 1.00 24.95 344 ARG A C 1
ATOM 2675 O O . ARG A 1 347 ? -9.143 17.029 -5.998 1.00 26.16 344 ARG A O 1
ATOM 2683 N N . ASN A 1 348 ? -7.572 15.482 -6.318 1.00 24.94 345 ASN A N 1
ATOM 2684 C CA . ASN A 1 348 ? -7.669 14.934 -4.957 1.00 24.36 345 ASN A CA 1
ATOM 2685 C C . ASN A 1 348 ? -6.465 15.250 -4.071 1.00 24.96 345 ASN A C 1
ATOM 2686 O O . ASN A 1 348 ? -6.397 14.771 -2.947 1.00 24.69 345 ASN A O 1
ATOM 2691 N N . LEU A 1 349 ? -5.520 16.053 -4.572 1.00 25.27 346 LEU A N 1
ATOM 2692 C CA . LEU A 1 349 ? -4.332 16.447 -3.779 1.00 25.86 346 LEU A CA 1
ATOM 2693 C C . LEU A 1 349 ? -4.768 17.108 -2.474 1.00 25.57 346 LEU A C 1
ATOM 2694 O O . LEU A 1 349 ? -4.242 16.791 -1.388 1.00 25.69 346 LEU A O 1
ATOM 2699 N N . GLY A 1 350 ? -5.753 18.004 -2.598 1.00 25.41 347 GLY A N 1
ATOM 2700 C CA . GLY A 1 350 ? -6.332 18.715 -1.451 1.00 25.24 347 GLY A CA 1
ATOM 2701 C C . GLY A 1 350 ? -6.936 17.817 -0.385 1.00 24.88 347 GLY A C 1
ATOM 2702 O O . GLY A 1 350 ? -6.880 18.135 0.808 1.00 25.76 347 GLY A O 1
ATOM 2703 N N . VAL A 1 351 ? -7.531 16.708 -0.808 1.00 24.51 348 VAL A N 1
ATOM 2704 C CA . VAL A 1 351 ? -8.123 15.717 0.101 1.00 24.17 348 VAL A CA 1
ATOM 2705 C C . VAL A 1 351 ? -7.036 15.142 1.013 1.00 23.95 348 VAL A C 1
ATOM 2706 O O . VAL A 1 351 ? -7.213 15.047 2.227 1.00 22.38 348 VAL A O 1
ATOM 2710 N N . ALA A 1 352 ? -5.905 14.750 0.430 1.00 22.60 349 ALA A N 1
ATOM 2711 C CA . ALA A 1 352 ? -4.796 14.252 1.234 1.00 23.75 349 ALA A CA 1
ATOM 2712 C C . ALA A 1 352 ? -4.256 15.285 2.237 1.00 23.48 349 ALA A C 1
ATOM 2713 O O . ALA A 1 352 ? -4.055 14.994 3.430 1.00 23.74 349 ALA A O 1
ATOM 2715 N N . PHE A 1 353 ? -4.048 16.512 1.775 1.00 23.91 350 PHE A N 1
ATOM 2716 C CA . PHE A 1 353 ? -3.594 17.581 2.669 1.00 23.64 350 PHE A CA 1
ATOM 2717 C C . PHE A 1 353 ? -4.631 17.860 3.757 1.00 23.53 350 PHE A C 1
ATOM 2718 O O . PHE A 1 353 ? -4.268 18.194 4.909 1.00 24.59 350 PHE A O 1
ATOM 2726 N N . SER A 1 354 ? -5.916 17.713 3.409 1.00 23.69 351 SER A N 1
ATOM 2727 C CA . SER A 1 354 ? -7.014 17.948 4.353 1.00 23.69 351 SER A CA 1
ATOM 2728 C C . SER A 1 354 ? -7.036 16.936 5.483 1.00 24.04 351 SER A C 1
ATOM 2729 O O . SER A 1 354 ? -7.232 17.312 6.639 1.00 23.06 351 SER A O 1
ATOM 2732 N N . TYR A 1 355 ? -6.838 15.656 5.161 1.00 23.61 352 TYR A N 1
ATOM 2733 C CA . TYR A 1 355 ? -6.765 14.654 6.231 1.00 24.25 352 TYR A CA 1
ATOM 2734 C C . TYR A 1 355 ? -5.598 14.967 7.186 1.00 24.19 352 TYR A C 1
ATOM 2735 O O . TYR A 1 355 ? -5.737 14.815 8.414 1.00 24.50 352 TYR A O 1
ATOM 2744 N N . SER A 1 356 ? -4.450 15.374 6.618 1.00 24.05 353 SER A N 1
ATOM 2745 C CA . SER A 1 356 ? -3.309 15.826 7.417 1.00 24.85 353 SER A CA 1
ATOM 2746 C C . SER A 1 356 ? -3.678 17.005 8.338 1.00 24.69 353 SER A C 1
ATOM 2747 O O . SER A 1 356 ? -3.402 16.989 9.560 1.00 25.71 353 SER A O 1
ATOM 2750 N N . LEU A 1 357 ? -4.275 18.037 7.750 1.00 25.03 354 LEU A N 1
ATOM 2751 C CA . LEU A 1 357 ? -4.649 19.249 8.487 1.00 25.42 354 LEU A CA 1
ATOM 2752 C C . LEU A 1 357 ? -5.598 18.976 9.652 1.00 25.20 354 LEU A C 1
ATOM 2753 O O . LEU A 1 357 ? -5.409 19.488 10.784 1.00 25.78 354 LEU A O 1
ATOM 2758 N N . ILE A 1 358 ? -6.607 18.146 9.406 1.00 25.27 355 ILE A N 1
ATOM 2759 C CA . ILE A 1 358 ? -7.535 17.723 10.471 1.00 25.40 355 ILE A CA 1
ATOM 2760 C C . ILE A 1 358 ? -6.767 17.032 11.596 1.00 25.17 355 ILE A C 1
ATOM 2761 O O . ILE A 1 358 ? -7.028 17.271 12.786 1.00 24.36 355 ILE A O 1
ATOM 2766 N N . ALA A 1 359 ? -5.838 16.157 11.213 1.00 24.65 356 ALA A N 1
ATOM 2767 C CA . ALA A 1 359 ? -4.992 15.482 12.182 1.00 24.72 356 ALA A CA 1
ATOM 2768 C C . ALA A 1 359 ? -4.139 16.485 12.974 1.00 24.67 356 ALA A C 1
ATOM 2769 O O . ALA A 1 359 ? -4.034 16.355 14.180 1.00 24.90 356 ALA A O 1
ATOM 2771 N N . TYR A 1 360 ? -3.515 17.456 12.304 1.00 25.28 357 TYR A N 1
ATOM 2772 C CA . TYR A 1 360 ? -2.699 18.465 13.024 1.00 25.48 357 TYR A CA 1
ATOM 2773 C C . TYR A 1 360 ? -3.542 19.244 14.042 1.00 26.13 357 TYR A C 1
ATOM 2774 O O . TYR A 1 360 ? -3.142 19.419 15.201 1.00 26.60 357 TYR A O 1
ATOM 2783 N N . HIS A 1 361 ? -4.714 19.687 13.620 1.00 26.38 358 HIS A N 1
ATOM 2784 C CA . HIS A 1 361 ? -5.610 20.408 14.518 1.00 27.60 358 HIS A CA 1
ATOM 2785 C C . HIS A 1 361 ? -5.953 19.548 15.741 1.00 26.61 358 HIS A C 1
ATOM 2786 O O . HIS A 1 361 ? -5.964 20.040 16.877 1.00 26.28 358 HIS A O 1
ATOM 2793 N N . SER A 1 362 ? -6.216 18.263 15.522 1.00 25.08 359 SER A N 1
ATOM 2794 C CA . SER A 1 362 ? -6.487 17.332 16.632 1.00 24.63 359 SER A CA 1
ATOM 2795 C C . SER A 1 362 ? -5.312 17.157 17.592 1.00 24.32 359 SER A C 1
ATOM 2796 O O . SER A 1 362 ? -5.512 17.147 18.808 1.00 24.29 359 SER A O 1
ATOM 2799 N N . VAL A 1 363 ? -4.101 17.033 17.059 1.00 24.29 360 VAL A N 1
ATOM 2800 C CA . VAL A 1 363 ? -2.898 16.934 17.912 1.00 24.77 360 VAL A CA 1
ATOM 2801 C C . VAL A 1 363 ? -2.750 18.193 18.809 1.00 24.99 360 VAL A C 1
ATOM 2802 O O . VAL A 1 363 ? -2.551 18.072 20.031 1.00 25.70 360 VAL A O 1
ATOM 2806 N N . ALA A 1 364 ? -2.882 19.381 18.207 1.00 25.17 361 ALA A N 1
ATOM 2807 C CA . ALA A 1 364 ? -2.783 20.647 18.933 1.00 25.64 361 ALA A CA 1
ATOM 2808 C C . ALA A 1 364 ? -3.841 20.687 20.018 1.00 26.00 361 ALA A C 1
ATOM 2809 O O . ALA A 1 364 ? -3.563 21.084 21.150 1.00 26.05 361 ALA A O 1
ATOM 2811 N N . LYS A 1 365 ? -5.051 20.267 19.667 1.00 26.00 362 LYS A N 1
ATOM 2812 C CA . LYS A 1 365 ? -6.156 20.316 20.607 1.00 27.01 362 LYS A CA 1
ATOM 2813 C C . LYS A 1 365 ? -5.948 19.346 21.784 1.00 26.03 362 LYS A C 1
ATOM 2814 O O . LYS A 1 365 ? -6.222 19.713 22.924 1.00 25.85 362 LYS A O 1
ATOM 2820 N N . GLY A 1 366 ? -5.468 18.130 21.502 1.00 24.91 363 GLY A N 1
ATOM 2821 C CA . GLY A 1 366 ? -5.162 17.128 22.557 1.00 24.92 363 GLY A CA 1
ATOM 2822 C C . GLY A 1 366 ? -4.011 17.573 23.461 1.00 23.76 363 GLY A C 1
ATOM 2823 O O . GLY A 1 366 ? -4.075 17.430 24.683 1.00 24.26 363 GLY A O 1
ATOM 2824 N N . ASN A 1 367 ? -2.965 18.127 22.854 1.00 23.12 364 ASN A N 1
ATOM 2825 C CA . ASN A 1 367 ? -1.803 18.578 23.590 1.00 24.05 364 ASN A CA 1
ATOM 2826 C C . ASN A 1 367 ? -2.187 19.573 24.677 1.00 24.78 364 ASN A C 1
ATOM 2827 O O . ASN A 1 367 ? -1.654 19.527 25.782 1.00 25.66 364 ASN A O 1
ATOM 2832 N N . ASP A 1 368 ? -3.136 20.447 24.360 1.00 25.56 365 ASP A 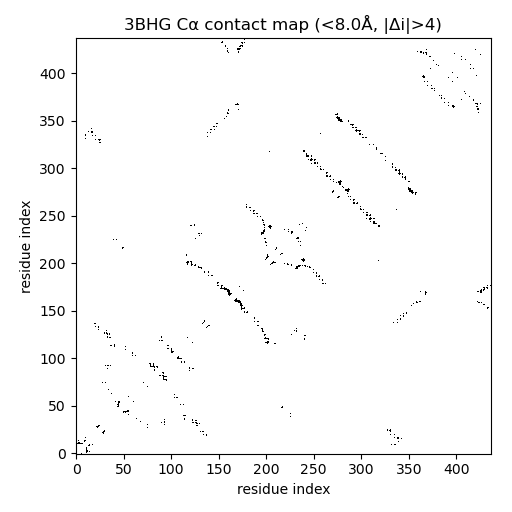N 1
ATOM 2833 C CA . ASP A 1 368 ? -3.582 21.507 25.282 1.00 26.80 365 ASP A CA 1
ATOM 2834 C C . ASP A 1 368 ? -4.370 20.992 26.483 1.00 26.05 365 ASP A C 1
ATOM 2835 O O . ASP A 1 368 ? -4.637 21.757 27.417 1.00 25.38 365 ASP A O 1
ATOM 2840 N N . LYS A 1 369 ? -4.750 19.711 26.445 1.00 25.28 366 LYS A N 1
ATOM 2841 C CA . LYS A 1 369 ? -5.483 19.077 27.546 1.00 25.84 366 LYS A CA 1
ATOM 2842 C C . LYS A 1 369 ? -4.583 18.367 28.566 1.00 25.53 366 LYS A C 1
ATOM 2843 O O . LYS A 1 369 ? -5.037 18.030 29.661 1.00 25.13 366 LYS A O 1
ATOM 2849 N N . LEU A 1 370 ? -3.318 18.154 28.213 1.00 24.59 367 LEU A N 1
ATOM 2850 C CA . LEU A 1 370 ? -2.439 17.347 29.033 1.00 24.78 367 LEU A CA 1
ATOM 2851 C C . LEU A 1 370 ? -1.894 18.094 30.243 1.00 25.38 367 LEU A C 1
ATOM 2852 O O . LEU A 1 370 ? -1.316 19.174 30.104 1.00 24.41 367 LEU A O 1
ATOM 2857 N N . GLN A 1 371 ? -2.090 17.519 31.428 1.00 25.65 368 GLN A N 1
ATOM 2858 C CA . GLN A 1 371 ? -1.376 17.955 32.619 1.00 27.09 368 GLN A CA 1
ATOM 2859 C C . GLN A 1 371 ? -0.586 16.747 33.156 1.00 26.66 368 GLN A C 1
ATOM 2860 O O . GLN A 1 371 ? -1.091 15.628 33.179 1.00 25.47 368 GLN A O 1
ATOM 2866 N N . ILE A 1 372 ? 0.661 16.977 33.552 1.00 26.94 369 ILE A N 1
ATOM 2867 C CA . ILE A 1 372 ? 1.512 15.903 34.035 1.00 27.63 369 ILE A CA 1
ATOM 2868 C C . ILE A 1 372 ? 0.961 15.367 35.370 1.00 27.10 369 ILE A C 1
ATOM 2869 O O . ILE A 1 372 ? 0.459 16.126 36.183 1.00 26.43 369 ILE A O 1
ATOM 2874 N N . ASN A 1 373 ? 1.039 14.054 35.572 1.00 27.52 370 ASN A N 1
ATOM 2875 C CA . ASN A 1 373 ? 0.647 13.447 36.845 1.00 27.57 370 ASN A CA 1
ATOM 2876 C C . ASN A 1 373 ? 1.871 12.829 37.543 1.00 27.91 370 ASN A C 1
ATOM 2877 O O . ASN A 1 373 ? 2.181 11.634 37.357 1.00 26.75 370 ASN A O 1
ATOM 2882 N N . LYS A 1 374 ? 2.568 13.658 38.321 1.00 27.77 371 LYS A N 1
ATOM 2883 C CA . LYS A 1 374 ? 3.869 13.298 38.898 1.00 28.40 371 LYS A CA 1
ATOM 2884 C C . LYS A 1 374 ? 3.820 12.057 39.769 1.00 27.69 371 LYS A C 1
ATOM 2885 O O . LYS A 1 374 ? 4.724 11.235 39.696 1.00 27.58 371 LYS A O 1
ATOM 2891 N N . SER A 1 375 ? 2.769 11.911 40.572 1.00 26.50 372 SER A N 1
ATOM 2892 C CA . SER A 1 375 ? 2.684 10.760 41.472 1.00 26.40 372 SER A CA 1
ATOM 2893 C C . SER A 1 375 ? 2.605 9.407 40.731 1.00 25.65 372 SER A C 1
ATOM 2894 O O . SER A 1 375 ? 3.235 8.445 41.166 1.00 25.99 372 SER A O 1
ATOM 2897 N N . ALA A 1 376 ? 1.888 9.343 39.602 1.00 24.52 373 ALA A N 1
ATOM 2898 C CA . ALA A 1 376 ? 1.890 8.136 38.769 1.00 23.25 373 ALA A CA 1
ATOM 2899 C C . ALA A 1 376 ? 3.306 7.784 38.297 1.00 22.95 373 ALA A C 1
ATOM 2900 O O . ALA A 1 376 ? 3.723 6.619 38.397 1.00 21.83 373 ALA A O 1
ATOM 2902 N N . LEU A 1 377 ? 4.054 8.789 37.826 1.00 22.56 374 LEU A N 1
ATOM 2903 C CA . LEU A 1 377 ? 5.405 8.585 37.335 1.00 23.76 374 LEU A CA 1
ATOM 2904 C C . LEU A 1 377 ? 6.353 8.151 38.413 1.00 24.68 374 LEU A C 1
ATOM 2905 O O . LEU A 1 377 ? 7.211 7.308 38.170 1.00 24.20 374 LEU A O 1
ATOM 2910 N N . GLN A 1 378 ? 6.180 8.705 39.620 1.00 24.49 375 GLN A N 1
ATOM 2911 C CA . GLN A 1 378 ? 7.036 8.393 40.753 1.00 25.73 375 GLN A CA 1
ATOM 2912 C C . GLN A 1 378 ? 6.789 6.982 41.336 1.00 24.75 375 GLN A C 1
ATOM 2913 O O . GLN A 1 378 ? 7.732 6.274 41.701 1.00 24.26 375 GLN A O 1
ATOM 2919 N N . LYS A 1 379 ? 5.521 6.590 41.392 1.00 23.76 376 LYS A N 1
ATOM 2920 C CA . LYS A 1 379 ? 5.135 5.258 41.828 1.00 23.89 376 LYS A CA 1
ATOM 2921 C C . LYS A 1 379 ? 5.859 4.215 40.996 1.00 23.40 376 LYS A C 1
ATOM 2922 O O . LYS A 1 379 ? 6.500 3.342 41.538 1.00 22.83 376 LYS A O 1
ATOM 2928 N N . ASP A 1 380 ? 5.765 4.329 39.673 1.00 22.23 377 ASP A N 1
ATOM 2929 C CA . ASP A 1 380 ? 6.413 3.384 38.801 1.00 23.45 377 ASP A CA 1
ATOM 2930 C C . ASP A 1 380 ? 7.936 3.308 38.993 1.00 23.87 377 ASP A C 1
ATOM 2931 O O . ASP A 1 380 ? 8.487 2.212 39.029 1.00 23.64 377 ASP A O 1
ATOM 2936 N N . LEU A 1 381 ? 8.617 4.455 39.113 1.00 24.01 378 LEU A N 1
ATOM 2937 C CA . LEU A 1 381 ? 10.075 4.446 39.371 1.00 23.82 378 LEU A CA 1
ATOM 2938 C C . LEU A 1 381 ? 10.430 3.759 40.664 1.00 24.25 378 LEU A C 1
ATOM 2939 O O . LEU A 1 381 ? 11.415 3.021 40.760 1.00 23.66 378 LEU A O 1
ATOM 2944 N N . SER A 1 382 ? 9.624 4.006 41.678 1.00 24.59 379 SER A N 1
ATOM 2945 C CA . SER A 1 382 ? 9.996 3.566 43.012 1.00 26.02 379 SER A CA 1
ATOM 2946 C C . SER A 1 382 ? 9.785 2.055 43.173 1.00 26.32 379 SER A C 1
ATOM 2947 O O . SER A 1 382 ? 10.301 1.446 44.111 1.00 26.39 379 SER A O 1
ATOM 2950 N N . GLU A 1 383 ? 9.037 1.469 42.238 1.00 27.91 380 GLU A N 1
ATOM 2951 C CA . GLU A 1 383 ? 8.723 0.038 42.213 1.00 29.25 380 GLU A CA 1
ATOM 2952 C C . GLU A 1 383 ? 9.680 -0.784 41.351 1.00 29.10 380 GLU A C 1
ATOM 2953 O O . GLU A 1 383 ? 9.586 -2.008 41.308 1.00 27.66 380 GLU A O 1
ATOM 2959 N N . ASN A 1 384 ? 10.596 -0.101 40.665 1.00 30.11 381 ASN A N 1
ATOM 2960 C CA . ASN A 1 384 ? 11.469 -0.733 39.689 1.00 30.46 381 ASN A CA 1
ATOM 2961 C C . ASN A 1 384 ? 12.949 -0.422 39.886 1.00 31.52 381 ASN A C 1
ATOM 2962 O O . ASN A 1 384 ? 13.600 0.105 38.986 1.00 32.43 381 ASN A O 1
ATOM 2967 N N . TRP A 1 385 ? 13.488 -0.753 41.064 1.00 32.32 382 TRP A N 1
ATOM 2968 C CA . TRP A 1 385 ? 14.910 -0.505 41.348 1.00 33.24 382 TRP A CA 1
ATOM 2969 C C . TRP A 1 385 ? 15.845 -1.347 40.468 1.00 33.28 382 TRP A C 1
ATOM 2970 O O . TRP A 1 385 ? 17.000 -0.983 40.271 1.00 33.06 382 TRP A O 1
ATOM 2981 N N . GLU A 1 386 ? 15.337 -2.453 39.931 1.00 33.63 383 GLU A N 1
ATOM 2982 C CA . GLU A 1 386 ? 16.121 -3.284 39.013 1.00 34.92 383 GLU A CA 1
ATOM 2983 C C . GLU A 1 386 ? 16.751 -2.495 37.849 1.00 34.73 383 GLU A C 1
ATOM 2984 O O . GLU A 1 386 ? 17.745 -2.944 37.270 1.00 34.40 383 GLU A O 1
ATOM 2990 N N . VAL A 1 387 ? 16.199 -1.318 37.524 1.00 34.37 384 VAL A N 1
ATOM 2991 C CA . VAL A 1 387 ? 16.695 -0.557 36.354 1.00 34.11 384 VAL A CA 1
ATOM 2992 C C . VAL A 1 387 ? 18.052 0.104 36.639 1.00 34.08 384 VAL A C 1
ATOM 2993 O O . VAL A 1 387 ? 18.674 0.631 35.749 1.00 33.57 384 VAL A O 1
ATOM 2997 N N . LEU A 1 388 ? 18.507 0.081 37.883 1.00 33.32 385 LEU A N 1
ATOM 2998 C CA . LEU A 1 388 ? 19.830 0.599 38.183 1.00 33.62 385 LEU A CA 1
ATOM 2999 C C . LEU A 1 388 ? 20.968 -0.380 37.894 1.00 34.17 385 LEU A C 1
ATOM 3000 O O . LEU A 1 388 ? 22.134 -0.013 37.971 1.00 35.03 385 LEU A O 1
ATOM 3005 N N . ALA A 1 389 ? 20.627 -1.616 37.553 1.00 34.87 386 ALA A N 1
ATOM 3006 C CA . ALA A 1 389 ? 21.610 -2.686 37.443 1.00 35.76 386 ALA A CA 1
ATOM 3007 C C . ALA A 1 389 ? 22.745 -2.305 36.512 1.00 36.51 386 ALA A C 1
ATOM 3008 O O . ALA A 1 389 ? 23.916 -2.554 36.827 1.00 36.05 386 ALA A O 1
ATOM 3010 N N . GLU A 1 390 ? 22.400 -1.712 35.367 1.00 35.87 387 GLU A N 1
ATOM 3011 C CA . GLU A 1 390 ? 23.420 -1.338 34.390 1.00 37.55 387 GLU A CA 1
ATOM 3012 C C . GLU A 1 390 ? 24.396 -0.288 34.927 1.00 36.30 387 GLU A C 1
ATOM 3013 O O . GLU A 1 390 ? 25.557 -0.311 34.578 1.00 36.00 387 GLU A O 1
ATOM 3019 N N . ALA A 1 391 ? 23.924 0.618 35.774 1.00 36.72 388 ALA A N 1
ATOM 3020 C CA . ALA A 1 391 ? 24.819 1.561 36.442 1.00 37.11 388 ALA A CA 1
ATOM 3021 C C . ALA A 1 391 ? 25.871 0.820 37.279 1.00 37.41 388 ALA A C 1
ATOM 3022 O O . ALA A 1 391 ? 27.065 1.141 37.206 1.00 37.66 388 ALA A O 1
ATOM 3024 N N . ILE A 1 392 ? 25.426 -0.145 38.092 1.00 37.72 389 ILE A N 1
ATOM 3025 C CA . ILE A 1 392 ? 26.339 -0.937 38.918 1.00 36.84 389 ILE A CA 1
ATOM 3026 C C . ILE A 1 392 ? 27.361 -1.669 38.041 1.00 36.97 389 ILE A C 1
ATOM 3027 O O . ILE A 1 392 ? 28.560 -1.650 38.323 1.00 35.83 389 ILE A O 1
ATOM 3032 N N . GLN A 1 393 ? 26.866 -2.288 36.971 1.00 36.51 390 GLN A N 1
ATOM 3033 C CA . GLN A 1 393 ? 27.680 -3.082 36.055 1.00 36.89 390 GLN A CA 1
ATOM 3034 C C . GLN A 1 393 ? 28.770 -2.263 35.374 1.00 36.84 390 GLN A C 1
ATOM 3035 O O . GLN A 1 393 ? 29.920 -2.712 35.277 1.00 36.84 390 GLN A O 1
ATOM 3041 N N . THR A 1 394 ? 28.379 -1.081 34.888 1.00 36.09 391 THR A N 1
ATOM 3042 C CA . THR A 1 394 ? 29.277 -0.192 34.166 1.00 35.83 391 THR A CA 1
ATOM 3043 C C . THR A 1 394 ? 30.341 0.428 35.081 1.00 36.18 391 THR A C 1
ATOM 3044 O O . THR A 1 394 ? 31.489 0.624 34.659 1.00 36.06 391 THR A O 1
ATOM 3048 N N . VAL A 1 395 ? 29.980 0.702 36.338 1.00 36.02 392 VAL A N 1
ATOM 3049 C CA . VAL A 1 395 ? 30.984 1.117 37.331 1.00 36.20 392 VAL A CA 1
ATOM 3050 C C . VAL A 1 395 ? 31.969 -0.028 37.625 1.00 37.02 392 VAL A C 1
ATOM 3051 O O . VAL A 1 395 ? 33.186 0.188 37.751 1.00 36.87 392 VAL A O 1
ATOM 3063 N N . ARG A 1 397 ? 32.814 -2.360 35.445 1.00 37.32 394 ARG A N 1
ATOM 3064 C CA . ARG A 1 397 ? 33.684 -2.401 34.287 1.00 36.83 394 ARG A CA 1
ATOM 3065 C C . ARG A 1 397 ? 34.836 -1.408 34.413 1.00 37.54 394 ARG A C 1
ATOM 3066 O O . ARG A 1 397 ? 35.991 -1.765 34.160 1.00 37.40 394 ARG A O 1
ATOM 3074 N N . ARG A 1 398 ? 34.527 -0.179 34.829 1.00 38.11 395 ARG A N 1
ATOM 3075 C CA . ARG A 1 398 ? 35.533 0.881 34.940 1.00 38.36 395 ARG A CA 1
ATOM 3076 C C . ARG A 1 398 ? 36.735 0.441 35.775 1.00 39.06 395 ARG A C 1
ATOM 3077 O O . ARG A 1 398 ? 37.877 0.781 35.461 1.00 38.73 395 ARG A O 1
ATOM 3085 N N . TYR A 1 399 ? 36.460 -0.318 36.830 1.00 39.71 396 TYR A N 1
ATOM 3086 C CA . TYR A 1 399 ? 37.499 -0.827 37.722 1.00 40.81 396 TYR A CA 1
ATOM 3087 C C . TYR A 1 399 ? 37.854 -2.271 37.375 1.00 41.51 396 TYR A C 1
ATOM 3088 O O . TYR A 1 399 ? 38.256 -3.050 38.239 1.00 41.38 396 TYR A O 1
ATOM 3097 N N . ASN A 1 400 ? 37.687 -2.601 36.090 1.00 42.34 397 ASN A N 1
ATOM 3098 C CA . ASN A 1 400 ? 38.136 -3.864 35.489 1.00 43.62 397 ASN A CA 1
ATOM 3099 C C . ASN A 1 400 ? 37.614 -5.144 36.165 1.00 44.34 397 ASN A C 1
ATOM 3100 O O . ASN A 1 400 ? 38.306 -6.164 36.169 1.00 44.37 397 ASN A O 1
ATOM 3105 N N . GLU A 1 401 ? 36.404 -5.091 36.728 1.00 45.06 398 GLU A N 1
ATOM 3106 C CA . GLU A 1 401 ? 35.752 -6.285 37.288 1.00 45.58 398 GLU A CA 1
ATOM 3107 C C . GLU A 1 401 ? 35.162 -7.156 36.170 1.00 45.88 398 GLU A C 1
ATOM 3108 O O . GLU A 1 401 ? 34.396 -6.648 35.336 1.00 45.83 398 GLU A O 1
ATOM 3114 N N . PRO A 1 402 ? 35.514 -8.467 36.164 1.00 46.00 399 PRO A N 1
ATOM 3115 C CA . PRO A 1 402 ? 35.434 -9.357 34.994 1.00 46.06 399 PRO A CA 1
ATOM 3116 C C . PRO A 1 402 ? 34.026 -9.723 34.520 1.00 46.30 399 PRO A C 1
ATOM 3117 O O . PRO A 1 402 ? 33.685 -9.476 33.355 1.00 46.69 399 PRO A O 1
ATOM 3121 N N . ASN A 1 403 ? 33.221 -10.325 35.391 1.00 46.25 400 ASN A N 1
ATOM 3122 C CA . ASN A 1 403 ? 31.924 -10.854 34.960 1.00 46.25 400 ASN A CA 1
ATOM 3123 C C . ASN A 1 403 ? 30.766 -9.960 35.369 1.00 46.10 400 ASN A C 1
ATOM 3124 O O . ASN A 1 403 ? 29.723 -10.456 35.793 1.00 46.08 400 ASN A O 1
ATOM 3129 N N . ALA A 1 404 ? 30.957 -8.646 35.225 1.00 45.98 401 ALA A N 1
ATOM 3130 C CA . ALA A 1 404 ? 30.023 -7.647 35.746 1.00 46.00 401 ALA A CA 1
ATOM 3131 C C . ALA A 1 404 ? 28.566 -7.846 35.299 1.00 46.19 401 ALA A C 1
ATOM 3132 O O . ALA A 1 404 ? 27.648 -7.702 36.109 1.00 46.38 401 ALA A O 1
ATOM 3134 N N . TYR A 1 405 ? 28.362 -8.197 34.028 1.00 46.22 402 TYR A N 1
ATOM 3135 C CA . TYR A 1 405 ? 27.017 -8.446 33.503 1.00 46.42 402 TYR A CA 1
ATOM 3136 C C . TYR A 1 405 ? 26.372 -9.701 34.087 1.00 46.03 402 TYR A C 1
ATOM 3137 O O . TYR A 1 405 ? 25.224 -9.660 34.527 1.00 46.02 402 TYR A O 1
ATOM 3146 N N . GLU A 1 406 ? 27.104 -10.812 34.074 1.00 45.67 403 GLU A N 1
ATOM 3147 C CA . GLU A 1 406 ? 26.589 -12.087 34.598 1.00 45.45 403 GLU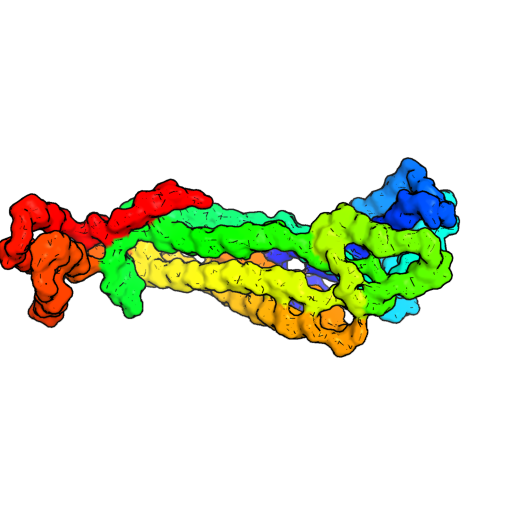 A CA 1
ATOM 3148 C C . GLU A 1 406 ? 26.201 -11.990 36.082 1.00 45.27 403 GLU A C 1
ATOM 3149 O O . GLU A 1 406 ? 25.155 -12.500 36.484 1.00 45.28 403 GLU A O 1
ATOM 3151 N N . GLN A 1 407 ? 27.045 -11.313 36.865 1.00 45.21 404 GLN A N 1
ATOM 3152 C CA . GLN A 1 407 ? 26.844 -11.088 38.306 1.00 45.34 404 GLN A CA 1
ATOM 3153 C C . GLN A 1 407 ? 25.542 -10.353 38.623 1.00 45.58 404 GLN A C 1
ATOM 3154 O O . GLN A 1 407 ? 24.800 -10.732 39.534 1.00 45.55 404 GLN A O 1
ATOM 3160 N N . LEU A 1 408 ? 25.265 -9.307 37.857 1.00 45.96 405 LEU A N 1
ATOM 3161 C CA . LEU A 1 408 ? 24.032 -8.561 38.030 1.00 46.58 405 LEU A CA 1
ATOM 3162 C C . LEU A 1 408 ? 22.811 -9.331 37.532 1.00 46.93 405 LEU A C 1
ATOM 3163 O O . LEU A 1 408 ? 21.740 -9.226 38.123 1.00 47.06 405 LEU A O 1
ATOM 3168 N N . LYS A 1 409 ? 22.977 -10.129 36.477 1.00 47.53 406 LYS A N 1
ATOM 3169 C CA . LYS A 1 409 ? 21.901 -11.026 36.039 1.00 48.18 406 LYS A CA 1
ATOM 3170 C C . LYS A 1 409 ? 21.582 -12.074 37.106 1.00 48.27 406 LYS A C 1
ATOM 3171 O O . LYS A 1 409 ? 20.411 -12.380 37.346 1.00 48.29 406 LYS A O 1
ATOM 3177 N N . GLU A 1 410 ? 22.625 -12.610 37.744 1.00 48.48 407 GLU A N 1
ATOM 3178 C CA . GLU A 1 410 ? 22.462 -13.578 38.831 1.00 48.60 407 GLU A CA 1
ATOM 3179 C C . GLU A 1 410 ? 21.736 -12.934 40.008 1.00 48.71 407 GLU A C 1
ATOM 3180 O O . GLU A 1 410 ? 20.893 -13.569 40.642 1.00 48.81 407 GLU A O 1
ATOM 3182 N N . LEU A 1 411 ? 22.052 -11.669 40.278 1.00 48.72 408 LEU A N 1
ATOM 3183 C CA . LEU A 1 411 ? 21.382 -10.914 41.333 1.00 48.87 408 LEU A CA 1
ATOM 3184 C C . LEU A 1 411 ? 19.913 -10.679 40.986 1.00 49.12 408 LEU A C 1
ATOM 3185 O O . LEU A 1 411 ? 19.021 -11.114 41.722 1.00 49.10 408 LEU A O 1
ATOM 3190 N N . THR A 1 412 ? 19.680 -10.019 39.850 1.00 49.31 409 THR A N 1
ATOM 3191 C CA . THR A 1 412 ? 18.345 -9.596 39.422 1.00 49.70 409 THR A CA 1
ATOM 3192 C C . THR A 1 412 ? 17.346 -10.732 39.195 1.00 50.05 409 THR A C 1
ATOM 3193 O O . THR A 1 412 ? 16.142 -10.532 39.364 1.00 50.27 409 THR A O 1
ATOM 3197 N N . ARG A 1 413 ? 17.832 -11.910 38.809 1.00 50.45 410 ARG A N 1
ATOM 3198 C CA . ARG A 1 413 ? 16.937 -13.030 38.514 1.00 50.92 410 ARG A CA 1
ATOM 3199 C C . ARG A 1 413 ? 16.618 -13.877 39.746 1.00 51.31 410 ARG A C 1
ATOM 3200 O O . ARG A 1 413 ? 15.756 -14.756 39.688 1.00 51.53 410 ARG A O 1
ATOM 3202 N N . GLY A 1 414 ? 17.301 -13.602 40.859 1.00 51.76 411 GLY A N 1
ATOM 3203 C CA . GLY A 1 414 ? 17.196 -14.428 42.069 1.00 52.35 411 GLY A CA 1
ATOM 3204 C C . GLY A 1 414 ? 16.445 -13.809 43.236 1.00 52.76 411 GLY A C 1
ATOM 3205 O O . GLY A 1 414 ? 16.065 -14.513 44.182 1.00 52.66 411 GLY A O 1
ATOM 3206 N N . GLN A 1 415 ? 16.239 -12.494 43.175 1.00 53.18 412 GLN A N 1
ATOM 3207 C CA . GLN A 1 415 ? 15.508 -11.760 44.205 1.00 53.88 412 GLN A CA 1
ATOM 3208 C C . GLN A 1 415 ? 14.776 -10.564 43.597 1.00 54.50 412 GLN A C 1
ATOM 3209 O O . GLN A 1 415 ? 15.129 -10.104 42.521 1.00 54.19 412 GLN A O 1
ATOM 3219 N N . ILE A 1 417 ? 14.484 -6.884 43.595 1.00 53.43 414 ILE A N 1
ATOM 3220 C CA . ILE A 1 417 ? 15.424 -5.834 43.965 1.00 51.74 414 ILE A CA 1
ATOM 3221 C C . ILE A 1 417 ? 14.774 -4.568 44.527 1.00 50.54 414 ILE A C 1
ATOM 3222 O O . ILE A 1 417 ? 13.798 -4.059 43.985 1.00 50.47 414 ILE A O 1
ATOM 3227 N N . ASP A 1 418 ? 15.326 -4.091 45.637 1.00 49.23 415 ASP A N 1
ATOM 3228 C CA . ASP A 1 418 ? 14.999 -2.787 46.197 1.00 48.07 415 ASP A CA 1
ATOM 3229 C C . ASP A 1 418 ? 16.293 -2.080 46.609 1.00 47.75 415 ASP A C 1
ATOM 3230 O O . ASP A 1 418 ? 17.385 -2.562 46.305 1.00 47.15 415 ASP A O 1
ATOM 3235 N N . ALA A 1 419 ? 16.169 -0.950 47.307 1.00 47.62 416 ALA A N 1
ATOM 3236 C CA . ALA A 1 419 ? 17.325 -0.215 47.821 1.00 47.41 416 ALA A CA 1
ATOM 3237 C C . ALA A 1 419 ? 18.233 -1.085 48.695 1.00 47.33 416 ALA A C 1
ATOM 3238 O O . ALA A 1 419 ? 19.451 -1.097 48.498 1.00 47.62 416 ALA A O 1
ATOM 3240 N N . GLU A 1 420 ? 17.631 -1.813 49.640 1.00 46.93 417 GLU A N 1
ATOM 3241 C CA . GLU A 1 420 ? 18.361 -2.647 50.604 1.00 46.34 417 GLU A CA 1
ATOM 3242 C C . GLU A 1 420 ? 19.273 -3.716 49.975 1.00 45.91 417 GLU A C 1
ATOM 3243 O O . GLU A 1 420 ? 20.475 -3.720 50.236 1.00 45.81 417 GLU A O 1
ATOM 3245 N N . ASN A 1 421 ? 18.715 -4.600 49.144 1.00 45.48 418 ASN A N 1
ATOM 3246 C CA . ASN A 1 421 ? 19.506 -5.63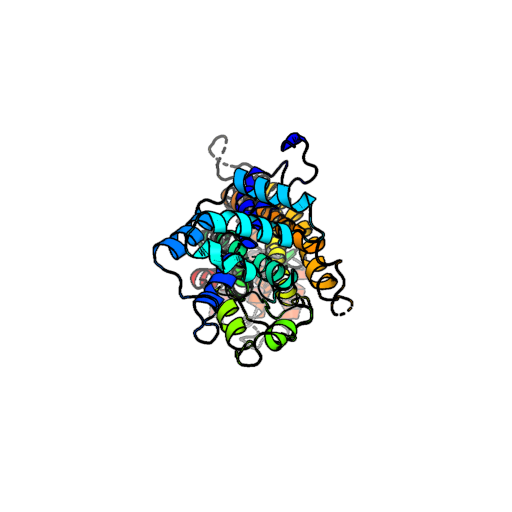4 48.450 1.00 44.92 418 ASN A CA 1
ATOM 3247 C C . ASN A 1 421 ? 20.601 -5.022 47.587 1.00 44.31 418 ASN A C 1
ATOM 3248 O O . ASN A 1 421 ? 21.669 -5.614 47.424 1.00 44.02 418 ASN A O 1
ATOM 3253 N N . LEU A 1 422 ? 20.315 -3.856 47.004 1.00 43.51 419 LEU A N 1
ATOM 3254 C CA . LEU A 1 422 ? 21.269 -3.186 46.126 1.00 42.86 419 LEU A CA 1
ATOM 3255 C C . LEU A 1 422 ? 22.470 -2.727 46.946 1.00 42.61 419 LEU A C 1
ATOM 3256 O O . LEU A 1 422 ? 23.609 -3.086 46.638 1.00 42.68 419 LEU A O 1
ATOM 3261 N N . LYS A 1 423 ? 22.208 -1.961 48.004 1.00 41.97 420 LYS A N 1
ATOM 3262 C CA . LYS A 1 423 ? 23.253 -1.540 48.934 1.00 41.29 420 LYS A CA 1
ATOM 3263 C C . LYS A 1 423 ? 24.126 -2.742 49.371 1.00 40.91 420 LYS A C 1
ATOM 3264 O O . LYS A 1 423 ? 25.358 -2.710 49.233 1.00 40.53 420 LYS A O 1
ATOM 3266 N N . LYS A 1 424 ? 23.472 -3.805 49.843 1.00 40.21 421 LYS A N 1
ATOM 3267 C CA . LYS A 1 424 ? 24.134 -5.050 50.245 1.00 39.78 421 LYS A CA 1
ATOM 3268 C C . LYS A 1 424 ? 25.029 -5.635 49.148 1.00 39.60 421 LYS A C 1
ATOM 3269 O O . LYS A 1 424 ? 26.154 -6.035 49.427 1.00 39.13 421 LYS A O 1
ATOM 3271 N N . PHE A 1 425 ? 24.542 -5.659 47.904 1.00 39.53 422 PHE A N 1
ATOM 3272 C CA . PHE A 1 425 ? 25.337 -6.157 46.777 1.00 39.53 422 PHE A CA 1
ATOM 3273 C C . PHE A 1 425 ? 26.537 -5.253 46.503 1.00 39.72 422 PHE A C 1
ATOM 3274 O O . PHE A 1 425 ? 27.654 -5.739 46.308 1.00 39.61 422 PHE A O 1
ATOM 3282 N N . ILE A 1 426 ? 26.287 -3.942 46.481 1.00 40.02 423 ILE A N 1
ATOM 3283 C CA . ILE A 1 426 ? 27.316 -2.944 46.181 1.00 40.21 423 ILE A CA 1
ATOM 3284 C C . ILE A 1 426 ? 28.509 -3.085 47.123 1.00 40.88 423 ILE A C 1
ATOM 3285 O O . ILE A 1 426 ? 29.660 -3.086 46.675 1.00 41.44 423 ILE A O 1
ATOM 3290 N N . LYS A 1 427 ? 28.220 -3.239 48.416 1.00 40.87 424 LYS A N 1
ATOM 3291 C CA . LYS A 1 427 ? 29.251 -3.356 49.451 1.00 41.25 424 LYS A CA 1
ATOM 3292 C C . LYS A 1 427 ? 30.154 -4.571 49.222 1.00 41.65 424 LYS A C 1
ATOM 3293 O O . LYS A 1 427 ? 31.338 -4.543 49.565 1.00 41.34 424 LYS A O 1
ATOM 3295 N N . THR A 1 428 ? 29.602 -5.614 48.601 1.00 42.37 425 THR A N 1
ATOM 3296 C CA . THR A 1 428 ? 30.339 -6.861 48.368 1.00 42.95 425 THR A CA 1
ATOM 3297 C C . THR A 1 428 ? 31.225 -6.770 47.125 1.00 43.01 425 THR A C 1
ATOM 3298 O O . THR A 1 428 ? 31.926 -7.721 46.773 1.00 43.26 425 THR A O 1
ATOM 3302 N N . LEU A 1 429 ? 31.217 -5.616 46.475 1.00 43.15 426 LEU A N 1
ATOM 3303 C CA . LEU A 1 429 ? 32.022 -5.430 45.276 1.00 43.22 426 LEU A CA 1
ATOM 3304 C C . LEU A 1 429 ? 33.404 -4.947 45.657 1.00 43.62 426 LEU A C 1
ATOM 3305 O O . LEU A 1 429 ? 33.586 -4.346 46.723 1.00 43.38 426 LEU A O 1
ATOM 3310 N N . SER A 1 430 ? 34.379 -5.245 44.800 1.00 43.89 427 SER A N 1
ATOM 3311 C CA . SER A 1 430 ? 35.729 -4.714 44.968 1.00 44.13 427 SER A CA 1
ATOM 3312 C C . SER A 1 430 ? 35.905 -3.568 43.978 1.00 43.95 427 SER A C 1
ATOM 3313 O O . SER A 1 430 ? 36.296 -3.752 42.812 1.00 44.49 427 SER A O 1
ATOM 3316 N N . ILE A 1 431 ? 35.525 -2.391 44.473 1.00 43.26 428 ILE A N 1
ATOM 3317 C CA . ILE A 1 431 ? 35.595 -1.103 43.778 1.00 42.01 428 ILE A CA 1
ATOM 3318 C C . ILE A 1 431 ? 35.978 -0.073 44.863 1.00 41.06 428 ILE A C 1
ATOM 3319 O O . ILE A 1 431 ? 35.773 -0.337 46.047 1.00 40.00 428 ILE A O 1
ATOM 3321 N N . PRO A 1 432 ? 36.522 1.099 44.468 1.00 40.53 429 PRO A N 1
ATOM 3322 C CA . PRO A 1 432 ? 36.893 2.107 45.472 1.00 39.92 429 PRO A CA 1
ATOM 3323 C C . PRO A 1 432 ? 35.723 2.520 46.364 1.00 39.41 429 PRO A C 1
ATOM 3324 O O . PRO A 1 432 ? 34.581 2.561 45.907 1.00 39.17 429 PRO A O 1
ATOM 3328 N N . GLU A 1 433 ? 36.010 2.816 47.626 1.00 38.71 430 GLU A N 1
ATOM 3329 C CA . GLU A 1 433 ? 34.978 3.209 48.580 1.00 38.44 430 GLU A CA 1
ATOM 3330 C C . GLU A 1 433 ? 34.113 4.377 48.110 1.00 38.18 430 GLU A C 1
ATOM 3331 O O . GLU A 1 433 ? 32.898 4.365 48.321 1.00 37.89 430 GLU A O 1
ATOM 3337 N N . GLU A 1 434 ? 34.739 5.371 47.475 1.00 37.65 431 GLU A N 1
ATOM 3338 C CA . GLU A 1 434 ? 34.013 6.500 46.886 1.00 37.39 431 GLU A CA 1
ATOM 3339 C C . GLU A 1 434 ? 33.048 6.015 45.800 1.00 37.28 431 GLU A C 1
ATOM 3340 O O . GLU A 1 434 ? 31.912 6.471 45.738 1.00 37.56 431 GLU A O 1
ATOM 3342 N N . ALA A 1 435 ? 33.497 5.077 44.968 1.00 36.96 432 ALA A N 1
ATOM 3343 C CA . ALA A 1 435 ? 32.630 4.473 43.951 1.00 36.87 432 ALA A CA 1
ATOM 3344 C C . ALA A 1 435 ? 31.413 3.802 44.584 1.00 36.78 432 ALA A C 1
ATOM 3345 O O . ALA A 1 435 ? 30.302 3.972 44.093 1.00 36.61 432 ALA A O 1
ATOM 3347 N N . LYS A 1 436 ? 31.613 3.050 45.673 1.00 36.56 433 LYS A N 1
ATOM 3348 C CA . LYS A 1 436 ? 30.487 2.413 46.372 1.00 36.43 433 LYS A CA 1
ATOM 3349 C C . LYS A 1 436 ? 29.491 3.485 46.803 1.00 36.83 433 LYS A C 1
ATOM 3350 O O . LYS A 1 436 ? 28.311 3.418 46.449 1.00 36.63 433 LYS A O 1
ATOM 3356 N N . ALA A 1 437 ? 29.996 4.488 47.527 1.00 37.72 434 ALA A N 1
ATOM 3357 C CA . ALA A 1 437 ? 29.192 5.577 48.089 1.00 38.27 434 ALA A CA 1
ATOM 3358 C C . ALA A 1 437 ? 28.295 6.254 47.054 1.00 38.85 434 ALA A C 1
ATOM 3359 O O . ALA A 1 437 ? 27.117 6.509 47.324 1.00 39.32 434 ALA A O 1
ATOM 3361 N N . GLU A 1 438 ? 28.844 6.537 45.872 1.00 39.20 435 GLU A N 1
ATOM 3362 C CA . GLU A 1 438 ? 28.055 7.165 44.796 1.00 39.50 435 GLU A CA 1
ATOM 3363 C C . GLU A 1 438 ? 26.960 6.249 44.270 1.00 39.42 435 GLU A C 1
ATOM 3364 O O . GLU A 1 438 ? 25.861 6.718 43.956 1.00 39.53 435 GLU A O 1
ATOM 3370 N N . LEU A 1 439 ? 27.245 4.951 44.171 1.00 39.03 436 LEU A N 1
ATOM 3371 C CA . LEU A 1 439 ? 26.222 4.000 43.740 1.00 38.90 436 LEU A CA 1
ATOM 3372 C C . LEU A 1 439 ? 25.132 3.823 44.792 1.00 39.51 436 LEU A C 1
ATOM 3373 O O . LEU A 1 439 ? 23.978 3.606 44.453 1.00 38.93 436 LEU A O 1
ATOM 3386 N N . LYS A 1 441 ? 24.015 6.119 46.601 1.00 39.83 438 LYS A N 1
ATOM 3387 C CA . LYS A 1 441 ? 23.190 7.328 46.554 1.00 39.54 438 LYS A CA 1
ATOM 3388 C C . LYS A 1 441 ? 22.154 7.233 45.430 1.00 38.53 438 LYS A C 1
ATOM 3389 O O . LYS A 1 441 ? 21.130 7.911 45.449 1.00 38.10 438 LYS A O 1
ATOM 3395 N N . LEU A 1 442 ? 22.427 6.395 44.447 1.00 38.30 439 LEU A N 1
ATOM 3396 C CA . LEU A 1 442 ? 21.570 6.327 43.258 1.00 38.16 439 LEU A CA 1
ATOM 3397 C C . LEU A 1 442 ? 20.157 5.788 43.568 1.00 37.64 439 LEU A C 1
ATOM 3398 O O . LEU A 1 442 ? 19.979 4.925 44.439 1.00 37.86 439 LEU A O 1
ATOM 3403 N N . THR A 1 443 ? 19.163 6.353 42.880 1.00 36.73 440 THR A N 1
ATOM 3404 C CA . THR A 1 443 ? 17.768 5.945 42.989 1.00 35.79 440 THR A CA 1
ATOM 3405 C C . THR A 1 443 ? 17.240 5.942 41.563 1.00 34.88 440 THR A C 1
ATOM 3406 O O . THR A 1 443 ? 17.838 6.601 40.685 1.00 35.78 440 THR A O 1
ATOM 3410 N N . PRO A 1 444 ? 16.141 5.197 41.283 1.00 33.81 441 PRO A N 1
ATOM 3411 C CA . PRO A 1 444 ? 15.662 5.269 39.879 1.00 32.20 441 PRO A CA 1
ATOM 3412 C C . PRO A 1 444 ? 15.333 6.678 39.414 1.00 32.43 441 PRO A C 1
ATOM 3413 O O . PRO A 1 444 ? 15.672 7.036 38.286 1.00 31.19 441 PRO A O 1
ATOM 3417 N N . GLU A 1 445 ? 14.704 7.491 40.256 1.00 32.58 442 GLU A N 1
ATOM 3418 C CA . GLU A 1 445 ? 14.323 8.848 39.806 1.00 33.89 442 GLU A CA 1
ATOM 3419 C C . GLU A 1 445 ? 15.533 9.747 39.583 1.00 34.36 442 GLU A C 1
ATOM 3420 O O . GLU A 1 445 ? 15.423 10.792 38.923 1.00 34.91 442 GLU A O 1
ATOM 3426 N N . THR A 1 446 ? 16.682 9.349 40.120 1.00 34.15 443 THR A N 1
ATOM 3427 C CA . THR A 1 446 ? 17.906 10.106 39.875 1.00 35.06 443 THR A CA 1
ATOM 3428 C C . THR A 1 446 ? 18.840 9.421 38.878 1.00 35.23 443 THR A C 1
ATOM 3429 O O . THR A 1 446 ? 19.990 9.811 38.757 1.00 35.97 443 THR A O 1
ATOM 3433 N N . TYR A 1 447 ? 18.355 8.417 38.150 1.00 34.82 444 TYR A N 1
ATOM 3434 C CA . TYR A 1 447 ? 19.180 7.752 37.142 1.00 34.66 444 TYR A CA 1
ATOM 3435 C C . TYR A 1 447 ? 18.659 8.091 35.735 1.00 34.09 444 TYR A C 1
ATOM 3436 O O . TYR A 1 447 ? 18.304 7.214 34.941 1.00 35.36 444 TYR A O 1
ATOM 3445 N N . THR A 1 448 ? 18.618 9.383 35.420 1.00 32.41 445 THR A N 1
ATOM 3446 C CA . THR A 1 448 ? 18.057 9.828 34.157 1.00 30.47 445 THR A CA 1
ATOM 3447 C C . THR A 1 448 ? 19.134 10.243 33.150 1.00 29.94 445 THR A C 1
ATOM 3448 O O . THR A 1 448 ? 18.805 10.701 32.064 1.00 30.17 445 THR A O 1
ATOM 3452 N N . GLY A 1 449 ? 20.407 10.062 33.505 1.00 29.52 446 GLY A N 1
ATOM 3453 C CA . GLY A 1 449 ? 21.527 10.358 32.599 1.00 28.87 446 GLY A CA 1
ATOM 3454 C C . GLY A 1 449 ? 21.517 11.807 32.134 1.00 28.18 446 GLY A C 1
ATOM 3455 O O . GLY A 1 449 ? 21.406 12.718 32.945 1.00 27.99 446 GLY A O 1
ATOM 3456 N N . LEU A 1 450 ? 21.575 12.015 30.824 1.00 27.96 447 LEU A N 1
ATOM 3457 C CA . LEU A 1 450 ? 21.624 13.362 30.283 1.00 27.46 447 LEU A CA 1
ATOM 3458 C C . LEU A 1 450 ? 20.297 13.842 29.690 1.00 27.79 447 LEU A C 1
ATOM 3459 O O . LEU A 1 450 ? 20.264 14.845 28.964 1.00 27.63 447 LEU A O 1
ATOM 3464 N N . ALA A 1 451 ? 19.205 13.136 30.025 1.00 27.81 448 ALA A N 1
ATOM 3465 C CA . ALA A 1 451 ? 17.853 13.492 29.571 1.00 27.23 448 ALA A CA 1
ATOM 3466 C C . ALA A 1 451 ? 17.572 14.991 29.703 1.00 27.22 448 ALA A C 1
ATOM 3467 O O . ALA A 1 451 ? 17.253 15.648 28.710 1.00 26.50 448 ALA A O 1
ATOM 3469 N N . THR A 1 452 ? 17.712 15.548 30.909 1.00 27.26 449 THR A N 1
ATOM 3470 C CA . THR A 1 452 ? 17.331 16.967 31.097 1.00 27.37 449 THR A CA 1
ATOM 3471 C C . THR A 1 452 ? 18.286 17.918 30.387 1.00 26.87 449 THR A C 1
ATOM 3472 O O . THR A 1 452 ? 17.856 18.937 29.852 1.00 26.30 449 THR A O 1
ATOM 3476 N N . GLN A 1 453 ? 19.576 17.571 30.376 1.00 26.95 450 GLN A N 1
ATOM 3477 C CA . GLN A 1 453 ? 20.587 18.353 29.661 1.00 27.24 450 GLN A CA 1
ATOM 3478 C C . GLN A 1 453 ? 20.283 18.411 28.160 1.00 26.61 450 GLN A C 1
ATOM 3479 O O . GLN A 1 453 ? 20.406 19.465 27.535 1.00 26.36 450 GLN A O 1
ATOM 3485 N N . LEU A 1 454 ? 19.892 17.274 27.597 1.00 26.40 451 LEU A N 1
ATOM 3486 C CA . LEU A 1 454 ? 19.508 17.185 26.183 1.00 26.75 451 LEU A CA 1
ATOM 3487 C C . LEU A 1 454 ? 18.252 17.985 25.887 1.00 26.23 451 LEU A C 1
ATOM 3488 O O . LEU A 1 454 ? 18.146 18.588 24.828 1.00 27.18 451 LEU A O 1
ATOM 3493 N N . VAL A 1 455 ? 17.287 17.991 26.806 1.00 25.74 452 VAL A N 1
ATOM 3494 C CA . VAL A 1 455 ? 16.093 18.825 26.614 1.00 25.46 452 VAL A CA 1
ATOM 3495 C C . VAL A 1 455 ? 16.450 20.318 26.599 1.00 25.56 452 VAL A C 1
ATOM 3496 O O . VAL A 1 455 ? 15.990 21.069 25.746 1.00 24.30 452 VAL A O 1
ATOM 3500 N N . LYS A 1 456 ? 17.262 20.748 27.563 1.00 26.28 453 LYS A N 1
ATOM 3501 C CA . LYS A 1 456 ? 17.642 22.155 27.617 1.00 27.15 453 LYS A CA 1
ATOM 3502 C C . LYS A 1 456 ? 18.389 22.592 26.339 1.00 27.15 453 LYS A C 1
ATOM 3503 O O . LYS A 1 456 ? 18.192 23.703 25.829 1.00 26.24 453 LYS A O 1
ATOM 3509 N N . ALA A 1 457 ? 19.240 21.705 25.835 1.00 27.94 454 ALA A N 1
ATOM 3510 C CA . ALA A 1 457 ? 20.051 21.960 24.635 1.00 29.11 454 ALA A CA 1
ATOM 3511 C C . ALA A 1 457 ? 19.204 21.992 23.366 1.00 29.49 454 ALA A C 1
ATOM 3512 O O . ALA A 1 457 ? 19.601 22.597 22.360 1.00 29.30 454 ALA A O 1
ATOM 3514 N N . PHE A 1 458 ? 18.039 21.360 23.419 1.00 29.61 455 PHE A N 1
ATOM 3515 C CA . PHE A 1 458 ? 17.199 21.253 22.246 1.00 30.61 455 PHE A CA 1
ATOM 3516 C C . PHE A 1 458 ? 16.609 22.578 21.794 1.00 31.87 455 PHE A C 1
ATOM 3517 O O . PHE A 1 458 ? 16.062 23.364 22.579 1.00 31.18 455 PHE A O 1
ATOM 3525 N N . SER A 1 459 ? 16.728 22.792 20.496 1.00 32.49 45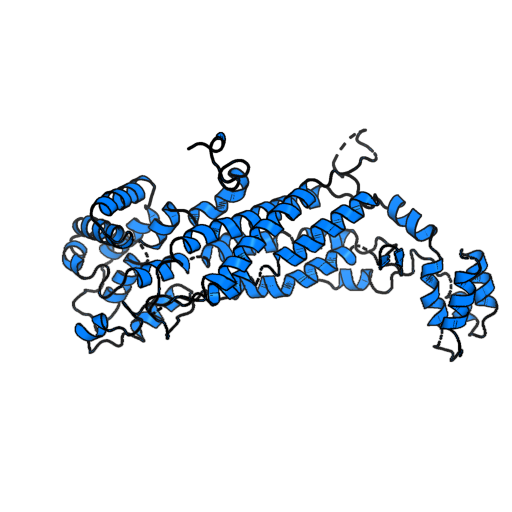6 SER A N 1
ATOM 3526 C CA . SER A 1 459 ? 16.044 23.837 19.826 1.00 33.74 456 SER A CA 1
ATOM 3527 C C . SER A 1 459 ? 15.758 23.301 18.417 1.00 33.99 456 SER A C 1
ATOM 3528 O O . SER A 1 459 ? 14.843 23.777 17.741 1.00 34.83 456 SER A O 1
#

Foldseek 3Di:
DQLCPDPDVLCHVCVVLQVLCCCQFDLLVLLLQLLLLLLQLQLLCVDPLNPVNHNDDPVRVVLSVCCNVVDDPVLSVQLVVQVVPDPDSSVSSLVSQCVSLCVDPSSVNVSCCRCQQFDSQLSNQLSLLLLLCCLVPPVLVLLVVLVLLLVVLLVWLQQKFDADVHHTAAMAISLVSLVLVVQLVVLSVVSNPQFREHETAHQFLPVVSVCVVCVPDPVLVSGCCSSVVSRHHYDNDATRHDLCLSLLVNLVSLSNLVSLLVVLVVVVVCLVLVQWAFDPVNPGHRDDSVLSVLLNVLSVVLNVLSVVSNPPSNDAPSHDCPVVVSSSCNSVSSSSNSSSSVSSSVSSVGTDGDSVSNVVVQQVCQLNCLVVLLVLVVVVDDPSPVVSVVQVVPDDHPVSQLVVLVPDPHDPVSSVVSVDGSSNRNPCSSVVSVVRD

Solvent-accessible surface area: 22111 Å² total

InterPro domains:
  IPR000362 Fumarate lyase family [PR00149] (117-135)
  IPR000362 Fumarate lyase family [PR00149] (163-181)
  IPR000362 Fumarate lyase family [PR00149] (251-278)
  IPR000362 Fumarate lyase family [PR00149] (294-310)
  IPR004769 Adenylosuccinate lyase [TIGR00928] (12-455)
  IPR008948 L-Aspartase-like [SSF48557] (10-455)
  IPR013539 Adenylosuccinate lyase PurB, C-terminal [PF08328] (331-445)
  IPR020557 Fumarate lyase, conserved site [PS00163] (294-303)
  IPR022761 Fumarate lyase, N-terminal [PF00206] (14-312)
  IPR024083 Fumarase/histidase, N-terminal [G3DSA:1.10.275.10] (1-117)
  IPR047136 Adenylosuccinate lyase PurB, bacteria [NF006764] (1-454)
  IPR047136 Adenylosuccinate lyase PurB, bacteria [PTHR43411] (3-454)

Nearest PDB structures (foldseek):
  2pts-assembly1_A  TM=9.797E-01  e=1.598E-39  Escherichia coli
  4nsl-assembly1_A  TM=9.813E-01  e=4.098E-38  Salmonella enterica subsp. enterica serovar Typhimurium str. LT2
  2ptr-assembly1_B-2  TM=9.672E-01  e=1.188E-38  Escherichia coli
  4nsl-assembly1_B  TM=9.764E-01  e=2.569E-37  Salmonella enterica subsp. enterica serovar Typhimurium str. LT2
  7t24-assembly1_A  TM=9.542E-01  e=2.260E-37  Pseudomonas aeruginosa

B-factor: mean 32.61, std 8.7, range [18.86, 70.97]

CATH classification: 1.10.275.10 (+2 more: 1.20.200.10, 1.10.40.30)

Sequence (437 aa):
LTALNAISPIIDGRYVNKTRALSPYFSEFALTYYRLVEIKWFESLAANDTIPEVPALDNKARKFLSDLISNFNESEAEKIKEFEKQTNHDVKAVEYYLQDKFQENEQLKSCVAFIHFACTSEDINNLAYALIKQAIAQVIQPTIAEIGSITLLGKQHADVALSRTHGQPATPTTGKELVNFVARLKRPQQQLAEVLIPAKFNGAVGNYNAHVAAYPEVDWRRKHCANFVTSLGLSFNAYTTQIEPHDGIAEVSQIVRRINNILLDYTQDIWSYISLGYFKQQKTSSTPHKVNPIDFENAEGNLGLSNALFIHFANKLTQSRQRDLSDSSTVLRNLGVAFSYSLIAYHSVAKGNDKLQINKSALQKDLSENWEVLAEAIQTVRRYNEPNAYEQLKELTRGQIDAENLKKFIKTLSIPEEAKAELKLTPETYTGLATQLVKAFS

Organism: Legionella pneumophila subsp. pneumophila (strain Philadelphia 1 / ATCC 33152 / DSM 7513) (NCBI:txid272624)

Radius of gyration: 30.76 Å; Cα contacts (8 Å, |Δi|>4): 579; chains: 1; bounding box: 64×66×87 Å

Secondary structure (DSSP, 8-state):
--GGG-SSTTTTTTHHHHGGGTTTSSHHHHHHHH--HHHHHHHHHT-TT-TTSPPPPHHHHHHHHHHHHT--HHHHHHHHHHTTT-SSHHHHHHHHHHHHHTTSTTGGGGGGGTTTT--HHHHHHHHHH--HHHIIIIIHHHHHH--HHHHHHHHTTT---EEETTEEES----HHHHHHHHHHHHHHHHHHHPPPEE----SSSS-HHHHHH-TTS-HHHHHHHHHHHTT-EE-SS-SSS---HHHHHHHH--HHHHHHHHHHHHHHHHHHTTSEEE-------PPPTHHHHHHHHHHHHHHHHHHHHHHHTT------THHHHHHTTHHHHHHHHHHHHHHHHHHHTTEEE-HHHHHHHHHT-GGGGHHHHHH--TT--TTHHHHHHHHHTT---HHHHHHHHHTS-S-HHHHHH----GGG--TTHHHHHHH--